Protein AF-0000000077107704 (afdb_homodimer)

Structure (mmCIF, N/CA/C/O backbone):
data_AF-0000000077107704-model_v1
#
loop_
_entity.id
_entity.type
_entity.pdbx_description
1 polymer 'Extradiol ring-cleavage dioxygenase class III protein subunit B'
#
loop_
_atom_site.group_PDB
_atom_site.id
_atom_site.type_symbol
_atom_site.label_atom_id
_atom_site.label_alt_id
_atom_site.label_comp_id
_atom_site.label_asym_id
_atom_site.label_entity_id
_atom_site.label_seq_id
_atom_site.pdbx_PDB_ins_code
_atom_site.Cartn_x
_atom_site.Cartn_y
_atom_site.Cartn_z
_atom_site.occupancy
_atom_site.B_iso_or_equiv
_atom_site.auth_seq_id
_atom_site.auth_comp_id
_atom_site.auth_asym_id
_atom_site.auth_atom_id
_atom_site.pdbx_PDB_model_num
ATOM 1 N N . MET A 1 1 ? 22.328 -3.107 -21.438 1 86.69 1 MET A N 1
ATOM 2 C CA . MET A 1 1 ? 21.062 -3.018 -20.734 1 86.69 1 MET A CA 1
ATOM 3 C C . MET A 1 1 ? 20.578 -4.398 -20.297 1 86.69 1 MET A C 1
ATOM 5 O O . MET A 1 1 ? 20.875 -5.398 -20.953 1 86.69 1 MET A O 1
ATOM 9 N N . ALA A 1 2 ? 19.922 -4.5 -19.188 1 92.44 2 ALA A N 1
ATOM 10 C CA . ALA A 1 2 ? 19.469 -5.793 -18.688 1 92.44 2 ALA A CA 1
ATOM 11 C C . ALA A 1 2 ? 18.516 -6.457 -19.672 1 92.44 2 ALA A C 1
ATOM 13 O O . ALA A 1 2 ? 17.812 -5.773 -20.422 1 92.44 2 ALA A O 1
ATOM 14 N N . GLU A 1 3 ? 18.547 -7.734 -19.781 1 95.19 3 GLU A N 1
ATOM 15 C CA . GLU A 1 3 ? 17.719 -8.492 -20.703 1 95.19 3 GLU A CA 1
ATOM 16 C C . GLU A 1 3 ? 16.844 -9.5 -19.969 1 95.19 3 GLU A C 1
ATOM 18 O O . GLU A 1 3 ? 17.328 -10.258 -19.125 1 95.19 3 GLU A O 1
ATOM 23 N N . ILE A 1 4 ? 15.617 -9.477 -20.266 1 97.75 4 ILE A N 1
ATOM 24 C CA . ILE A 1 4 ? 14.727 -10.508 -19.75 1 97.75 4 ILE A CA 1
ATOM 25 C C . ILE A 1 4 ? 14.828 -11.758 -20.625 1 97.75 4 ILE A C 1
ATOM 27 O O . ILE A 1 4 ? 14.445 -11.742 -21.797 1 97.75 4 ILE A O 1
ATOM 31 N N . VAL A 1 5 ? 15.289 -12.852 -20.031 1 97.44 5 VAL A N 1
ATOM 32 C CA . VAL A 1 5 ? 15.664 -13.984 -20.859 1 97.44 5 VAL A CA 1
ATOM 33 C C . VAL A 1 5 ? 14.742 -15.164 -20.578 1 97.44 5 VAL A C 1
ATOM 35 O O . VAL A 1 5 ? 14.711 -16.141 -21.328 1 97.44 5 VAL A O 1
ATOM 38 N N . PHE A 1 6 ? 13.984 -15.047 -19.469 1 98.31 6 PHE A N 1
ATOM 39 C CA . PHE A 1 6 ? 13.227 -16.203 -19.016 1 98.31 6 PHE A CA 1
ATOM 40 C C . PHE A 1 6 ? 11.992 -15.773 -18.25 1 98.31 6 PHE A C 1
ATOM 42 O O . PHE A 1 6 ? 12.031 -14.789 -17.5 1 98.31 6 PHE A O 1
ATOM 49 N N . GLY A 1 7 ? 10.859 -16.422 -18.453 1 98.5 7 GLY A N 1
ATOM 50 C CA . GLY A 1 7 ? 9.617 -16.266 -17.703 1 98.5 7 GLY A CA 1
ATOM 51 C C . GLY A 1 7 ? 9.008 -17.594 -17.281 1 98.5 7 GLY A C 1
ATOM 52 O O . GLY A 1 7 ? 9.125 -18.594 -18 1 98.5 7 GLY A O 1
ATOM 53 N N . MET A 1 8 ? 8.367 -17.609 -16.172 1 98.69 8 MET A N 1
ATOM 54 C CA . MET A 1 8 ? 7.793 -18.844 -15.664 1 98.69 8 MET A CA 1
ATOM 55 C C . MET A 1 8 ? 6.512 -18.578 -14.875 1 98.69 8 MET A C 1
ATOM 57 O O . MET A 1 8 ? 6.438 -17.609 -14.117 1 98.69 8 MET A O 1
ATOM 61 N N . ALA A 1 9 ? 5.453 -19.312 -15.086 1 98.56 9 ALA A N 1
ATOM 62 C CA . ALA A 1 9 ? 4.234 -19.406 -14.289 1 98.56 9 ALA A CA 1
ATOM 63 C C . ALA A 1 9 ? 4.141 -20.75 -13.586 1 98.56 9 ALA A C 1
ATOM 65 O O . ALA A 1 9 ? 4.004 -21.797 -14.234 1 98.56 9 ALA A O 1
ATOM 66 N N . GLN A 1 10 ? 4.262 -20.734 -12.281 1 98.31 10 GLN A N 1
ATOM 67 C CA . GLN A 1 10 ? 4.445 -21.938 -11.477 1 98.31 10 GLN A CA 1
ATOM 68 C C . GLN A 1 10 ? 3.439 -22 -10.328 1 98.31 10 GLN A C 1
ATOM 70 O O . GLN A 1 10 ? 3.406 -21.094 -9.484 1 98.31 10 GLN A O 1
ATOM 75 N N . PRO A 1 11 ? 2.525 -23.016 -10.305 1 98.25 11 PRO A N 1
ATOM 76 C CA . PRO A 1 11 ? 1.676 -23.156 -9.117 1 98.25 11 PRO A CA 1
ATOM 77 C C . PRO A 1 11 ? 2.477 -23.422 -7.848 1 98.25 11 PRO A C 1
ATOM 79 O O . PRO A 1 11 ? 3.602 -23.922 -7.918 1 98.25 11 PRO A O 1
ATOM 82 N N . HIS A 1 12 ? 1.889 -23.094 -6.672 1 98.06 12 HIS A N 1
ATOM 83 C CA . HIS A 1 12 ? 2.57 -23.297 -5.398 1 98.06 12 HIS A CA 1
ATOM 84 C C . HIS A 1 12 ? 1.653 -23.969 -4.383 1 98.06 12 HIS A C 1
ATOM 86 O O . HIS A 1 12 ? 1.695 -23.656 -3.195 1 98.06 12 HIS A O 1
ATOM 92 N N . SER A 1 13 ? 0.801 -24.859 -4.801 1 95.94 13 SER A N 1
ATOM 93 C CA . SER A 1 13 ? -0.161 -25.547 -3.951 1 95.94 13 SER A CA 1
ATOM 94 C C . SER A 1 13 ? 0.543 -26.438 -2.936 1 95.94 13 SER A C 1
ATOM 96 O O . SER A 1 13 ? 1.542 -27.094 -3.256 1 95.94 13 SER A O 1
ATOM 98 N N . GLY A 1 14 ? -0.02 -26.516 -1.715 1 93.88 14 GLY A N 1
ATOM 99 C CA . GLY A 1 14 ? 0.46 -27.469 -0.738 1 93.88 14 GLY A CA 1
ATOM 100 C C . GLY A 1 14 ? 0.268 -28.906 -1.178 1 93.88 14 GLY A C 1
ATOM 101 O O . GLY A 1 14 ? 1.037 -29.797 -0.788 1 93.88 14 GLY A O 1
ATOM 102 N N . MET A 1 15 ? -0.685 -29.125 -2.047 1 94.88 15 MET A N 1
ATOM 103 C CA . MET A 1 15 ? -0.992 -30.469 -2.555 1 94.88 15 MET A CA 1
ATOM 104 C C . MET A 1 15 ? 0.206 -31.047 -3.291 1 94.88 15 MET A C 1
ATOM 106 O O . MET A 1 15 ? 0.355 -32.281 -3.361 1 94.88 15 MET A O 1
ATOM 110 N N . LEU A 1 16 ? 1.018 -30.203 -3.818 1 96.94 16 LEU A N 1
ATOM 111 C CA . LEU A 1 16 ? 2.17 -30.641 -4.598 1 96.94 16 LEU A CA 1
ATOM 112 C C . LEU A 1 16 ? 3.189 -31.344 -3.707 1 96.94 16 LEU A C 1
ATOM 114 O O . LEU A 1 16 ? 4.078 -32.031 -4.203 1 96.94 16 LEU A O 1
ATOM 118 N N . GLY A 1 17 ? 3.078 -31.141 -2.371 1 94.94 17 GLY A N 1
ATOM 119 C CA . GLY A 1 17 ? 3.984 -31.781 -1.434 1 94.94 17 GLY A CA 1
ATOM 120 C C . GLY A 1 17 ? 3.318 -32.875 -0.601 1 94.94 17 GLY A C 1
ATOM 121 O O . GLY A 1 17 ? 3.977 -33.531 0.194 1 94.94 17 GLY A O 1
ATOM 122 N N . GLN A 1 18 ? 2.105 -33.094 -0.754 1 95.06 18 GLN A N 1
ATOM 123 C CA . GLN A 1 18 ? 1.358 -34.062 0.031 1 95.06 18 GLN A CA 1
ATOM 124 C C . GLN A 1 18 ? 1.345 -35.438 -0.656 1 95.06 18 GLN A C 1
ATOM 126 O O . GLN A 1 18 ? 1.235 -35.5 -1.881 1 95.06 18 GLN A O 1
ATOM 131 N N . PRO A 1 19 ? 1.385 -36.469 0.176 1 95.88 19 PRO A N 1
ATOM 132 C CA . PRO A 1 19 ? 1.117 -37.75 -0.445 1 95.88 19 PRO A CA 1
ATOM 133 C C . PRO A 1 19 ? -0.311 -37.875 -0.974 1 95.88 19 PRO A C 1
ATOM 135 O O . PRO A 1 19 ? -1.235 -37.281 -0.402 1 95.88 19 PRO A O 1
ATOM 138 N N . PRO A 1 20 ? -0.47 -38.625 -2.062 1 95.69 20 PRO A N 1
ATOM 139 C CA . PRO A 1 20 ? -1.796 -38.719 -2.676 1 95.69 20 PRO A CA 1
ATOM 140 C C . PRO A 1 20 ? -2.871 -39.188 -1.686 1 95.69 20 PRO A C 1
ATOM 142 O O . PRO A 1 20 ? -4.031 -38.781 -1.809 1 95.69 20 PRO A O 1
ATOM 145 N N . GLU A 1 21 ? -2.553 -39.969 -0.659 1 95.5 21 GLU A N 1
ATOM 146 C CA . GLU A 1 21 ? -3.486 -40.469 0.345 1 95.5 21 GLU A CA 1
ATOM 147 C C . GLU A 1 21 ? -4.105 -39.312 1.142 1 95.5 21 GLU A C 1
ATOM 149 O O . GLU A 1 21 ? -5.223 -39.438 1.645 1 95.5 21 GLU A O 1
ATOM 154 N N . ASP A 1 22 ? -3.373 -38.219 1.177 1 94.62 22 ASP A N 1
ATOM 155 C CA . ASP A 1 22 ? -3.787 -37.125 2.061 1 94.62 22 ASP A CA 1
ATOM 156 C C . ASP A 1 22 ? -4.531 -36.062 1.284 1 94.62 22 ASP A C 1
ATOM 158 O O . ASP A 1 22 ? -5.023 -35.094 1.873 1 94.62 22 ASP A O 1
ATOM 162 N N . TRP A 1 23 ? -4.664 -36.156 -0.034 1 94.06 23 TRP A N 1
ATOM 163 C CA . TRP A 1 23 ? -5.277 -35.094 -0.841 1 94.06 23 TRP A CA 1
ATOM 164 C C . TRP A 1 23 ? -6.719 -34.844 -0.406 1 94.06 23 TRP A C 1
ATOM 166 O O . TRP A 1 23 ? -7.18 -33.719 -0.386 1 94.06 23 TRP A O 1
ATOM 176 N N . LEU A 1 24 ? -7.398 -35.875 -0.064 1 93.81 24 LEU A N 1
ATOM 177 C CA . LEU A 1 24 ? -8.82 -35.75 0.217 1 93.81 24 LEU A CA 1
ATOM 178 C C . LEU A 1 24 ? -9.055 -35.125 1.59 1 93.81 24 LEU A C 1
ATOM 180 O O . LEU A 1 24 ? -10.148 -34.656 1.885 1 93.81 24 LEU A O 1
ATOM 184 N N . THR A 1 25 ? -8.008 -35.156 2.459 1 91.81 25 THR A N 1
ATOM 185 C CA . THR A 1 25 ? -8.117 -34.469 3.748 1 91.81 25 THR A CA 1
ATOM 186 C C . THR A 1 25 ? -8.305 -32.969 3.557 1 91.81 25 THR A C 1
ATOM 188 O O . THR A 1 25 ? -8.984 -32.312 4.355 1 91.81 25 THR A O 1
ATOM 191 N N . ASN A 1 26 ? -7.801 -32.438 2.477 1 89.38 26 ASN A N 1
ATOM 192 C CA . ASN A 1 26 ? -7.988 -31.031 2.135 1 89.38 26 ASN A CA 1
ATOM 193 C C . ASN A 1 26 ? -9.445 -30.734 1.798 1 89.38 26 ASN A C 1
ATOM 195 O O . ASN A 1 26 ? -9.883 -29.578 1.911 1 89.38 26 ASN A O 1
ATOM 199 N N . GLY A 1 27 ? -10.109 -31.781 1.336 1 90 27 GLY A N 1
ATOM 200 C CA . GLY A 1 27 ? -11.516 -31.625 0.983 1 90 27 GLY A CA 1
ATOM 201 C C . GLY A 1 27 ? -12.383 -31.219 2.158 1 90 27 GLY A C 1
ATOM 202 O O . GLY A 1 27 ? -13.391 -30.531 1.985 1 90 27 GLY A O 1
ATOM 203 N N . GLU A 1 28 ? -11.945 -31.656 3.332 1 88.12 28 GLU A N 1
ATOM 204 C CA . GLU A 1 28 ? -12.688 -31.281 4.527 1 88.12 28 GLU A CA 1
ATOM 205 C C . GLU A 1 28 ? -12.648 -29.766 4.75 1 88.12 28 GLU A C 1
ATOM 207 O O . GLU A 1 28 ? -13.648 -29.156 5.125 1 88.12 28 GLU A O 1
ATOM 212 N N . ARG A 1 29 ? -11.477 -29.234 4.504 1 86.44 29 ARG A N 1
ATOM 213 C CA . ARG A 1 29 ? -11.336 -27.781 4.617 1 86.44 29 ARG A CA 1
ATOM 214 C C . ARG A 1 29 ? -12.227 -27.078 3.605 1 86.44 29 ARG A C 1
ATOM 216 O O . ARG A 1 29 ? -12.828 -26.047 3.914 1 86.44 29 ARG A O 1
ATOM 223 N N . ASP A 1 30 ? -12.359 -27.625 2.434 1 90.12 30 ASP A N 1
ATOM 224 C CA . ASP A 1 30 ? -13.164 -27.016 1.374 1 90.12 30 ASP A CA 1
ATOM 225 C C . ASP A 1 30 ? -14.641 -27.031 1.741 1 90.12 30 ASP A C 1
ATOM 227 O O . ASP A 1 30 ? -15.367 -26.078 1.44 1 90.12 30 ASP A O 1
ATOM 231 N N . ARG A 1 31 ? -15.07 -28.062 2.367 1 90.94 31 ARG A N 1
ATOM 232 C CA . ARG A 1 31 ? -16.469 -28.203 2.756 1 90.94 31 ARG A CA 1
ATOM 233 C C . ARG A 1 31 ? -16.859 -27.125 3.773 1 90.94 31 ARG A C 1
ATOM 235 O O . ARG A 1 31 ? -18.016 -26.688 3.809 1 90.94 31 ARG A O 1
ATOM 242 N N . ASN A 1 32 ? -15.852 -26.688 4.418 1 87.25 32 ASN A N 1
ATOM 243 C CA . ASN A 1 32 ? -16.125 -25.719 5.473 1 87.25 32 ASN A CA 1
ATOM 244 C C . ASN A 1 32 ? -15.727 -24.297 5.047 1 87.25 32 ASN A C 1
ATOM 246 O O . ASN A 1 32 ? -15.82 -23.359 5.84 1 87.25 32 ASN A O 1
ATOM 250 N N . ASN A 1 33 ? -15.242 -24.188 3.871 1 83.25 33 ASN A N 1
ATOM 251 C CA . ASN A 1 33 ? -14.742 -22.906 3.396 1 83.25 33 ASN A CA 1
ATOM 252 C C . ASN A 1 33 ? -15.836 -22.094 2.713 1 83.25 33 ASN A C 1
ATOM 254 O O . ASN A 1 33 ? -15.766 -21.828 1.51 1 83.25 33 ASN A O 1
ATOM 258 N N . LYS A 1 34 ? -16.828 -21.422 3.312 1 76 34 LYS A N 1
ATOM 259 C CA . LYS A 1 34 ? -18.016 -20.766 2.785 1 76 34 LYS A CA 1
ATOM 260 C C . LYS A 1 34 ? -17.641 -19.5 2.02 1 76 34 LYS A C 1
ATOM 262 O O . LYS A 1 34 ? -18.422 -19 1.199 1 76 34 LYS A O 1
ATOM 267 N N . LYS A 1 35 ? -16.5 -19.109 2.035 1 79.5 35 LYS A N 1
ATOM 268 C CA . LYS A 1 35 ? -16.188 -17.797 1.501 1 79.5 35 LYS A CA 1
ATOM 269 C C . LYS A 1 35 ? -15.305 -17.891 0.259 1 79.5 35 LYS A C 1
ATOM 271 O O . LYS A 1 35 ? -15.172 -16.938 -0.499 1 79.5 35 LYS A O 1
ATOM 276 N N . MET A 1 36 ? -14.797 -19.094 -0.054 1 85.62 36 MET A N 1
ATOM 277 C CA . MET A 1 36 ? -13.703 -19.125 -1.024 1 85.62 36 MET A CA 1
ATOM 278 C C . MET A 1 36 ? -14.086 -19.938 -2.254 1 85.62 36 MET A C 1
ATOM 280 O O . MET A 1 36 ? -13.32 -20.016 -3.217 1 85.62 36 MET A O 1
ATOM 284 N N . LEU A 1 37 ? -15.273 -20.516 -2.258 1 94.12 37 LEU A N 1
ATOM 285 C CA . LEU A 1 37 ? -15.648 -21.359 -3.383 1 94.12 37 LEU A CA 1
ATOM 286 C C . LEU A 1 37 ? -16.297 -20.547 -4.496 1 94.12 37 LEU A C 1
ATOM 288 O O . LEU A 1 37 ? -17.516 -20.469 -4.586 1 94.12 37 LEU A O 1
ATOM 292 N N . TRP A 1 38 ? -15.43 -20.016 -5.309 1 94.75 38 TRP A N 1
ATOM 293 C CA . TRP A 1 38 ? -15.859 -19.281 -6.5 1 94.75 38 TRP A CA 1
ATOM 294 C C . TRP A 1 38 ? -15.836 -20.188 -7.723 1 94.75 38 TRP A C 1
ATOM 296 O O . TRP A 1 38 ? -14.875 -20.938 -7.938 1 94.75 38 TRP A O 1
ATOM 306 N N . TYR A 1 39 ? -16.891 -20.203 -8.445 1 95.69 39 TYR A N 1
ATOM 307 C CA . TYR A 1 39 ? -17.031 -20.969 -9.68 1 95.69 39 TYR A CA 1
ATOM 308 C C . TYR A 1 39 ? -17.922 -20.25 -10.68 1 95.69 39 TYR A C 1
ATOM 310 O O . TYR A 1 39 ? -19.062 -19.906 -10.359 1 95.69 39 TYR A O 1
ATOM 318 N N . ARG A 1 40 ? -17.297 -19.938 -11.797 1 94.5 40 ARG A N 1
ATOM 319 C CA . ARG A 1 40 ? -17.984 -19.312 -12.914 1 94.5 40 ARG A CA 1
ATOM 320 C C . ARG A 1 40 ? -18.75 -18.062 -12.461 1 94.5 40 ARG A C 1
ATOM 322 O O . ARG A 1 40 ? -19.953 -17.938 -12.695 1 94.5 40 ARG A O 1
ATOM 329 N N . ASN A 1 41 ? -18.047 -17.203 -11.805 1 94.5 41 ASN A N 1
ATOM 330 C CA . ASN A 1 41 ? -18.359 -15.805 -11.531 1 94.5 41 ASN A CA 1
ATOM 331 C C . ASN A 1 41 ? -19.344 -15.664 -10.375 1 94.5 41 ASN A C 1
ATOM 333 O O . ASN A 1 41 ? -19.984 -14.625 -10.219 1 94.5 41 ASN A O 1
ATOM 337 N N . LYS A 1 42 ? -19.438 -16.734 -9.656 1 94.12 42 LYS A N 1
ATOM 338 C CA . LYS A 1 42 ? -20.297 -16.672 -8.477 1 94.12 42 LYS A CA 1
ATOM 339 C C . LYS A 1 42 ? -19.734 -17.484 -7.328 1 94.12 42 LYS A C 1
ATOM 341 O O . LYS A 1 42 ? -19.047 -18.5 -7.555 1 94.12 42 LYS A O 1
ATOM 346 N N . ARG A 1 43 ? -20.094 -17.094 -6.062 1 94.31 43 ARG A N 1
ATOM 347 C CA . ARG A 1 43 ? -19.688 -17.828 -4.867 1 94.31 43 ARG A CA 1
ATOM 348 C C . ARG A 1 43 ? -20.703 -18.922 -4.535 1 94.31 43 ARG A C 1
ATOM 350 O O . ARG A 1 43 ? -21.906 -18.719 -4.66 1 94.31 43 ARG A O 1
ATOM 357 N N . TRP A 1 44 ? -20.172 -20.062 -4.055 1 94.94 44 TRP A N 1
ATOM 358 C CA . TRP A 1 44 ? -21.016 -21.219 -3.758 1 94.94 44 TRP A CA 1
ATOM 359 C C . TRP A 1 44 ? -20.781 -21.719 -2.338 1 94.94 44 TRP A C 1
ATOM 361 O O . TRP A 1 44 ? -19.656 -21.656 -1.836 1 94.94 44 TRP A O 1
ATOM 371 N N . ASP A 1 45 ? -21.844 -22.141 -1.729 1 93.62 45 ASP A N 1
ATOM 372 C CA . ASP A 1 45 ? -21.641 -23.094 -0.641 1 93.62 45 ASP A CA 1
ATOM 373 C C . ASP A 1 45 ? -21.312 -24.484 -1.18 1 93.62 45 ASP A C 1
ATOM 375 O O . ASP A 1 45 ? -21.703 -24.828 -2.301 1 93.62 45 ASP A O 1
ATOM 379 N N . TYR A 1 46 ? -20.719 -25.234 -0.359 1 95.5 46 TYR A N 1
ATOM 380 C CA . TYR A 1 46 ? -20.203 -26.516 -0.84 1 95.5 46 TYR A CA 1
ATOM 381 C C . TYR A 1 46 ? -21.344 -27.391 -1.34 1 95.5 46 TYR A C 1
ATOM 383 O O . TYR A 1 46 ? -21.266 -27.969 -2.428 1 95.5 46 TYR A O 1
ATOM 391 N N . GLU A 1 47 ? -22.453 -27.531 -0.562 1 95 47 GLU A N 1
ATOM 392 C CA . GLU A 1 47 ? -23.547 -28.438 -0.907 1 95 47 GLU A CA 1
ATOM 393 C C . GLU A 1 47 ? -24.188 -28.031 -2.23 1 95 47 GLU A C 1
ATOM 395 O O . GLU A 1 47 ? -24.484 -28.891 -3.064 1 95 47 GLU A O 1
ATOM 400 N N . ASP A 1 48 ? -24.359 -26.766 -2.398 1 96.38 48 ASP A N 1
ATOM 401 C CA . ASP A 1 48 ? -24.953 -26.266 -3.635 1 96.38 48 ASP A CA 1
ATOM 402 C C . ASP A 1 48 ? -24.016 -26.484 -4.824 1 96.38 48 ASP A C 1
ATOM 404 O O . ASP A 1 48 ? -24.469 -26.812 -5.922 1 96.38 48 ASP A O 1
ATOM 408 N N . LEU A 1 49 ? -22.75 -26.297 -4.609 1 96.94 49 LEU A N 1
ATOM 409 C CA . LEU A 1 49 ? -21.766 -26.531 -5.66 1 96.94 49 LEU A CA 1
ATOM 410 C C . LEU A 1 49 ? -21.734 -28 -6.059 1 96.94 49 LEU A C 1
ATOM 412 O O . LEU A 1 49 ? -21.656 -28.328 -7.246 1 96.94 49 LEU A O 1
ATOM 416 N N . GLU A 1 50 ? -21.719 -28.828 -5.062 1 96.38 50 GLU A N 1
ATOM 417 C CA . GLU A 1 50 ? -21.719 -30.266 -5.32 1 96.38 50 GLU A CA 1
ATOM 418 C C . GLU A 1 50 ? -22.938 -30.688 -6.145 1 96.38 50 GLU A C 1
ATOM 420 O O . GLU A 1 50 ? -22.828 -31.5 -7.059 1 96.38 50 GLU A O 1
ATOM 425 N N . ALA A 1 51 ? -24.078 -30.156 -5.766 1 97.38 51 ALA A N 1
ATOM 426 C CA . ALA A 1 51 ? -25.297 -30.438 -6.52 1 97.38 51 ALA A CA 1
ATOM 427 C C . ALA A 1 51 ? -25.203 -29.922 -7.949 1 97.38 51 ALA A C 1
ATOM 429 O O . ALA A 1 51 ? -25.609 -30.594 -8.898 1 97.38 51 ALA A O 1
ATOM 430 N N . GLU A 1 52 ? -24.703 -28.719 -8.086 1 96.75 52 GLU A N 1
ATOM 431 C CA . GLU A 1 52 ? -24.562 -28.078 -9.391 1 96.75 52 GLU A CA 1
ATOM 432 C C . GLU A 1 52 ? -23.641 -28.875 -10.312 1 96.75 52 GLU A C 1
ATOM 434 O O . GLU A 1 52 ? -23.906 -29.031 -11.5 1 96.75 52 GLU A O 1
ATOM 439 N N . ARG A 1 53 ? -22.562 -29.406 -9.727 1 96.88 53 ARG A N 1
ATOM 440 C CA . ARG A 1 53 ? -21.531 -30.016 -10.555 1 96.88 53 ARG A CA 1
ATOM 441 C C . ARG A 1 53 ? -21.641 -31.531 -10.547 1 96.88 53 ARG A C 1
ATOM 443 O O . ARG A 1 53 ? -20.828 -32.219 -11.164 1 96.88 53 ARG A O 1
ATOM 450 N N . GLY A 1 54 ? -22.641 -32.031 -9.859 1 95.12 54 GLY A N 1
ATOM 451 C CA . GLY A 1 54 ? -22.891 -33.469 -9.734 1 95.12 54 GLY A CA 1
ATOM 452 C C . GLY A 1 54 ? -22.828 -34.188 -11.062 1 95.12 54 GLY A C 1
ATOM 453 O O . GLY A 1 54 ? -22.188 -35.25 -11.156 1 95.12 54 GLY A O 1
ATOM 454 N N . PRO A 1 55 ? -23.453 -33.656 -12.023 1 96.31 55 PRO A N 1
ATOM 455 C CA . PRO A 1 55 ? -23.5 -34.344 -13.32 1 96.31 55 PRO A CA 1
ATOM 456 C C . PRO A 1 55 ? -22.109 -34.531 -13.922 1 96.31 55 PRO A C 1
ATOM 458 O O . PRO A 1 55 ? -21.906 -35.406 -14.766 1 96.31 55 PRO A O 1
ATOM 461 N N . GLU A 1 56 ? -21.109 -33.75 -13.539 1 95.44 56 GLU A N 1
ATOM 462 C CA . GLU A 1 56 ? -19.75 -33.906 -14.039 1 95.44 56 GLU A CA 1
ATOM 463 C C . GLU A 1 56 ? -19.078 -35.156 -13.469 1 95.44 56 GLU A C 1
ATOM 465 O O . GLU A 1 56 ? -18.094 -35.625 -14.008 1 95.44 56 GLU A O 1
ATOM 470 N N . ASN A 1 57 ? -19.594 -35.75 -12.406 1 95.81 57 ASN A N 1
ATOM 471 C CA . ASN A 1 57 ? -19.156 -37 -11.789 1 95.81 57 ASN A CA 1
ATOM 472 C C . ASN A 1 57 ? -17.656 -37.031 -11.562 1 95.81 57 ASN A C 1
ATOM 474 O O . ASN A 1 57 ? -16.922 -37.719 -12.281 1 95.81 57 ASN A O 1
ATOM 478 N N . PHE A 1 58 ? -17.156 -36.469 -10.445 1 96.56 58 PHE A N 1
ATOM 479 C CA . PHE A 1 58 ? -15.734 -36.375 -10.141 1 96.56 58 PHE A CA 1
ATOM 480 C C . PHE A 1 58 ? -15.234 -37.625 -9.414 1 96.56 58 PHE A C 1
ATOM 482 O O . PHE A 1 58 ? -14.031 -37.781 -9.18 1 96.56 58 PHE A O 1
ATOM 489 N N . GLU A 1 59 ? -16.094 -38.562 -9.07 1 95.06 59 GLU A N 1
ATOM 490 C CA . GLU A 1 59 ? -15.758 -39.75 -8.258 1 95.06 59 GLU A CA 1
ATOM 491 C C . GLU A 1 59 ? -14.594 -40.531 -8.852 1 95.06 59 GLU A C 1
ATOM 493 O O . GLU A 1 59 ? -13.68 -40.938 -8.141 1 95.06 59 GLU A O 1
ATOM 498 N N . PRO A 1 60 ? -14.641 -40.75 -10.086 1 96.12 60 PRO A N 1
ATOM 499 C CA . PRO A 1 60 ? -13.539 -41.5 -10.672 1 96.12 60 PRO A CA 1
ATOM 500 C C . PRO A 1 60 ? -12.188 -40.812 -10.523 1 96.12 60 PRO A C 1
ATOM 502 O O . PRO A 1 60 ? -11.148 -41.469 -10.578 1 96.12 60 PRO A O 1
ATOM 505 N N . PHE A 1 61 ? -12.133 -39.531 -10.367 1 95.62 61 PHE A N 1
ATOM 506 C CA . PHE A 1 61 ? -10.898 -38.781 -10.305 1 95.62 61 PHE A CA 1
ATOM 507 C C . PHE A 1 61 ? -10.383 -38.688 -8.867 1 95.62 61 PHE A C 1
ATOM 509 O O . PHE A 1 61 ? -9.273 -38.219 -8.633 1 95.62 61 PHE A O 1
ATOM 516 N N . LEU A 1 62 ? -11.18 -39.25 -7.918 1 96.69 62 LEU A N 1
ATOM 517 C CA . LEU A 1 62 ? -10.844 -39.125 -6.504 1 96.69 62 LEU A CA 1
ATOM 518 C C . LEU A 1 62 ? -10.219 -40.406 -5.973 1 96.69 62 LEU A C 1
ATOM 520 O O . LEU A 1 62 ? -9.797 -40.469 -4.816 1 96.69 62 LEU A O 1
ATOM 524 N N . THR A 1 63 ? -10.109 -41.406 -6.832 1 97.75 63 THR A N 1
ATOM 525 C CA . THR A 1 63 ? -9.516 -42.656 -6.391 1 97.75 63 THR A CA 1
ATOM 526 C C . THR A 1 63 ? -8.031 -42.469 -6.094 1 97.75 63 THR A C 1
ATOM 528 O O . THR A 1 63 ? -7.391 -41.562 -6.621 1 97.75 63 THR A O 1
ATOM 531 N N . LEU A 1 64 ? -7.516 -43.344 -5.215 1 97.5 64 LEU A N 1
ATOM 532 C CA . LEU A 1 64 ? -6.094 -43.281 -4.891 1 97.5 64 LEU A CA 1
ATOM 533 C C . LEU A 1 64 ? -5.242 -43.469 -6.141 1 97.5 64 LEU A C 1
ATOM 535 O O . LEU A 1 64 ? -4.18 -42.875 -6.273 1 97.5 64 LEU A O 1
ATOM 539 N N . GLU A 1 65 ? -5.668 -44.312 -7.039 1 97.94 65 GLU A N 1
ATOM 540 C CA . GLU A 1 65 ? -4.953 -44.562 -8.289 1 97.94 65 GLU A CA 1
ATOM 541 C C . GLU A 1 65 ? -4.84 -43.281 -9.109 1 97.94 65 GLU A C 1
ATOM 543 O O . GLU A 1 65 ? -3.754 -42.906 -9.562 1 97.94 65 GLU A O 1
ATOM 548 N N . GLU A 1 66 ? -5.91 -42.594 -9.289 1 97.44 66 GLU A N 1
ATOM 549 C CA . GLU A 1 66 ? -5.922 -41.344 -10.062 1 97.44 66 GLU A CA 1
ATOM 550 C C . GLU A 1 66 ? -5.098 -40.25 -9.375 1 97.44 66 GLU A C 1
ATOM 552 O O . GLU A 1 66 ? -4.363 -39.531 -10.031 1 97.44 66 GLU A O 1
ATOM 557 N N . ARG A 1 67 ? -5.23 -40.125 -8.062 1 97.75 67 ARG A N 1
ATOM 558 C CA . ARG A 1 67 ? -4.461 -39.125 -7.324 1 97.75 67 ARG A CA 1
ATOM 559 C C . ARG A 1 67 ? -2.965 -39.406 -7.418 1 97.75 67 ARG A C 1
ATOM 561 O O . ARG A 1 67 ? -2.156 -38.5 -7.52 1 97.75 67 ARG A O 1
ATOM 568 N N . THR A 1 68 ? -2.609 -40.688 -7.387 1 98.19 68 THR A N 1
ATOM 569 C CA . THR A 1 68 ? -1.212 -41.062 -7.508 1 98.19 68 THR A CA 1
ATOM 570 C C . THR A 1 68 ? -0.665 -40.719 -8.883 1 98.19 68 THR A C 1
ATOM 572 O O . THR A 1 68 ? 0.448 -40.188 -9 1 98.19 68 THR A O 1
ATOM 575 N N . GLN A 1 69 ? -1.434 -41 -9.891 1 98.25 69 GLN A N 1
ATOM 576 C CA . GLN A 1 69 ? -1.019 -40.656 -11.258 1 98.25 69 GLN A CA 1
ATOM 577 C C . GLN A 1 69 ? -0.863 -39.156 -11.438 1 98.25 69 GLN A C 1
ATOM 579 O O . GLN A 1 69 ? 0.108 -38.688 -12.039 1 98.25 69 GLN A O 1
ATOM 584 N N . ARG A 1 70 ? -1.771 -38.438 -10.977 1 97.94 70 ARG A N 1
ATOM 585 C CA . ARG A 1 70 ? -1.726 -36.969 -11.109 1 97.94 70 ARG A CA 1
ATOM 586 C C . ARG A 1 70 ? -0.58 -36.406 -10.297 1 97.94 70 ARG A C 1
ATOM 588 O O . ARG A 1 70 ? 0.049 -35.406 -10.711 1 97.94 70 ARG A O 1
ATOM 595 N N . GLN A 1 71 ? -0.357 -36.906 -9.109 1 97.94 71 GLN A N 1
ATOM 596 C CA . GLN A 1 71 ? 0.798 -36.469 -8.336 1 97.94 71 GLN A CA 1
ATOM 597 C C . GLN A 1 71 ? 2.096 -36.688 -9.109 1 97.94 71 GLN A C 1
ATOM 599 O O . GLN A 1 71 ? 2.977 -35.812 -9.102 1 97.94 71 GLN A O 1
ATOM 604 N N . ALA A 1 72 ? 2.232 -37.875 -9.719 1 98.5 72 ALA A N 1
ATOM 605 C CA . ALA A 1 72 ? 3.426 -38.156 -10.508 1 98.5 72 ALA A CA 1
ATOM 606 C C . ALA A 1 72 ? 3.604 -37.156 -11.641 1 98.5 72 ALA A C 1
ATOM 608 O O . ALA A 1 72 ? 4.723 -36.719 -11.922 1 98.5 72 ALA A O 1
ATOM 609 N N . ARG A 1 73 ? 2.535 -36.844 -12.312 1 98.69 73 ARG A N 1
ATOM 610 C CA . ARG A 1 73 ? 2.574 -35.844 -13.375 1 98.69 73 ARG A CA 1
ATOM 611 C C . ARG A 1 73 ? 2.992 -34.5 -12.844 1 98.69 73 ARG A C 1
ATOM 613 O O . ARG A 1 73 ? 3.785 -33.781 -13.477 1 98.69 73 ARG A O 1
ATOM 620 N N . ASN A 1 74 ? 2.391 -34.094 -11.695 1 98.62 74 ASN A N 1
ATOM 621 C CA . ASN A 1 74 ? 2.764 -32.844 -11.07 1 98.62 74 ASN A CA 1
ATOM 622 C C . ASN A 1 74 ? 4.254 -32.781 -10.75 1 98.62 74 ASN A C 1
ATOM 624 O O . ASN A 1 74 ? 4.926 -31.797 -11.047 1 98.62 74 ASN A O 1
ATOM 628 N N . HIS A 1 75 ? 4.805 -33.844 -10.172 1 98.44 75 HIS A N 1
ATOM 629 C CA . HIS A 1 75 ? 6.215 -33.906 -9.805 1 98.44 75 HIS A CA 1
ATOM 630 C C . HIS A 1 75 ? 7.109 -33.844 -11.039 1 98.44 75 HIS A C 1
ATOM 632 O O . HIS A 1 75 ? 8.133 -33.156 -11.039 1 98.44 75 HIS A O 1
ATOM 638 N N . ALA A 1 76 ? 6.719 -34.562 -12.062 1 98.75 76 ALA A N 1
ATOM 639 C CA . ALA A 1 76 ? 7.48 -34.562 -13.312 1 98.75 76 ALA A CA 1
ATOM 640 C C . ALA A 1 76 ? 7.504 -33.156 -13.922 1 98.75 76 ALA A C 1
ATOM 642 O O . ALA A 1 76 ? 8.523 -32.719 -14.461 1 98.75 76 ALA A O 1
ATOM 643 N N . ALA A 1 77 ? 6.367 -32.5 -13.867 1 98.81 77 ALA A N 1
ATOM 644 C CA . ALA A 1 77 ? 6.277 -31.141 -14.406 1 98.81 77 ALA A CA 1
ATOM 645 C C . ALA A 1 77 ? 7.18 -30.188 -13.633 1 98.81 77 ALA A C 1
ATOM 647 O O . ALA A 1 77 ? 7.871 -29.359 -14.227 1 98.81 77 ALA A O 1
ATOM 648 N N . ILE A 1 78 ? 7.18 -30.25 -12.297 1 98.75 78 ILE A N 1
ATOM 649 C CA . ILE A 1 78 ? 8.023 -29.406 -11.469 1 98.75 78 ILE A CA 1
ATOM 650 C C . ILE A 1 78 ? 9.492 -29.625 -11.836 1 98.75 78 ILE A C 1
ATOM 652 O O . ILE A 1 78 ? 10.266 -28.656 -11.938 1 98.75 78 ILE A O 1
ATOM 656 N N . GLN A 1 79 ? 9.859 -30.859 -12.039 1 98.75 79 GLN A N 1
ATOM 657 C CA . GLN A 1 79 ? 11.234 -31.172 -12.414 1 98.75 79 GLN A CA 1
ATOM 658 C C . GLN A 1 79 ? 11.602 -30.531 -13.75 1 98.75 79 GLN A C 1
ATOM 660 O O . GLN A 1 79 ? 12.695 -29.984 -13.898 1 98.75 79 GLN A O 1
ATOM 665 N N . LYS A 1 80 ? 10.703 -30.625 -14.68 1 98.75 80 LYS A N 1
ATOM 666 C CA . LYS A 1 80 ? 10.945 -30 -15.984 1 98.75 80 LYS A CA 1
ATOM 667 C C . LYS A 1 80 ? 11.047 -28.484 -15.859 1 98.75 80 LYS A C 1
ATOM 669 O O . LYS A 1 80 ? 11.859 -27.859 -16.547 1 98.75 80 LYS A O 1
ATOM 674 N N . MET A 1 81 ? 10.188 -27.891 -15.062 1 98.75 81 MET A N 1
ATOM 675 C CA . MET A 1 81 ? 10.242 -26.453 -14.812 1 98.75 81 MET A CA 1
ATOM 676 C C . MET A 1 81 ? 11.586 -26.062 -14.203 1 98.75 81 MET A C 1
ATOM 678 O O . MET A 1 81 ? 12.172 -25.047 -14.586 1 98.75 81 MET A O 1
ATOM 682 N N . LYS A 1 82 ? 12.055 -26.828 -13.234 1 98.69 82 LYS A N 1
ATOM 683 C CA . LYS A 1 82 ? 13.352 -26.594 -12.602 1 98.69 82 LYS A CA 1
ATOM 684 C C . LYS A 1 82 ? 14.484 -26.656 -13.633 1 98.69 82 LYS A C 1
ATOM 686 O O . LYS A 1 82 ? 15.367 -25.797 -13.633 1 98.69 82 LYS A O 1
ATOM 691 N N . GLU A 1 83 ? 14.461 -27.625 -14.484 1 98.5 83 GLU A N 1
ATOM 692 C CA . GLU A 1 83 ? 15.469 -27.781 -15.523 1 98.5 83 GLU A CA 1
ATOM 693 C C . GLU A 1 83 ? 15.484 -26.594 -16.469 1 98.5 83 GLU A C 1
ATOM 695 O O . GLU A 1 83 ? 16.547 -26.109 -16.875 1 98.5 83 GLU A O 1
ATOM 700 N N . ALA A 1 84 ? 14.297 -26.156 -16.844 1 98.38 84 ALA A N 1
ATOM 701 C CA . ALA A 1 84 ? 14.188 -24.984 -17.719 1 98.38 84 ALA A CA 1
ATOM 702 C C . ALA A 1 84 ? 14.789 -23.75 -17.062 1 98.38 84 ALA A C 1
ATOM 704 O O . ALA A 1 84 ? 15.5 -22.984 -17.719 1 98.38 84 ALA A O 1
ATOM 705 N N . TYR A 1 85 ? 14.516 -23.516 -15.805 1 98.56 85 TYR A N 1
ATOM 706 C CA . TYR A 1 85 ? 15.078 -22.391 -15.062 1 98.56 85 TYR A CA 1
ATOM 707 C C . TYR A 1 85 ? 16.594 -22.469 -15.023 1 98.56 85 TYR A C 1
ATOM 709 O O . TYR A 1 85 ? 17.281 -21.469 -15.258 1 98.56 85 TYR A O 1
ATOM 717 N N . GLU A 1 86 ? 17.109 -23.609 -14.695 1 98.12 86 GLU A N 1
ATOM 718 C CA . GLU A 1 86 ? 18.547 -23.797 -14.609 1 98.12 86 GLU A CA 1
ATOM 719 C C . GLU A 1 86 ? 19.234 -23.5 -15.938 1 98.12 86 GLU A C 1
ATOM 721 O O . GLU A 1 86 ? 20.297 -22.875 -15.977 1 98.12 86 GLU A O 1
ATOM 726 N N . ALA A 1 87 ? 18.609 -23.938 -16.984 1 97.75 87 ALA A N 1
ATOM 727 C CA . ALA A 1 87 ? 19.172 -23.75 -18.328 1 97.75 87 ALA A CA 1
ATOM 728 C C . ALA A 1 87 ? 19.203 -22.281 -18.703 1 97.75 87 ALA A C 1
ATOM 730 O O . ALA A 1 87 ? 20.047 -21.859 -19.516 1 97.75 87 ALA A O 1
ATOM 731 N N . ALA A 1 88 ? 18.344 -21.469 -18.125 1 97.12 88 ALA A N 1
ATOM 732 C CA . ALA A 1 88 ? 18.234 -20.062 -18.5 1 97.12 88 ALA A CA 1
ATOM 733 C C . ALA A 1 88 ? 19.406 -19.25 -17.953 1 97.12 88 ALA A C 1
ATOM 735 O O . ALA A 1 88 ? 19.688 -18.156 -18.422 1 97.12 88 ALA A O 1
ATOM 736 N N . ASN A 1 89 ? 20.156 -19.734 -16.906 1 97 89 ASN A N 1
ATOM 737 C CA . ASN A 1 89 ? 21.344 -19.094 -16.359 1 97 89 ASN A CA 1
ATOM 738 C C . ASN A 1 89 ? 21.078 -17.656 -15.969 1 97 89 ASN A C 1
ATOM 740 O O . ASN A 1 89 ? 21.75 -16.734 -16.453 1 97 89 ASN A O 1
ATOM 744 N N . VAL A 1 90 ? 20.172 -17.438 -15.086 1 97.31 90 VAL A N 1
ATOM 745 C CA . VAL A 1 90 ? 19.641 -16.141 -14.68 1 97.31 90 VAL A CA 1
ATOM 746 C C . VAL A 1 90 ? 20.578 -15.5 -13.664 1 97.31 90 VAL A C 1
ATOM 748 O O . VAL A 1 90 ? 21.109 -16.172 -12.773 1 97.31 90 VAL A O 1
ATOM 751 N N . ASP A 1 91 ? 20.828 -14.133 -13.766 1 98.44 91 ASP A N 1
ATOM 752 C CA . ASP A 1 91 ? 21.641 -13.367 -12.828 1 98.44 91 ASP A CA 1
ATOM 753 C C . ASP A 1 91 ? 20.781 -12.742 -11.734 1 98.44 91 ASP A C 1
ATOM 755 O O . ASP A 1 91 ? 21.234 -12.555 -10.609 1 98.44 91 ASP A O 1
ATOM 759 N N . VAL A 1 92 ? 19.594 -12.32 -12.102 1 98.75 92 VAL A N 1
ATOM 760 C CA . VAL A 1 92 ? 18.656 -11.625 -11.227 1 98.75 92 VAL A CA 1
ATOM 761 C C . VAL A 1 92 ? 17.234 -12.109 -11.5 1 98.75 92 VAL A C 1
ATOM 763 O O . VAL A 1 92 ? 16.875 -12.367 -12.648 1 98.75 92 VAL A O 1
ATOM 766 N N . ALA A 1 93 ? 16.484 -12.227 -10.516 1 98.88 93 ALA A N 1
ATOM 767 C CA . ALA A 1 93 ? 15.102 -12.656 -10.695 1 98.88 93 ALA A CA 1
ATOM 768 C C . ALA A 1 93 ? 14.133 -11.656 -10.094 1 98.88 93 ALA A C 1
ATOM 770 O O . ALA A 1 93 ? 14.414 -11.062 -9.047 1 98.88 93 ALA A O 1
ATOM 771 N N . ILE A 1 94 ? 13.055 -11.422 -10.75 1 98.88 94 ILE A N 1
ATOM 772 C CA . ILE A 1 94 ? 11.859 -10.812 -10.188 1 98.88 94 ILE A CA 1
ATOM 773 C C . ILE A 1 94 ? 10.812 -11.891 -9.914 1 98.88 94 ILE A C 1
ATOM 775 O O . ILE A 1 94 ? 10.383 -12.594 -10.836 1 98.88 94 ILE A O 1
ATOM 779 N N . ILE A 1 95 ? 10.43 -12.055 -8.711 1 98.94 95 ILE A N 1
ATOM 780 C CA . ILE A 1 95 ? 9.492 -13.109 -8.344 1 98.94 95 ILE A CA 1
ATOM 781 C C . ILE A 1 95 ? 8.188 -12.484 -7.855 1 98.94 95 ILE A C 1
ATOM 783 O O . ILE A 1 95 ? 8.172 -11.758 -6.855 1 98.94 95 ILE A O 1
ATOM 787 N N . LEU A 1 96 ? 7.129 -12.758 -8.594 1 98.88 96 LEU A N 1
ATOM 788 C CA . LEU A 1 96 ? 5.801 -12.266 -8.234 1 98.88 96 LEU A CA 1
ATOM 789 C C . LEU A 1 96 ? 5.008 -13.336 -7.492 1 98.88 96 LEU A C 1
ATOM 791 O O . LEU A 1 96 ? 5.004 -14.5 -7.891 1 98.88 96 LEU A O 1
ATOM 795 N N . GLY A 1 97 ? 4.441 -12.953 -6.414 1 98.38 97 GLY A N 1
ATOM 796 C CA . GLY A 1 97 ? 3.557 -13.797 -5.621 1 98.38 97 GLY A CA 1
ATOM 797 C C . GLY A 1 97 ? 2.479 -13.008 -4.898 1 98.38 97 GLY A C 1
ATOM 798 O O . GLY A 1 97 ? 2.17 -11.875 -5.273 1 98.38 97 GLY A O 1
ATOM 799 N N . LYS A 1 98 ? 1.783 -13.625 -4.047 1 96.44 98 LYS A N 1
ATOM 800 C CA . LYS A 1 98 ? 0.747 -13.008 -3.227 1 96.44 98 LYS A CA 1
ATOM 801 C C . LYS A 1 98 ? 0.915 -13.375 -1.756 1 96.44 98 LYS A C 1
ATOM 803 O O . LYS A 1 98 ? 1.728 -14.234 -1.415 1 96.44 98 LYS A O 1
ATOM 808 N N . ASP A 1 99 ? 0.256 -12.664 -0.913 1 94.5 99 ASP A N 1
ATOM 809 C CA . ASP A 1 99 ? 0.106 -13.047 0.488 1 94.5 99 ASP A CA 1
ATOM 810 C C . ASP A 1 99 ? -1.32 -13.508 0.782 1 94.5 99 ASP A C 1
ATOM 812 O O . ASP A 1 99 ? -2.281 -12.922 0.274 1 94.5 99 ASP A O 1
ATOM 816 N N . GLN A 1 100 ? -1.47 -14.555 1.463 1 91.81 100 GLN A N 1
ATOM 817 C CA . GLN A 1 100 ? -2.773 -15.07 1.864 1 91.81 100 GLN A CA 1
ATOM 818 C C . GLN A 1 100 ? -3.029 -14.828 3.35 1 91.81 100 GLN A C 1
ATOM 820 O O . GLN A 1 100 ? -3.42 -15.742 4.078 1 91.81 100 GLN A O 1
ATOM 825 N N . GLN A 1 101 ? -2.689 -13.648 3.773 1 93.06 101 GLN A N 1
ATOM 826 C CA . GLN A 1 101 ? -2.807 -13.211 5.16 1 93.06 101 GLN A CA 1
ATOM 827 C C . GLN A 1 101 ? -1.863 -13.992 6.066 1 93.06 101 GLN A C 1
ATOM 829 O O . GLN A 1 101 ? -2.215 -14.32 7.203 1 93.06 101 GLN A O 1
ATOM 834 N N . GLU A 1 102 ? -0.766 -14.375 5.484 1 94.69 102 GLU A N 1
ATOM 835 C CA . GLU A 1 102 ? 0.318 -14.969 6.262 1 94.69 102 GLU A CA 1
ATOM 836 C C . GLU A 1 102 ? 1.108 -13.898 7.012 1 94.69 102 GLU A C 1
ATOM 838 O O . GLU A 1 102 ? 1.463 -14.086 8.18 1 94.69 102 GLU A O 1
ATOM 843 N N . ILE A 1 103 ? 1.432 -12.805 6.258 1 94.69 103 ILE A N 1
ATOM 844 C CA . ILE A 1 103 ? 2.262 -11.766 6.855 1 94.69 103 ILE A CA 1
ATOM 845 C C . ILE A 1 103 ? 1.47 -10.469 6.949 1 94.69 103 ILE A C 1
ATOM 847 O O . ILE A 1 103 ? 1.731 -9.633 7.824 1 94.69 103 ILE A O 1
ATOM 851 N N . PHE A 1 104 ? 0.56 -10.203 6.031 1 95.5 104 PHE A N 1
ATOM 852 C CA . PHE A 1 104 ? -0.309 -9.031 6.094 1 95.5 104 PHE A CA 1
ATOM 853 C C . PHE A 1 104 ? -1.596 -9.352 6.844 1 95.5 104 PHE A C 1
ATOM 855 O O . PHE A 1 104 ? -2.602 -9.719 6.234 1 95.5 104 PHE A O 1
ATOM 862 N N . THR A 1 105 ? -1.595 -9.078 8.133 1 92.5 105 THR A N 1
ATOM 863 C CA . THR A 1 105 ? -2.729 -9.484 8.953 1 92.5 105 THR A CA 1
ATOM 864 C C . THR A 1 105 ? -3.559 -8.273 9.367 1 92.5 105 THR A C 1
ATOM 866 O O . THR A 1 105 ? -4.723 -8.414 9.758 1 92.5 105 THR A O 1
ATOM 869 N N . HIS A 1 106 ? -2.912 -7.051 9.258 1 94 106 HIS A N 1
ATOM 870 C CA . HIS A 1 106 ? -3.6 -5.836 9.688 1 94 106 HIS A CA 1
ATOM 871 C C . HIS A 1 106 ? -3.949 -4.949 8.5 1 94 106 HIS A C 1
ATOM 873 O O . HIS A 1 106 ? -4.625 -3.93 8.656 1 94 106 HIS A O 1
ATOM 879 N N . MET A 1 107 ? -3.492 -5.383 7.406 1 97.31 107 MET A N 1
ATOM 880 C CA . MET A 1 107 ? -3.637 -4.574 6.199 1 97.31 107 MET A CA 1
ATOM 881 C C . MET A 1 107 ? -3.566 -5.445 4.953 1 97.31 107 MET A C 1
ATOM 883 O O . MET A 1 107 ? -3.223 -6.625 5.031 1 97.31 107 MET A O 1
ATOM 887 N N . SER A 1 108 ? -3.916 -4.914 3.857 1 97.75 108 SER A N 1
ATOM 888 C CA . SER A 1 108 ? -3.828 -5.574 2.561 1 97.75 108 SER A CA 1
ATOM 889 C C . SER A 1 108 ? -3.389 -4.602 1.472 1 97.75 108 SER A C 1
ATOM 891 O O . SER A 1 108 ? -4.223 -3.967 0.826 1 97.75 108 SER A O 1
ATOM 893 N N . PRO A 1 109 ? -2.119 -4.523 1.213 1 98.5 109 PRO A N 1
ATOM 894 C CA . PRO A 1 109 ? -1.669 -3.707 0.083 1 98.5 109 PRO A CA 1
ATOM 895 C C . PRO A 1 109 ? -2.055 -4.305 -1.268 1 98.5 109 PRO A C 1
ATOM 897 O O . PRO A 1 109 ? -2.027 -5.527 -1.438 1 98.5 109 PRO A O 1
ATOM 900 N N . SER A 1 110 ? -2.422 -3.414 -2.213 1 98.69 110 SER A N 1
ATOM 901 C CA . SER A 1 110 ? -2.648 -3.893 -3.572 1 98.69 110 SER A CA 1
ATOM 902 C C . SER A 1 110 ? -1.372 -4.473 -4.176 1 98.69 110 SER A C 1
ATOM 904 O O . SER A 1 110 ? -1.396 -5.543 -4.785 1 98.69 110 SER A O 1
ATOM 906 N N . ILE A 1 111 ? -0.273 -3.723 -4.043 1 98.88 111 ILE A N 1
ATOM 907 C CA . ILE A 1 111 ? 1.032 -4.105 -4.566 1 98.88 111 ILE A CA 1
ATOM 908 C C . ILE A 1 111 ? 2.119 -3.76 -3.549 1 98.88 111 ILE A C 1
ATOM 910 O O . ILE A 1 111 ? 2.203 -2.621 -3.086 1 98.88 111 ILE A O 1
ATOM 914 N N . ALA A 1 112 ? 2.926 -4.668 -3.178 1 98.88 112 ALA A N 1
ATOM 915 C CA . ALA A 1 112 ? 4.07 -4.465 -2.293 1 98.88 112 ALA A CA 1
ATOM 916 C C . ALA A 1 112 ? 5.352 -5.008 -2.92 1 98.88 112 ALA A C 1
ATOM 918 O O . ALA A 1 112 ? 5.336 -6.055 -3.57 1 98.88 112 ALA A O 1
ATOM 919 N N . ILE A 1 113 ? 6.414 -4.301 -2.785 1 98.94 113 ILE A N 1
ATOM 920 C CA . ILE A 1 113 ? 7.723 -4.719 -3.266 1 98.94 113 ILE A CA 1
ATOM 921 C C . ILE A 1 113 ? 8.695 -4.812 -2.094 1 98.94 113 ILE A C 1
ATOM 923 O O . ILE A 1 113 ? 8.812 -3.879 -1.299 1 98.94 113 ILE A O 1
ATOM 927 N N . TYR A 1 114 ? 9.312 -5.953 -1.948 1 98.81 114 TYR A N 1
ATOM 928 C CA . TYR A 1 114 ? 10.281 -6.141 -0.875 1 98.81 114 TYR A CA 1
ATOM 929 C C . TYR A 1 114 ? 11.625 -5.516 -1.233 1 98.81 114 TYR A C 1
ATOM 931 O O . TYR A 1 114 ? 12.219 -5.855 -2.258 1 98.81 114 TYR A O 1
ATOM 939 N N . SER A 1 115 ? 12.102 -4.598 -0.373 1 98.81 115 SER A N 1
ATOM 940 C CA . SER A 1 115 ? 13.344 -3.883 -0.659 1 98.81 115 SER A CA 1
ATOM 941 C C . SER A 1 115 ? 14.422 -4.219 0.362 1 98.81 115 SER A C 1
ATOM 943 O O . SER A 1 115 ? 15.469 -3.562 0.41 1 98.81 115 SER A O 1
ATOM 945 N N . GLY A 1 116 ? 14.148 -5.211 1.241 1 98.19 116 GLY A N 1
ATOM 946 C CA . GLY A 1 116 ? 15.141 -5.625 2.215 1 98.19 116 GLY A CA 1
ATOM 947 C C . GLY A 1 116 ? 16.312 -6.355 1.593 1 98.19 116 GLY A C 1
ATOM 948 O O . GLY A 1 116 ? 16.281 -6.711 0.413 1 98.19 116 GLY A O 1
ATOM 949 N N . GLU A 1 117 ? 17.297 -6.676 2.406 1 98 117 GLU A N 1
ATOM 950 C CA . GLU A 1 117 ? 18.562 -7.234 1.929 1 98 117 GLU A CA 1
ATOM 951 C C . GLU A 1 117 ? 18.484 -8.75 1.82 1 98 117 GLU A C 1
ATOM 953 O O . GLU A 1 117 ? 19.109 -9.352 0.938 1 98 117 GLU A O 1
ATOM 958 N N . GLU A 1 118 ? 17.75 -9.352 2.777 1 97.38 118 GLU A N 1
ATOM 959 C CA . GLU A 1 118 ? 17.734 -10.805 2.859 1 97.38 118 GLU A CA 1
ATOM 960 C C . GLU A 1 118 ? 16.328 -11.336 3.145 1 97.38 118 GLU A C 1
ATOM 962 O O . GLU A 1 118 ? 15.5 -10.625 3.723 1 97.38 118 GLU A O 1
ATOM 967 N N . VAL A 1 119 ? 16.094 -12.539 2.721 1 96.81 119 VAL A N 1
ATOM 968 C CA . VAL A 1 119 ? 14.891 -13.266 3.113 1 96.81 119 VAL A CA 1
ATOM 969 C C . VAL A 1 119 ? 15.281 -14.57 3.812 1 96.81 119 VAL A C 1
ATOM 971 O O . VAL A 1 119 ? 16.375 -15.102 3.576 1 96.81 119 VAL A O 1
ATOM 974 N N . HIS A 1 120 ? 14.383 -15.031 4.641 1 95.88 120 HIS A N 1
ATOM 975 C CA . HIS A 1 120 ? 14.602 -16.266 5.391 1 95.88 120 HIS A CA 1
ATOM 976 C C . HIS A 1 120 ? 13.539 -17.297 5.062 1 95.88 120 HIS A C 1
ATOM 978 O O . HIS A 1 120 ? 12.383 -16.953 4.812 1 95.88 120 HIS A O 1
ATOM 984 N N . ASN A 1 121 ? 13.953 -18.531 5.016 1 95.94 121 ASN A N 1
ATOM 985 C CA . ASN A 1 121 ? 13.086 -19.688 4.848 1 95.94 121 ASN A CA 1
ATOM 986 C C . ASN A 1 121 ? 13.555 -20.875 5.684 1 95.94 121 ASN A C 1
ATOM 988 O O . ASN A 1 121 ? 14.688 -20.875 6.172 1 95.94 121 ASN A O 1
ATOM 992 N N . GLY A 1 122 ? 12.641 -21.797 5.992 1 94.88 122 GLY A N 1
ATOM 993 C CA . GLY A 1 122 ? 12.961 -22.969 6.809 1 94.88 122 GLY A CA 1
ATOM 994 C C . GLY A 1 122 ? 11.805 -23.422 7.672 1 94.88 122 GLY A C 1
ATOM 995 O O . GLY A 1 122 ? 10.672 -22.984 7.488 1 94.88 122 GLY A O 1
ATOM 996 N N . PRO A 1 123 ? 12.172 -24.297 8.648 1 93 123 PRO A N 1
ATOM 997 C CA . PRO A 1 123 ? 11.141 -24.719 9.602 1 93 123 PRO A CA 1
ATOM 998 C C . PRO A 1 123 ? 10.539 -23.547 10.367 1 93 123 PRO A C 1
ATOM 1000 O O . PRO A 1 123 ? 11.227 -22.547 10.625 1 93 123 PRO A O 1
ATOM 1003 N N . PRO A 1 124 ? 9.344 -23.734 10.594 1 93.75 124 PRO A N 1
ATOM 1004 C CA . PRO A 1 124 ? 8.477 -24.906 10.586 1 93.75 124 PRO A CA 1
ATOM 1005 C C . PRO A 1 124 ? 7.633 -25.016 9.32 1 93.75 124 PRO A C 1
ATOM 1007 O O . PRO A 1 124 ? 6.602 -25.703 9.32 1 93.75 124 PRO A O 1
ATOM 1010 N N . GLN A 1 125 ? 7.969 -24.281 8.297 1 93.19 125 GLN A N 1
ATOM 1011 C CA . GLN A 1 125 ? 7.23 -24.438 7.043 1 93.19 125 GLN A CA 1
ATOM 1012 C C . GLN A 1 125 ? 7.184 -25.891 6.602 1 93.19 125 GLN A C 1
ATOM 1014 O O . GLN A 1 125 ? 8.078 -26.672 6.926 1 93.19 125 GLN A O 1
ATOM 1019 N N . ARG A 1 126 ? 6.188 -26.234 5.844 1 93.62 126 ARG A N 1
ATOM 1020 C CA . ARG A 1 126 ? 6.047 -27.578 5.316 1 93.62 126 ARG A CA 1
ATOM 1021 C C . ARG A 1 126 ? 7.195 -27.922 4.375 1 93.62 126 ARG A C 1
ATOM 1023 O O . ARG A 1 126 ? 7.754 -27.047 3.719 1 93.62 126 ARG A O 1
ATOM 1030 N N . PRO A 1 127 ? 7.438 -29.219 4.238 1 95 127 PRO A N 1
ATOM 1031 C CA . PRO A 1 127 ? 8.57 -29.656 3.418 1 95 127 PRO A CA 1
ATOM 1032 C C . PRO A 1 127 ? 8.438 -29.234 1.955 1 95 127 PRO A C 1
ATOM 1034 O O . PRO A 1 127 ? 9.445 -29.078 1.26 1 95 127 PRO A O 1
ATOM 1037 N N . VAL A 1 128 ? 7.273 -29.031 1.473 1 96.31 128 VAL A N 1
ATOM 1038 C CA . VAL A 1 128 ? 7.066 -28.625 0.084 1 96.31 128 VAL A CA 1
ATOM 1039 C C . VAL A 1 128 ? 7.531 -27.188 -0.114 1 96.31 128 VAL A C 1
ATOM 1041 O O . VAL A 1 128 ? 7.906 -26.797 -1.222 1 96.31 128 VAL A O 1
ATOM 1044 N N . PHE A 1 129 ? 7.629 -26.391 0.972 1 96.69 129 PHE A N 1
ATOM 1045 C CA . PHE A 1 129 ? 7.906 -24.969 0.89 1 96.69 129 PHE A CA 1
ATOM 1046 C C . PHE A 1 129 ? 9.328 -24.656 1.352 1 96.69 129 PHE A C 1
ATOM 1048 O O . PHE A 1 129 ? 9.875 -23.609 1.033 1 96.69 129 PHE A O 1
ATOM 1055 N N . ALA A 1 130 ? 9.922 -25.578 2.135 1 95.56 130 ALA A N 1
ATOM 1056 C CA . ALA A 1 130 ? 11.203 -25.188 2.74 1 95.56 130 ALA A CA 1
ATOM 1057 C C . ALA A 1 130 ? 12.047 -26.422 3.053 1 95.56 130 ALA A C 1
ATOM 1059 O O . ALA A 1 130 ? 11.508 -27.516 3.291 1 95.56 130 ALA A O 1
ATOM 1060 N N . PRO A 1 131 ? 13.406 -26.234 3.09 1 95.56 131 PRO A N 1
ATOM 1061 C CA . PRO A 1 131 ? 14.281 -27.312 3.564 1 95.56 131 PRO A CA 1
ATOM 1062 C C . PRO A 1 131 ? 14.148 -27.562 5.066 1 95.56 131 PRO A C 1
ATOM 1064 O O . PRO A 1 131 ? 13.43 -26.828 5.758 1 95.56 131 PRO A O 1
ATOM 1067 N N . ASP A 1 132 ? 14.836 -28.578 5.562 1 95 132 ASP A N 1
ATOM 1068 C CA . ASP A 1 132 ? 14.719 -29 6.957 1 95 132 ASP A CA 1
ATOM 1069 C C . ASP A 1 132 ? 15.594 -28.141 7.867 1 95 132 ASP A C 1
ATOM 1071 O O . ASP A 1 132 ? 15.656 -28.375 9.078 1 95 132 ASP A O 1
ATOM 1075 N N . LYS A 1 133 ? 16.281 -27.172 7.371 1 94.88 133 LYS A N 1
ATOM 1076 C CA . LYS A 1 133 ? 17.094 -26.219 8.133 1 94.88 133 LYS A CA 1
ATOM 1077 C C . LYS A 1 133 ? 16.828 -24.781 7.688 1 94.88 133 LYS A C 1
ATOM 1079 O O . LYS A 1 133 ? 16.438 -24.547 6.543 1 94.88 133 LYS A O 1
ATOM 1084 N N . PRO A 1 134 ? 17.125 -23.844 8.609 1 95.19 134 PRO A N 1
ATOM 1085 C CA . PRO A 1 134 ? 16.969 -22.438 8.188 1 95.19 134 PRO A CA 1
ATOM 1086 C C . PRO A 1 134 ? 17.938 -22.047 7.074 1 95.19 134 PRO A C 1
ATOM 1088 O O . PRO A 1 134 ? 19.094 -22.484 7.074 1 95.19 134 PRO A O 1
ATOM 1091 N N . VAL A 1 135 ? 17.453 -21.312 6.16 1 96.31 135 VAL A N 1
ATOM 1092 C CA . VAL A 1 135 ? 18.312 -20.797 5.094 1 96.31 135 VAL A CA 1
ATOM 1093 C C . VAL A 1 135 ? 18.031 -19.297 4.906 1 96.31 135 VAL A C 1
ATOM 1095 O O . VAL A 1 135 ? 16.938 -18.828 5.199 1 96.31 135 VAL A O 1
ATOM 1098 N N . THR A 1 136 ? 19.047 -18.562 4.484 1 96.81 136 THR A N 1
ATOM 1099 C CA . THR A 1 136 ? 18.984 -17.141 4.184 1 96.81 136 THR A CA 1
ATOM 1100 C C . THR A 1 136 ? 19.406 -16.875 2.742 1 96.81 136 THR A C 1
ATOM 1102 O O . THR A 1 136 ? 20.375 -17.453 2.254 1 96.81 136 THR A O 1
ATOM 1105 N N . HIS A 1 137 ? 18.625 -16.094 2.016 1 97.19 137 HIS A N 1
ATOM 1106 C CA . HIS A 1 137 ? 18.922 -15.742 0.632 1 97.19 137 HIS A CA 1
ATOM 1107 C C . HIS A 1 137 ? 19.078 -14.234 0.469 1 97.19 137 HIS A C 1
ATOM 1109 O O . HIS A 1 137 ? 18.344 -13.461 1.099 1 97.19 137 HIS A O 1
ATOM 1115 N N . ASN A 1 138 ? 19.984 -13.812 -0.408 1 97.94 138 ASN A N 1
ATOM 1116 C CA . ASN A 1 138 ? 20.188 -12.391 -0.693 1 97.94 138 ASN A CA 1
ATOM 1117 C C . ASN A 1 138 ? 19.125 -11.867 -1.657 1 97.94 138 ASN A C 1
ATOM 1119 O O . ASN A 1 138 ? 18.781 -12.523 -2.639 1 97.94 138 ASN A O 1
ATOM 1123 N N . CYS A 1 139 ? 18.656 -10.75 -1.328 1 98.56 139 CYS A N 1
ATOM 1124 C CA . CYS A 1 139 ? 17.781 -10.023 -2.25 1 98.56 139 CYS A CA 1
ATOM 1125 C C . CYS A 1 139 ? 18.562 -8.922 -2.971 1 98.56 139 CYS A C 1
ATOM 1127 O O . CYS A 1 139 ? 19.797 -8.953 -3.021 1 98.56 139 CYS A O 1
ATOM 1129 N N . HIS A 1 140 ? 17.859 -8.055 -3.699 1 98.62 140 HIS A N 1
ATOM 1130 C CA . HIS A 1 140 ? 18.469 -6.996 -4.488 1 98.62 140 HIS A CA 1
ATOM 1131 C C . HIS A 1 140 ? 17.875 -5.637 -4.141 1 98.62 140 HIS A C 1
ATOM 1133 O O . HIS A 1 140 ? 17.141 -5.055 -4.938 1 98.62 140 HIS A O 1
ATOM 1139 N N . PRO A 1 141 ? 18.25 -5.039 -2.98 1 98.44 141 PRO A N 1
ATOM 1140 C CA . PRO A 1 141 ? 17.641 -3.795 -2.512 1 98.44 141 PRO A CA 1
ATOM 1141 C C . PRO A 1 141 ? 17.797 -2.648 -3.51 1 98.44 141 PRO A C 1
ATOM 1143 O O . PRO A 1 141 ? 16.875 -1.835 -3.672 1 98.44 141 PRO A O 1
ATOM 1146 N N . GLU A 1 142 ? 18.922 -2.555 -4.18 1 98.25 142 GLU A N 1
ATOM 1147 C CA . GLU A 1 142 ? 19.141 -1.475 -5.137 1 98.25 142 GLU A CA 1
ATOM 1148 C C . GLU A 1 142 ? 18.172 -1.557 -6.305 1 98.25 142 GLU A C 1
ATOM 1150 O O . GLU A 1 142 ? 17.594 -0.546 -6.711 1 98.25 142 GLU A O 1
ATOM 1155 N N . LEU A 1 143 ? 18 -2.734 -6.832 1 98.62 143 LEU A N 1
ATOM 1156 C CA . LEU A 1 143 ? 17.047 -2.92 -7.926 1 98.62 143 LEU A CA 1
ATOM 1157 C C . LEU A 1 143 ? 15.625 -2.67 -7.453 1 98.62 143 LEU A C 1
ATOM 1159 O O . LEU A 1 143 ? 14.82 -2.07 -8.172 1 98.62 143 LEU A O 1
ATOM 1163 N N . ALA A 1 144 ? 15.289 -3.176 -6.246 1 98.81 144 ALA A N 1
ATOM 1164 C CA . ALA A 1 144 ? 13.953 -2.959 -5.695 1 98.81 144 ALA A CA 1
ATOM 1165 C C . ALA A 1 144 ? 13.633 -1.469 -5.609 1 98.81 144 ALA A C 1
ATOM 1167 O O . ALA A 1 144 ? 12.57 -1.029 -6.062 1 98.81 144 ALA A O 1
ATOM 1168 N N . ASN A 1 145 ? 14.562 -0.689 -5.066 1 98.56 145 ASN A N 1
ATOM 1169 C CA . ASN A 1 145 ? 14.359 0.75 -4.938 1 98.56 145 ASN A CA 1
ATOM 1170 C C . ASN A 1 145 ? 14.25 1.423 -6.305 1 98.56 145 ASN A C 1
ATOM 1172 O O . ASN A 1 145 ? 13.414 2.312 -6.496 1 98.56 145 ASN A O 1
ATOM 1176 N N . TYR A 1 146 ? 15.109 0.998 -7.195 1 98.44 146 TYR A N 1
ATOM 1177 C CA . TYR A 1 146 ? 15.055 1.496 -8.562 1 98.44 146 TYR A CA 1
ATOM 1178 C C . TYR A 1 146 ? 13.688 1.238 -9.188 1 98.44 146 TYR A C 1
ATOM 1180 O O . TYR A 1 146 ? 13.086 2.141 -9.781 1 98.44 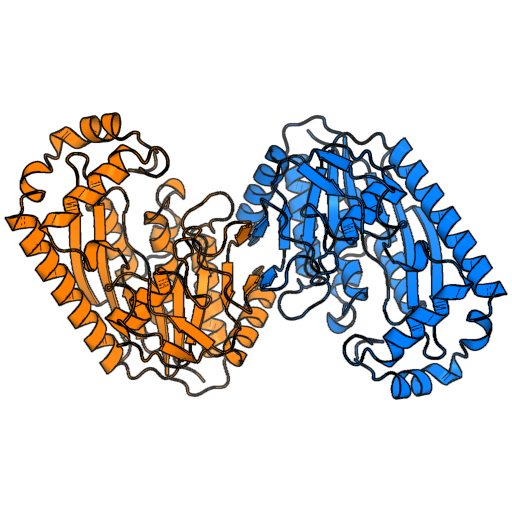146 TYR A O 1
ATOM 1188 N N . LEU A 1 147 ? 13.148 0.018 -9.039 1 98.81 147 LEU A N 1
ATOM 1189 C CA . LEU A 1 147 ? 11.852 -0.35 -9.609 1 98.81 147 LEU A CA 1
ATOM 1190 C C . LEU A 1 147 ? 10.734 0.451 -8.961 1 98.81 147 LEU A C 1
ATOM 1192 O O . LEU A 1 147 ? 9.836 0.941 -9.648 1 98.81 147 LEU A O 1
ATOM 1196 N N . ILE A 1 148 ? 10.734 0.583 -7.625 1 98.81 148 ILE A N 1
ATOM 1197 C CA . ILE A 1 148 ? 9.695 1.315 -6.91 1 98.81 148 ILE A CA 1
ATOM 1198 C C . ILE A 1 148 ? 9.617 2.748 -7.438 1 98.81 148 ILE A C 1
ATOM 1200 O O . ILE A 1 148 ? 8.531 3.248 -7.734 1 98.81 148 ILE A O 1
ATOM 1204 N N . LYS A 1 149 ? 10.75 3.373 -7.602 1 98 149 LYS A N 1
ATOM 1205 C CA . LYS A 1 149 ? 10.789 4.746 -8.094 1 98 149 LYS A CA 1
ATOM 1206 C C . LYS A 1 149 ? 10.188 4.844 -9.492 1 98 149 LYS A C 1
ATOM 1208 O O . LYS A 1 149 ? 9.453 5.781 -9.797 1 98 149 LYS A O 1
ATOM 1213 N N . ASN A 1 150 ? 10.539 3.908 -10.328 1 98.31 150 ASN A N 1
ATOM 1214 C CA . ASN A 1 150 ? 10 3.9 -11.68 1 98.31 150 ASN A CA 1
ATOM 1215 C C . ASN A 1 150 ? 8.492 3.672 -11.68 1 98.31 150 ASN A C 1
ATOM 1217 O O . ASN A 1 150 ? 7.758 4.305 -12.445 1 98.31 150 ASN A O 1
ATOM 1221 N N . PHE A 1 151 ? 8.047 2.711 -10.859 1 98.69 151 PHE A N 1
ATOM 1222 C CA . PHE A 1 151 ? 6.613 2.451 -10.766 1 98.69 151 PHE A CA 1
ATOM 1223 C C . PHE A 1 151 ? 5.867 3.693 -10.297 1 98.69 151 PHE A C 1
ATOM 1225 O O . PHE A 1 151 ? 4.809 4.027 -10.828 1 98.69 151 PHE A O 1
ATOM 1232 N N . GLU A 1 152 ? 6.395 4.379 -9.312 1 97.81 152 GLU A N 1
ATOM 1233 C CA . GLU A 1 152 ? 5.77 5.602 -8.812 1 97.81 152 GLU A CA 1
ATOM 1234 C C . GLU A 1 152 ? 5.668 6.656 -9.914 1 97.81 152 GLU A C 1
ATOM 1236 O O . GLU A 1 152 ? 4.645 7.324 -10.047 1 97.81 152 GLU A O 1
ATOM 1241 N N . LYS A 1 153 ? 6.707 6.793 -10.656 1 97 153 LYS A N 1
ATOM 1242 C CA . LYS A 1 153 ? 6.73 7.734 -11.773 1 97 153 LYS A CA 1
ATOM 1243 C C . LYS A 1 153 ? 5.656 7.398 -12.797 1 97 153 LYS A C 1
ATOM 1245 O O . LYS A 1 153 ? 5.098 8.289 -13.438 1 97 153 LYS A O 1
ATOM 1250 N N . ASP A 1 154 ? 5.363 6.133 -12.914 1 98 154 ASP A N 1
ATOM 1251 C CA . ASP A 1 154 ? 4.406 5.66 -13.914 1 98 154 ASP A CA 1
ATOM 1252 C C . ASP A 1 154 ? 2.988 5.648 -13.352 1 98 154 ASP A C 1
ATOM 1254 O O . ASP A 1 154 ? 2.062 5.16 -14 1 98 154 ASP A O 1
ATOM 1258 N N . GLY A 1 155 ? 2.785 6.141 -12.148 1 98 155 GLY A N 1
ATOM 1259 C CA . GLY A 1 155 ? 1.44 6.309 -11.617 1 98 155 GLY A CA 1
ATOM 1260 C C . GLY A 1 155 ? 0.98 5.133 -10.773 1 98 155 GLY A C 1
ATOM 1261 O O . GLY A 1 155 ? -0.222 4.91 -10.617 1 98 155 GLY A O 1
ATOM 1262 N N . PHE A 1 156 ? 1.902 4.297 -10.289 1 98.75 156 PHE A N 1
ATOM 1263 C CA . PHE A 1 156 ? 1.557 3.254 -9.328 1 98.75 156 PHE A CA 1
ATOM 1264 C C . PHE A 1 156 ? 1.768 3.742 -7.898 1 98.75 156 PHE A C 1
ATOM 1266 O O . PHE A 1 156 ? 2.557 4.66 -7.66 1 98.75 156 PHE A O 1
ATOM 1273 N N . ASP A 1 157 ? 1.097 3.199 -6.945 1 98.88 157 ASP A N 1
ATOM 1274 C CA . ASP A 1 157 ? 1.177 3.494 -5.52 1 98.88 157 ASP A CA 1
ATOM 1275 C C . ASP A 1 157 ? 1.646 2.271 -4.734 1 98.88 157 ASP A C 1
ATOM 1277 O O . ASP A 1 157 ? 0.828 1.493 -4.238 1 98.88 157 ASP A O 1
ATOM 1281 N N . ILE A 1 158 ? 2.982 2.164 -4.57 1 98.88 158 ILE A N 1
ATOM 1282 C CA . ILE A 1 158 ? 3.621 0.937 -4.109 1 98.88 158 ILE A CA 1
ATOM 1283 C C . ILE A 1 158 ? 3.729 0.954 -2.584 1 98.88 158 ILE A C 1
ATOM 1285 O O . ILE A 1 158 ? 3.863 2.018 -1.978 1 98.88 158 ILE A O 1
ATOM 1289 N N . THR A 1 159 ? 3.539 -0.135 -1.968 1 98.81 159 THR A N 1
ATOM 1290 C CA . THR A 1 159 ? 4.008 -0.35 -0.604 1 98.81 159 THR A CA 1
ATOM 1291 C C . THR A 1 159 ? 5.438 -0.886 -0.602 1 98.81 159 THR A C 1
ATOM 1293 O O . THR A 1 159 ? 5.699 -1.977 -1.115 1 98.81 159 THR A O 1
ATOM 1296 N N . ASP A 1 160 ? 6.375 -0.127 -0.109 1 98.75 160 ASP A N 1
ATOM 1297 C CA . ASP A 1 160 ? 7.734 -0.62 0.099 1 98.75 160 ASP A CA 1
ATOM 1298 C C . ASP A 1 160 ? 7.824 -1.467 1.367 1 98.75 160 ASP A C 1
ATOM 1300 O O . ASP A 1 160 ? 7.68 -0.95 2.477 1 98.75 160 ASP A O 1
ATOM 1304 N N . LEU A 1 161 ? 7.98 -2.719 1.229 1 98.38 161 LEU A N 1
ATOM 1305 C CA . LEU A 1 161 ? 8.188 -3.646 2.338 1 98.38 161 LEU A CA 1
ATOM 1306 C C . LEU A 1 161 ? 9.672 -3.852 2.609 1 98.38 161 LEU A C 1
ATOM 1308 O O . LEU A 1 161 ? 10.367 -4.496 1.823 1 98.38 161 LEU A O 1
ATOM 1312 N N . PHE A 1 162 ? 10.195 -3.322 3.678 1 96.5 162 PHE A N 1
ATOM 1313 C CA . PHE A 1 162 ? 11.641 -3.363 3.854 1 96.5 162 PHE A CA 1
ATOM 1314 C C . PHE A 1 162 ? 12.039 -4.512 4.773 1 96.5 162 PHE A C 1
ATOM 1316 O O . PHE A 1 162 ? 13.195 -4.945 4.766 1 96.5 162 PHE A O 1
ATOM 1323 N N . SER A 1 163 ? 11.055 -5.023 5.57 1 95 163 SER A N 1
ATOM 1324 C CA . SER A 1 163 ? 11.258 -6.234 6.359 1 95 163 SER A CA 1
ATOM 1325 C C . SER A 1 163 ? 9.984 -7.066 6.434 1 95 163 SER A C 1
ATOM 1327 O O . SER A 1 163 ? 8.891 -6.516 6.562 1 95 163 SER A O 1
ATOM 1329 N N . TRP A 1 164 ? 10.156 -8.375 6.344 1 93.25 164 TRP A N 1
ATOM 1330 C CA . TRP A 1 164 ? 8.992 -9.242 6.504 1 93.25 164 TRP A CA 1
ATOM 1331 C C . TRP A 1 164 ? 8.477 -9.211 7.938 1 93.25 164 TRP A C 1
ATOM 1333 O O . TRP A 1 164 ? 9.242 -9.398 8.883 1 93.25 164 TRP A O 1
ATOM 1343 N N . PRO A 1 165 ? 7.223 -8.984 8.062 1 91.75 165 PRO A N 1
ATOM 1344 C CA . PRO A 1 165 ? 6.656 -9.242 9.391 1 91.75 165 PRO A CA 1
ATOM 1345 C C . PRO A 1 165 ? 6.598 -10.727 9.727 1 91.75 165 PRO A C 1
ATOM 1347 O O . PRO A 1 165 ? 6.93 -11.57 8.883 1 91.75 165 PRO A O 1
ATOM 1350 N N . ASP A 1 166 ? 6.191 -11.023 10.93 1 90 166 ASP A N 1
ATOM 1351 C CA . ASP A 1 166 ? 6.07 -12.422 11.352 1 90 166 ASP A CA 1
ATOM 1352 C C . ASP A 1 166 ? 5.023 -13.148 10.508 1 90 166 ASP A C 1
ATOM 1354 O O . ASP A 1 166 ? 3.936 -12.625 10.266 1 90 166 ASP A O 1
ATOM 1358 N N . ASN A 1 167 ? 5.395 -14.32 10.07 1 93.12 167 ASN A N 1
ATOM 1359 C CA . ASN A 1 167 ? 4.445 -15.219 9.422 1 93.12 167 ASN A CA 1
ATOM 1360 C C . ASN A 1 167 ? 3.533 -15.898 10.438 1 93.12 167 ASN A C 1
ATOM 1362 O O . ASN A 1 167 ? 3.982 -16.75 11.203 1 93.12 167 ASN A O 1
ATOM 1366 N N . VAL A 1 168 ? 2.244 -15.641 10.445 1 92.12 168 VAL A N 1
ATOM 1367 C CA . VAL A 1 168 ? 1.356 -16.047 11.523 1 92.12 168 VAL A CA 1
ATOM 1368 C C . VAL A 1 168 ? 0.862 -17.469 11.273 1 92.12 168 VAL A C 1
ATOM 1370 O O . VAL A 1 168 ? 0.263 -18.094 12.156 1 92.12 168 VAL A O 1
ATOM 1373 N N . TRP A 1 169 ? 1.04 -17.891 10.008 1 90.75 169 TRP A N 1
ATOM 1374 C CA . TRP A 1 169 ? 0.694 -19.281 9.75 1 90.75 169 TRP A CA 1
ATOM 1375 C C . TRP A 1 169 ? 1.707 -20.219 10.398 1 90.75 169 TRP A C 1
ATOM 1377 O O . TRP A 1 169 ? 1.418 -21.406 10.609 1 90.75 169 TRP A O 1
ATOM 1387 N N . MET A 1 170 ? 2.766 -19.359 10.531 1 82.5 170 MET A N 1
ATOM 1388 C CA . MET A 1 170 ? 3.906 -20.062 11.117 1 82.5 170 MET A CA 1
ATOM 1389 C C . MET A 1 170 ? 4.363 -19.375 12.398 1 82.5 170 MET A C 1
ATOM 1391 O O . MET A 1 170 ? 3.965 -18.25 12.68 1 82.5 170 MET A O 1
ATOM 1395 N N . LYS A 1 171 ? 4.957 -20.125 13.438 1 77.62 171 LYS A N 1
ATOM 1396 C CA . LYS A 1 171 ? 5.621 -19.547 14.609 1 77.62 171 LYS A CA 1
ATOM 1397 C C . LYS A 1 171 ? 7.125 -19.812 14.562 1 77.62 171 LYS A C 1
ATOM 1399 O O . LYS A 1 171 ? 7.66 -20.516 15.414 1 77.62 171 LYS A O 1
ATOM 1404 N N . PRO A 1 172 ? 7.668 -19.031 13.469 1 76.75 172 PRO A N 1
ATOM 1405 C CA . PRO A 1 172 ? 9.094 -19.328 13.289 1 76.75 172 PRO A CA 1
ATOM 1406 C C . PRO A 1 172 ? 9.984 -18.516 14.219 1 76.75 172 PRO A C 1
ATOM 1408 O O . PRO A 1 172 ? 9.516 -17.562 14.859 1 76.75 172 PRO A O 1
ATOM 1411 N N . ALA A 1 173 ? 11.258 -18.938 14.312 1 78.25 173 ALA A N 1
ATOM 1412 C CA . ALA A 1 173 ? 12.242 -18.219 15.117 1 78.25 173 ALA A CA 1
ATOM 1413 C C . ALA A 1 173 ? 12.562 -16.859 14.516 1 78.25 173 ALA A C 1
ATOM 1415 O O . ALA A 1 173 ? 12.992 -15.938 15.227 1 78.25 173 ALA A O 1
ATOM 1416 N N . ALA A 1 174 ? 12.391 -16.766 13.141 1 83.19 174 ALA A N 1
ATOM 1417 C CA . ALA A 1 174 ? 12.562 -15.523 12.414 1 83.19 174 ALA A CA 1
ATOM 1418 C C . ALA A 1 174 ? 11.461 -15.336 11.367 1 83.19 174 ALA A C 1
ATOM 1420 O O . ALA A 1 174 ? 10.828 -16.312 10.945 1 83.19 174 ALA A O 1
ATOM 1421 N N . PRO A 1 175 ? 11.32 -14.039 10.93 1 91.56 175 PRO A N 1
ATOM 1422 C CA . PRO A 1 175 ? 10.273 -13.812 9.93 1 91.56 175 PRO A CA 1
ATOM 1423 C C . PRO A 1 175 ? 10.562 -14.516 8.609 1 91.56 175 PRO A C 1
ATOM 1425 O O . PRO A 1 175 ? 11.562 -14.211 7.949 1 91.56 175 PRO A O 1
ATOM 1428 N N . ILE A 1 176 ? 9.719 -15.477 8.266 1 94.19 176 ILE A N 1
ATOM 1429 C CA . ILE A 1 176 ? 9.938 -16.266 7.059 1 94.19 176 ILE A CA 1
ATOM 1430 C C . ILE A 1 176 ? 9.023 -15.773 5.941 1 94.19 176 ILE A C 1
ATOM 1432 O O . ILE A 1 176 ? 7.93 -15.273 6.203 1 94.19 176 ILE A O 1
ATOM 1436 N N . VAL A 1 177 ? 9.43 -15.969 4.73 1 95.69 177 VAL A N 1
ATOM 1437 C CA . VAL A 1 177 ? 8.695 -15.531 3.547 1 95.69 177 VAL A CA 1
ATOM 1438 C C . VAL A 1 177 ? 7.398 -16.328 3.418 1 95.69 177 VAL A C 1
ATOM 1440 O O . VAL A 1 177 ? 7.312 -17.469 3.887 1 95.69 177 VAL A O 1
ATOM 1443 N N . PRO A 1 178 ? 6.406 -15.742 2.826 1 96.06 178 PRO A N 1
ATOM 1444 C CA . PRO A 1 178 ? 5.184 -16.484 2.531 1 96.06 178 PRO A CA 1
ATOM 1445 C C . PRO A 1 178 ? 5.426 -17.672 1.604 1 96.06 178 PRO A C 1
ATOM 1447 O O . PRO A 1 178 ? 6.414 -17.703 0.87 1 96.06 178 PRO A O 1
ATOM 1450 N N . HIS A 1 179 ? 4.508 -18.547 1.574 1 96.75 179 HIS A N 1
ATOM 1451 C CA . HIS A 1 179 ? 4.68 -19.812 0.863 1 96.75 179 HIS A CA 1
ATOM 1452 C C . HIS A 1 179 ? 4.762 -19.594 -0.643 1 96.75 179 HIS A C 1
ATOM 1454 O O . HIS A 1 179 ? 5.371 -20.391 -1.36 1 96.75 179 HIS A O 1
ATOM 1460 N N . ALA A 1 180 ? 4.145 -18.531 -1.139 1 97.81 180 ALA A N 1
ATOM 1461 C CA . ALA A 1 180 ? 4.215 -18.234 -2.564 1 97.81 180 ALA A CA 1
ATOM 1462 C C . ALA A 1 180 ? 5.664 -18.062 -3.018 1 97.81 180 ALA A C 1
ATOM 1464 O O . ALA A 1 180 ? 5.996 -18.344 -4.172 1 97.81 180 ALA A O 1
ATOM 1465 N N . PHE A 1 181 ? 6.527 -17.609 -2.16 1 98.31 181 PHE A N 1
ATOM 1466 C CA . PHE A 1 181 ? 7.934 -17.391 -2.488 1 98.31 181 PHE A CA 1
ATOM 1467 C C . PHE A 1 181 ? 8.773 -18.594 -2.092 1 98.31 181 PHE A C 1
ATOM 1469 O O . PHE A 1 181 ? 9.664 -19.016 -2.844 1 98.31 181 PHE A O 1
ATOM 1476 N N . SER A 1 182 ? 8.469 -19.125 -0.878 1 97.44 182 SER A N 1
ATOM 1477 C CA . SER A 1 182 ? 9.234 -20.281 -0.391 1 97.44 182 SER A CA 1
ATOM 1478 C C . SER A 1 182 ? 9.172 -21.438 -1.374 1 97.44 182 SER A C 1
ATOM 1480 O O . SER A 1 182 ? 10.156 -22.172 -1.545 1 97.44 182 SER A O 1
ATOM 1482 N N . PHE A 1 183 ? 8.023 -21.609 -2.006 1 98.44 183 PHE A N 1
ATOM 1483 C CA . PHE A 1 183 ? 7.891 -22.672 -2.982 1 98.44 183 PHE A CA 1
ATOM 1484 C C . PHE A 1 183 ? 8.898 -22.516 -4.113 1 98.44 183 PHE A C 1
ATOM 1486 O O . PHE A 1 183 ? 9.562 -23.469 -4.504 1 98.44 183 PHE A O 1
ATOM 1493 N N . ILE A 1 184 ? 8.961 -21.328 -4.719 1 98.81 184 ILE A N 1
ATOM 1494 C CA . ILE A 1 184 ? 9.867 -21.047 -5.828 1 98.81 184 ILE A CA 1
ATOM 1495 C C . ILE A 1 184 ? 11.312 -21.297 -5.387 1 98.81 184 ILE A C 1
ATOM 1497 O O . ILE A 1 184 ? 12.078 -21.938 -6.098 1 98.81 184 ILE A O 1
ATOM 1501 N N . TYR A 1 185 ? 11.688 -20.781 -4.199 1 98.62 185 TYR A N 1
ATOM 1502 C CA . TYR A 1 185 ? 13.039 -20.969 -3.688 1 98.62 185 TYR A CA 1
ATOM 1503 C C . TYR A 1 185 ? 13.391 -22.438 -3.59 1 98.62 185 TYR A C 1
ATOM 1505 O O . TYR A 1 185 ? 14.469 -22.859 -4.016 1 98.62 185 TYR A O 1
ATOM 1513 N N . HIS A 1 186 ? 12.477 -23.188 -3.088 1 98.25 186 HIS A N 1
ATOM 1514 C CA . HIS A 1 186 ? 12.773 -24.562 -2.699 1 98.25 186 HIS A CA 1
ATOM 1515 C C . HIS A 1 186 ? 12.609 -25.516 -3.877 1 98.25 186 HIS A C 1
ATOM 1517 O O . HIS A 1 186 ? 13.492 -26.344 -4.141 1 98.25 186 HIS A O 1
ATOM 1523 N N . GLN A 1 187 ? 11.516 -25.422 -4.613 1 98.5 187 GLN A N 1
ATOM 1524 C CA . GLN A 1 187 ? 11.172 -26.422 -5.621 1 98.5 187 GLN A CA 1
ATOM 1525 C C . GLN A 1 187 ? 11.82 -26.078 -6.965 1 98.5 187 GLN A C 1
ATOM 1527 O O . GLN A 1 187 ? 12.109 -26.984 -7.754 1 98.5 187 GLN A O 1
ATOM 1532 N N . ILE A 1 188 ? 12.023 -24.797 -7.23 1 98.75 188 ILE A N 1
ATOM 1533 C CA . ILE A 1 188 ? 12.492 -24.406 -8.555 1 98.75 188 ILE A CA 1
ATOM 1534 C C . ILE A 1 188 ? 13.969 -24.016 -8.492 1 98.75 188 ILE A C 1
ATOM 1536 O O . ILE A 1 188 ? 14.758 -24.422 -9.344 1 98.75 188 ILE A O 1
ATOM 1540 N N . MET A 1 189 ? 14.352 -23.281 -7.387 1 98.69 189 MET A N 1
ATOM 1541 C CA . MET A 1 189 ? 15.68 -22.656 -7.387 1 98.69 189 MET A CA 1
ATOM 1542 C C . MET A 1 189 ? 16.641 -23.422 -6.484 1 98.69 189 MET A C 1
ATOM 1544 O O . MET A 1 189 ? 17.75 -22.969 -6.227 1 98.69 189 MET A O 1
ATOM 1548 N N . SER A 1 190 ? 16.219 -24.609 -5.883 1 97.5 190 SER A N 1
ATOM 1549 C CA . SER A 1 190 ? 17.047 -25.531 -5.094 1 97.5 190 SER A CA 1
ATOM 1550 C C . SER A 1 190 ? 17.641 -24.828 -3.881 1 97.5 190 SER A C 1
ATOM 1552 O O . SER A 1 190 ? 18.812 -25.016 -3.562 1 97.5 190 SER A O 1
ATOM 1554 N N . ASP A 1 191 ? 16.875 -23.875 -3.318 1 97.69 191 ASP A N 1
ATOM 1555 C CA . ASP A 1 191 ? 17.25 -23.125 -2.121 1 97.69 191 ASP A CA 1
ATOM 1556 C C . ASP A 1 191 ? 18.5 -22.266 -2.371 1 97.69 191 ASP A C 1
ATOM 1558 O O . ASP A 1 191 ? 19.312 -22.078 -1.471 1 97.69 191 ASP A O 1
ATOM 1562 N N . ASN A 1 192 ? 18.672 -21.906 -3.576 1 97.38 192 ASN A N 1
ATOM 1563 C CA . ASN A 1 192 ? 19.781 -21.047 -3.969 1 97.38 192 ASN A CA 1
ATOM 1564 C C . ASN A 1 192 ? 19.344 -20.031 -5.023 1 97.38 192 ASN A C 1
ATOM 1566 O O . ASN A 1 192 ? 19.922 -19.984 -6.113 1 97.38 192 ASN A O 1
ATOM 1570 N N . PRO A 1 193 ? 18.375 -19.219 -4.684 1 98.5 193 PRO A N 1
ATOM 1571 C CA . PRO A 1 193 ? 17.969 -18.203 -5.656 1 98.5 193 PRO A CA 1
ATOM 1572 C C . PRO A 1 193 ? 19.078 -17.172 -5.914 1 98.5 193 PRO A C 1
ATOM 1574 O O . PRO A 1 193 ? 19.875 -16.875 -5.023 1 98.5 193 PRO A O 1
ATOM 1577 N N . PRO A 1 194 ? 19.172 -16.625 -7.152 1 98.56 194 PRO A N 1
ATOM 1578 C CA . PRO A 1 194 ? 20.016 -15.43 -7.367 1 98.56 194 PRO A CA 1
ATOM 1579 C C . PRO A 1 194 ? 19.484 -14.203 -6.637 1 98.56 194 PRO A C 1
ATOM 1581 O O . PRO A 1 194 ? 18.391 -14.234 -6.074 1 98.56 194 PRO A O 1
ATOM 1584 N N . PRO A 1 195 ? 20.312 -13.109 -6.586 1 98.62 195 PRO A N 1
ATOM 1585 C CA . PRO A 1 195 ? 19.688 -11.867 -6.113 1 98.62 195 PRO A CA 1
ATOM 1586 C C . PRO A 1 195 ? 18.344 -11.586 -6.785 1 98.62 195 PRO A C 1
ATOM 1588 O O . PRO A 1 195 ? 18.203 -11.82 -7.984 1 98.62 195 PRO A O 1
ATOM 1591 N N . HIS A 1 196 ? 17.406 -11.25 -6.004 1 98.88 196 HIS A N 1
ATOM 1592 C CA . HIS A 1 196 ? 16.047 -11.148 -6.559 1 98.88 196 HIS A CA 1
ATOM 1593 C C . HIS A 1 196 ? 15.234 -10.094 -5.82 1 98.88 196 HIS A C 1
ATOM 1595 O O . HIS A 1 196 ? 15.648 -9.602 -4.77 1 98.88 196 HIS A O 1
ATOM 1601 N N . VAL A 1 197 ? 14.156 -9.711 -6.406 1 98.94 197 VAL A N 1
ATOM 1602 C CA . VAL A 1 197 ? 13.188 -8.773 -5.855 1 98.94 197 VAL A CA 1
ATOM 1603 C C . VAL A 1 197 ? 11.82 -9.445 -5.738 1 98.94 197 VAL A C 1
ATOM 1605 O O . VAL A 1 197 ? 11.156 -9.703 -6.75 1 98.94 197 VAL A O 1
ATOM 1608 N N . PRO A 1 198 ? 11.352 -9.734 -4.547 1 98.81 198 PRO A N 1
ATOM 1609 C CA . PRO A 1 198 ? 9.977 -10.219 -4.379 1 98.81 198 PRO A CA 1
ATOM 1610 C C . PRO A 1 198 ? 8.938 -9.117 -4.551 1 98.81 198 PRO A C 1
ATOM 1612 O O . PRO A 1 198 ? 9.094 -8.023 -4.008 1 98.81 198 PRO A O 1
ATOM 1615 N N . ILE A 1 199 ? 7.941 -9.414 -5.293 1 98.88 199 ILE A N 1
ATOM 1616 C CA . ILE A 1 199 ? 6.805 -8.516 -5.484 1 98.88 199 ILE A CA 1
ATOM 1617 C C . ILE A 1 199 ? 5.512 -9.234 -5.102 1 98.88 199 ILE A C 1
ATOM 1619 O O . ILE A 1 199 ? 5.242 -10.344 -5.578 1 98.88 199 ILE A O 1
ATOM 1623 N N . LEU A 1 200 ? 4.75 -8.641 -4.23 1 98.62 200 LEU A N 1
ATOM 1624 C CA . LEU A 1 200 ? 3.473 -9.188 -3.791 1 98.62 200 LEU A CA 1
ATOM 1625 C C . LEU A 1 200 ? 2.309 -8.398 -4.375 1 98.62 200 LEU A C 1
ATOM 1627 O O . LEU A 1 200 ? 2.314 -7.168 -4.348 1 98.62 200 LEU A O 1
ATOM 1631 N N . MET A 1 201 ? 1.373 -9.047 -4.914 1 98.31 201 MET A N 1
ATOM 1632 C CA . MET A 1 201 ? 0.094 -8.461 -5.305 1 98.31 201 MET A CA 1
ATOM 1633 C C . MET A 1 201 ? -1.061 -9.125 -4.566 1 98.31 201 MET A C 1
ATOM 1635 O O . MET A 1 201 ? -1.043 -10.336 -4.348 1 98.31 201 MET A O 1
ATOM 1639 N N . ASN A 1 202 ? -2.02 -8.328 -4.145 1 97.94 202 ASN A N 1
ATOM 1640 C CA . ASN A 1 202 ? -3.203 -8.922 -3.529 1 97.94 202 ASN A CA 1
ATOM 1641 C C . ASN A 1 202 ? -4.043 -9.68 -4.551 1 97.94 202 ASN A C 1
ATOM 1643 O O . ASN A 1 202 ? -4.805 -9.07 -5.305 1 97.94 202 ASN A O 1
ATOM 1647 N N . CYS A 1 203 ? -3.951 -10.945 -4.504 1 96.12 203 CYS A N 1
ATOM 1648 C CA . CYS A 1 203 ? -4.711 -11.789 -5.418 1 96.12 203 CYS A CA 1
ATOM 1649 C C . CYS A 1 203 ? -5.684 -12.68 -4.66 1 96.12 203 CYS A C 1
ATOM 1651 O O . CYS A 1 203 ? -5.879 -13.844 -5.023 1 96.12 203 CYS A O 1
ATOM 1653 N N . PHE A 1 204 ? -6.289 -12.133 -3.586 1 93 204 PHE A N 1
ATOM 1654 C CA . PHE A 1 204 ? -7.156 -13.008 -2.811 1 93 204 PHE A CA 1
ATOM 1655 C C . PHE A 1 204 ? -8.344 -12.234 -2.242 1 93 204 PHE A C 1
ATOM 1657 O O . PHE A 1 204 ? -9.484 -12.672 -2.359 1 93 204 PHE A O 1
ATOM 1664 N N . TYR A 1 205 ? -8.062 -11.07 -1.607 1 92.38 205 TYR A N 1
ATOM 1665 C CA . TYR A 1 205 ? -9.078 -10.492 -0.726 1 92.38 205 TYR A CA 1
ATOM 1666 C C . TYR A 1 205 ? -9.516 -9.125 -1.22 1 92.38 205 TYR A C 1
ATOM 1668 O O . TYR A 1 205 ? -8.68 -8.281 -1.552 1 92.38 205 TYR A O 1
ATOM 1676 N N . GLU A 1 206 ? -10.812 -8.969 -1.327 1 92.25 206 GLU A N 1
ATOM 1677 C CA . GLU A 1 206 ? -11.344 -7.625 -1.53 1 92.25 206 GLU A CA 1
ATOM 1678 C C . GLU A 1 206 ? -10.953 -6.695 -0.382 1 92.25 206 GLU A C 1
ATOM 1680 O O . GLU A 1 206 ? -10.766 -7.145 0.75 1 92.25 206 GLU A O 1
ATOM 1685 N N . PRO A 1 207 ? -10.812 -5.445 -0.605 1 95.81 207 PRO A N 1
ATOM 1686 C CA . PRO A 1 207 ? -11.18 -4.742 -1.836 1 95.81 207 PRO A CA 1
ATOM 1687 C C . PRO A 1 207 ? -9.969 -4.273 -2.637 1 95.81 207 PRO A C 1
ATOM 1689 O O . PRO A 1 207 ? -10.109 -3.5 -3.586 1 95.81 207 PRO A O 1
ATOM 1692 N N . THR A 1 208 ? -8.75 -4.691 -2.303 1 97.88 208 THR A N 1
ATOM 1693 C CA . THR A 1 208 ? -7.586 -4.039 -2.887 1 97.88 208 THR A CA 1
ATOM 1694 C C . THR A 1 208 ? -6.953 -4.918 -3.961 1 97.88 208 THR A C 1
ATOM 1696 O O . THR A 1 208 ? -5.777 -4.758 -4.289 1 97.88 208 THR A O 1
ATOM 1699 N N . GLN A 1 209 ? -7.699 -5.91 -4.484 1 97.19 209 GLN A N 1
ATOM 1700 C CA . GLN A 1 209 ? -7.199 -6.676 -5.625 1 97.19 209 GLN A CA 1
ATOM 1701 C C . GLN A 1 209 ? -7.062 -5.793 -6.859 1 97.19 209 GLN A C 1
ATOM 1703 O O . GLN A 1 209 ? -8.039 -5.215 -7.328 1 97.19 209 GLN A O 1
ATOM 1708 N N . PRO A 1 210 ? -5.895 -5.723 -7.414 1 97.88 210 PRO A N 1
ATOM 1709 C CA . PRO A 1 210 ? -5.816 -4.969 -8.664 1 97.88 210 PRO A CA 1
ATOM 1710 C C . PRO A 1 210 ? -6.613 -5.617 -9.797 1 97.88 210 PRO A C 1
ATOM 1712 O O . PRO A 1 210 ? -6.594 -6.844 -9.945 1 97.88 210 PRO A O 1
ATOM 1715 N N . PRO A 1 211 ? -7.34 -4.863 -10.547 1 97.81 211 PRO A N 1
ATOM 1716 C CA . PRO A 1 211 ? -8 -5.441 -11.719 1 97.81 211 PRO A CA 1
ATOM 1717 C C . PRO A 1 211 ? -7.012 -5.906 -12.781 1 97.81 211 PRO A C 1
ATOM 1719 O O . PRO A 1 211 ? -5.844 -5.504 -12.766 1 97.81 211 PRO A O 1
ATOM 1722 N N . MET A 1 212 ? -7.465 -6.727 -13.727 1 98.25 212 MET A N 1
ATOM 1723 C CA . MET A 1 212 ? -6.598 -7.352 -14.719 1 98.25 212 MET A CA 1
ATOM 1724 C C . MET A 1 212 ? -5.883 -6.293 -15.555 1 98.25 212 MET A C 1
ATOM 1726 O O . MET A 1 212 ? -4.684 -6.402 -15.812 1 98.25 212 MET A O 1
ATOM 1730 N N . TRP A 1 213 ? -6.59 -5.27 -15.969 1 98.19 213 TRP A N 1
ATOM 1731 C CA . TRP A 1 213 ? -5.965 -4.25 -16.812 1 98.19 213 TRP A CA 1
ATOM 1732 C C . TRP A 1 213 ? -4.82 -3.562 -16.062 1 98.19 213 TRP A C 1
ATOM 1734 O O . TRP A 1 213 ? -3.814 -3.191 -16.672 1 98.19 213 TRP A O 1
ATOM 1744 N N . ARG A 1 214 ? -4.988 -3.277 -14.742 1 98.56 214 ARG A N 1
ATOM 1745 C CA . ARG A 1 214 ? -3.951 -2.658 -13.922 1 98.56 214 ARG A CA 1
ATOM 1746 C C . ARG A 1 214 ? -2.723 -3.555 -13.828 1 98.56 214 ARG A C 1
ATOM 1748 O O . ARG A 1 214 ? -1.59 -3.068 -13.852 1 98.56 214 ARG A O 1
ATOM 1755 N N . CYS A 1 215 ? -2.912 -4.902 -13.727 1 98.56 215 CYS A N 1
ATOM 1756 C CA . CYS A 1 215 ? -1.813 -5.859 -13.703 1 98.56 215 CYS A CA 1
ATOM 1757 C C . CYS A 1 215 ? -1.064 -5.871 -15.031 1 98.56 215 CYS A C 1
ATOM 1759 O O . CYS A 1 215 ? 0.162 -5.992 -15.055 1 98.56 215 CYS A O 1
ATOM 1761 N N . ILE A 1 216 ? -1.803 -5.797 -16.109 1 98.44 216 ILE A N 1
ATOM 1762 C CA . ILE A 1 216 ? -1.188 -5.715 -17.422 1 98.44 216 ILE A CA 1
ATOM 1763 C C . ILE A 1 216 ? -0.332 -4.453 -17.516 1 98.44 216 ILE A C 1
ATOM 1765 O O . ILE A 1 216 ? 0.814 -4.508 -17.969 1 98.44 216 ILE A O 1
ATOM 1769 N N . ASP A 1 217 ? -0.859 -3.307 -17.062 1 98.38 217 ASP A N 1
ATOM 1770 C CA . ASP A 1 217 ? -0.106 -2.057 -17.047 1 98.38 217 ASP A CA 1
ATOM 1771 C C . ASP A 1 217 ? 1.147 -2.184 -16.188 1 98.38 217 ASP A C 1
ATOM 1773 O O . ASP A 1 217 ? 2.189 -1.607 -16.5 1 98.38 217 ASP A O 1
ATOM 1777 N N . PHE A 1 218 ? 1.012 -2.857 -15.094 1 98.69 218 PHE A N 1
ATOM 1778 C CA . PHE A 1 218 ? 2.156 -3.107 -14.234 1 98.69 218 PHE A CA 1
ATOM 1779 C C . PHE A 1 218 ? 3.264 -3.828 -14.992 1 98.69 218 PHE A C 1
ATOM 1781 O O . PHE A 1 218 ? 4.434 -3.457 -14.891 1 98.69 218 PHE A O 1
ATOM 1788 N N . GLY A 1 219 ? 2.883 -4.887 -15.703 1 98.44 219 GLY A N 1
ATOM 1789 C CA . GLY A 1 219 ? 3.848 -5.605 -16.516 1 98.44 219 GLY A CA 1
ATOM 1790 C C . GLY A 1 219 ? 4.555 -4.715 -17.531 1 98.44 219 GLY A C 1
ATOM 1791 O O . GLY A 1 219 ? 5.77 -4.828 -17.719 1 98.44 219 GLY A O 1
ATOM 1792 N N . LYS A 1 220 ? 3.791 -3.834 -18.188 1 98.12 220 LYS A N 1
ATOM 1793 C CA . LYS A 1 220 ? 4.379 -2.904 -19.141 1 98.12 220 LYS A CA 1
ATOM 1794 C C . LYS A 1 220 ? 5.434 -2.021 -18.484 1 98.12 220 LYS A C 1
ATOM 1796 O O . LYS A 1 220 ? 6.527 -1.843 -19.031 1 98.12 220 LYS A O 1
ATOM 1801 N N . SER A 1 221 ? 5.062 -1.48 -17.328 1 98.5 221 SER A N 1
ATOM 1802 C CA . SER A 1 221 ? 5.977 -0.617 -16.594 1 98.5 221 SER A CA 1
ATOM 1803 C C . SER A 1 221 ? 7.215 -1.381 -16.141 1 98.5 221 SER A C 1
ATOM 1805 O O . SER A 1 221 ? 8.328 -0.856 -16.188 1 98.5 221 SER A O 1
ATOM 1807 N N . LEU A 1 222 ? 7.035 -2.607 -15.664 1 98.56 222 LEU A N 1
ATOM 1808 C CA . LEU A 1 222 ? 8.133 -3.453 -15.211 1 98.56 222 LEU A CA 1
ATOM 1809 C C . LEU A 1 222 ? 9.133 -3.697 -16.328 1 98.56 222 LEU A C 1
ATOM 1811 O O . LEU A 1 222 ? 10.336 -3.539 -16.141 1 98.56 222 LEU A O 1
ATOM 1815 N N . VAL A 1 223 ? 8.641 -4.086 -17.484 1 97.69 223 VAL A N 1
ATOM 1816 C CA . VAL A 1 223 ? 9.484 -4.395 -18.641 1 97.69 223 VAL A CA 1
ATOM 1817 C C . VAL A 1 223 ? 10.281 -3.152 -19.047 1 97.69 223 VAL A C 1
ATOM 1819 O O . VAL A 1 223 ? 11.492 -3.23 -19.266 1 97.69 223 VAL A O 1
ATOM 1822 N N . LYS A 1 224 ? 9.57 -2.031 -19.156 1 97.5 224 LYS A N 1
ATOM 1823 C CA . LYS A 1 224 ? 10.234 -0.78 -19.5 1 97.5 224 LYS A CA 1
ATOM 1824 C C . LYS A 1 224 ? 11.359 -0.465 -18.516 1 97.5 224 LYS A C 1
ATOM 1826 O O . LYS A 1 224 ? 12.461 -0.09 -18.922 1 97.5 224 LYS A O 1
ATOM 1831 N N . ALA A 1 225 ? 11.086 -0.578 -17.203 1 98.19 225 ALA A N 1
ATOM 1832 C CA . ALA A 1 225 ? 12.078 -0.277 -16.172 1 98.19 225 ALA A CA 1
ATOM 1833 C C . ALA A 1 225 ? 13.297 -1.187 -16.297 1 98.19 225 ALA A C 1
ATOM 1835 O O . ALA A 1 225 ? 14.438 -0.733 -16.156 1 98.19 225 ALA A O 1
ATOM 1836 N N . ILE A 1 226 ? 13.039 -2.479 -16.516 1 97.81 226 ILE A N 1
ATOM 1837 C CA . ILE A 1 226 ? 14.141 -3.428 -16.609 1 97.81 226 ILE A CA 1
ATOM 1838 C C . ILE A 1 226 ? 14.977 -3.129 -17.859 1 97.81 226 ILE A C 1
ATOM 1840 O O . ILE A 1 226 ? 16.203 -3.152 -17.797 1 97.81 226 ILE A O 1
ATOM 1844 N N . LYS A 1 227 ? 14.367 -2.863 -18.953 1 95.44 227 LYS A N 1
ATOM 1845 C CA . LYS A 1 227 ? 15.078 -2.562 -20.188 1 95.44 227 LYS A CA 1
ATOM 1846 C C . LYS A 1 227 ? 15.922 -1.297 -20.047 1 95.44 227 LYS A C 1
ATOM 1848 O O . LYS A 1 227 ? 16.984 -1.182 -20.656 1 95.44 227 LYS A O 1
ATOM 1853 N N . ASP A 1 228 ? 15.453 -0.393 -19.234 1 97.12 228 ASP A N 1
ATOM 1854 C CA . ASP A 1 228 ? 16.156 0.871 -19.031 1 97.12 228 ASP A CA 1
ATOM 1855 C C . ASP A 1 228 ? 17.188 0.752 -17.906 1 97.12 228 ASP A C 1
ATOM 1857 O O . ASP A 1 228 ? 17.953 1.688 -17.656 1 97.12 228 ASP A O 1
ATOM 1861 N N . TRP A 1 229 ? 17.188 -0.373 -17.203 1 97.5 229 TRP A N 1
ATOM 1862 C CA . TRP A 1 229 ? 18.109 -0.582 -16.094 1 97.5 229 TRP A CA 1
ATOM 1863 C C . TRP A 1 229 ? 19.547 -0.716 -16.578 1 97.5 229 TRP A C 1
ATOM 1865 O O . TRP A 1 229 ? 19.844 -1.55 -17.438 1 97.5 229 TRP A O 1
ATOM 1875 N N . ASP A 1 230 ? 20.516 0.172 -16.125 1 96.62 230 ASP A N 1
ATOM 1876 C CA . ASP A 1 230 ? 21.906 0.162 -16.547 1 96.62 230 ASP A CA 1
ATOM 1877 C C . ASP A 1 230 ? 22.641 -1.05 -15.969 1 96.62 230 ASP A C 1
ATOM 1879 O O . ASP A 1 230 ? 23.375 -0.932 -14.984 1 96.62 230 ASP A O 1
ATOM 1883 N N . SER A 1 231 ? 22.375 -2.207 -16.609 1 97 231 SER A N 1
ATOM 1884 C CA . SER A 1 231 ? 22.938 -3.49 -16.219 1 97 231 SER A CA 1
ATOM 1885 C C . SER A 1 231 ? 23.016 -4.445 -17.406 1 97 231 SER A C 1
ATOM 1887 O O . SER A 1 231 ? 22.297 -4.289 -18.391 1 97 231 SER A O 1
ATOM 1889 N N . ASP A 1 232 ? 23.953 -5.418 -17.328 1 96.62 232 ASP A N 1
ATOM 1890 C CA . ASP A 1 232 ? 24.031 -6.477 -18.328 1 96.62 232 ASP A CA 1
ATOM 1891 C C . ASP A 1 232 ? 23.422 -7.777 -17.812 1 96.62 232 ASP A C 1
ATOM 1893 O O . ASP A 1 232 ? 23.672 -8.852 -18.359 1 96.62 232 ASP A O 1
ATOM 1897 N N . ALA A 1 233 ? 22.656 -7.652 -16.75 1 97.69 233 ALA A N 1
ATOM 1898 C CA . ALA A 1 233 ? 22.141 -8.828 -16.047 1 97.69 233 ALA A CA 1
ATOM 1899 C C . ALA A 1 233 ? 21.141 -9.586 -16.922 1 97.69 233 ALA A C 1
ATOM 1901 O O . ALA A 1 233 ? 20.344 -8.977 -17.641 1 97.69 233 ALA A O 1
ATOM 1902 N N . ARG A 1 234 ? 21.188 -10.922 -16.875 1 97.81 234 ARG A N 1
ATOM 1903 C CA . ARG A 1 234 ? 20.125 -11.797 -17.359 1 97.81 234 ARG A CA 1
ATOM 1904 C C . ARG A 1 234 ? 19 -11.93 -16.344 1 97.81 234 ARG A C 1
ATOM 1906 O O . ARG A 1 234 ? 19.188 -12.531 -15.281 1 97.81 234 ARG A O 1
ATOM 1913 N N . VAL A 1 235 ? 17.844 -11.398 -16.703 1 98.44 235 VAL A N 1
ATOM 1914 C CA . VAL A 1 235 ? 16.766 -11.258 -15.742 1 98.44 235 VAL A CA 1
ATOM 1915 C C . VAL A 1 235 ? 15.68 -12.297 -16.016 1 98.44 235 VAL A C 1
ATOM 1917 O O . VAL A 1 235 ? 15.32 -12.523 -17.172 1 98.44 235 VAL A O 1
ATOM 1920 N N . ALA A 1 236 ? 15.203 -12.945 -15.023 1 98.62 236 ALA A N 1
ATOM 1921 C CA . ALA A 1 236 ? 14.016 -13.789 -15.102 1 98.62 236 ALA A CA 1
ATOM 1922 C C . ALA A 1 236 ? 12.836 -13.148 -14.383 1 98.62 236 ALA A C 1
ATOM 1924 O O . ALA A 1 236 ? 13.008 -12.5 -13.344 1 98.62 236 ALA A O 1
ATOM 1925 N N . ILE A 1 237 ? 11.641 -13.305 -14.891 1 98.75 237 ILE A N 1
ATOM 1926 C CA . ILE A 1 237 ? 10.391 -12.961 -14.219 1 98.75 237 ILE A CA 1
ATOM 1927 C C . ILE A 1 237 ? 9.594 -14.227 -13.922 1 98.75 237 ILE A C 1
ATOM 1929 O O . ILE A 1 237 ? 9.203 -14.953 -14.844 1 98.75 237 ILE A O 1
ATOM 1933 N N . ILE A 1 238 ? 9.359 -14.5 -12.68 1 98.81 238 ILE A N 1
ATOM 1934 C CA . ILE A 1 238 ? 8.68 -15.719 -12.25 1 98.81 238 ILE A CA 1
ATOM 1935 C C . ILE A 1 238 ? 7.402 -15.359 -11.492 1 98.81 238 ILE A C 1
ATOM 1937 O O . ILE A 1 238 ? 7.43 -14.562 -10.555 1 98.81 238 ILE A O 1
ATOM 1941 N N . ALA A 1 239 ? 6.281 -15.867 -11.922 1 98.81 239 ALA A N 1
ATOM 1942 C CA . ALA A 1 239 ? 5.004 -15.719 -11.234 1 98.81 239 ALA A CA 1
ATOM 1943 C C . ALA A 1 239 ? 4.613 -17 -10.508 1 98.81 239 ALA A C 1
ATOM 1945 O O . ALA A 1 239 ? 4.477 -18.062 -11.133 1 98.81 239 ALA A O 1
ATOM 1946 N N . SER A 1 240 ? 4.488 -16.859 -9.211 1 98.5 240 SER A N 1
ATOM 1947 C CA . SER A 1 240 ? 4.102 -17.969 -8.344 1 98.5 240 SER A CA 1
ATOM 1948 C C . SER A 1 240 ? 2.605 -17.938 -8.055 1 98.5 240 SER A C 1
ATOM 1950 O O . SER A 1 240 ? 2.137 -17.141 -7.238 1 98.5 240 SER A O 1
ATOM 1952 N N . GLY A 1 241 ? 1.838 -18.781 -8.672 1 96 241 GLY A N 1
ATOM 1953 C CA . GLY A 1 241 ? 0.394 -18.812 -8.508 1 96 241 GLY A CA 1
ATOM 1954 C C . GLY A 1 241 ? -0.271 -19.875 -9.375 1 96 241 GLY A C 1
ATOM 1955 O O . GLY A 1 241 ? 0.324 -20.359 -10.336 1 96 241 GLY A O 1
ATOM 1956 N N . GLY A 1 242 ? -1.455 -20.219 -9.07 1 94.31 242 GLY A N 1
ATOM 1957 C CA . GLY A 1 242 ? -2.17 -21.266 -9.789 1 94.31 242 GLY A CA 1
ATOM 1958 C C . GLY A 1 242 ? -3.238 -20.734 -10.719 1 94.31 242 GLY A C 1
ATOM 1959 O O . GLY A 1 242 ? -3.494 -19.516 -10.75 1 94.31 242 GLY A O 1
ATOM 1960 N N . LEU A 1 243 ? -3.713 -21.672 -11.578 1 98.19 243 LEU A N 1
ATOM 1961 C CA . LEU A 1 243 ? -4.902 -21.406 -12.383 1 98.19 243 LEU A CA 1
ATOM 1962 C C . LEU A 1 243 ? -6.164 -21.5 -11.531 1 98.19 243 LEU A C 1
ATOM 1964 O O . LEU A 1 243 ? -6.227 -20.922 -10.445 1 98.19 243 LEU A O 1
ATOM 1968 N N . SER A 1 244 ? -7.203 -22.125 -11.953 1 97.88 244 SER A N 1
ATOM 1969 C CA . SER A 1 244 ? -8.445 -22.125 -11.18 1 97.88 244 SER A CA 1
ATOM 1970 C C . SER A 1 244 ? -8.273 -22.844 -9.852 1 97.88 244 SER A C 1
ATOM 1972 O O . SER A 1 244 ? -7.676 -23.922 -9.797 1 97.88 244 SER A O 1
ATOM 1974 N N . HIS A 1 245 ? -8.57 -22.359 -8.797 1 94.94 245 HIS A N 1
ATOM 1975 C CA . HIS A 1 245 ? -8.688 -22.891 -7.449 1 94.94 245 HIS A CA 1
ATOM 1976 C C . HIS A 1 245 ? -9.383 -21.891 -6.523 1 94.94 245 HIS A C 1
ATOM 1978 O O . HIS A 1 245 ? -9.344 -20.688 -6.766 1 94.94 245 HIS A O 1
ATOM 1984 N N . PHE A 1 246 ? -10.281 -22.375 -5.551 1 94.25 246 PHE A N 1
ATOM 1985 C CA . PHE A 1 246 ? -10.312 -23.688 -4.906 1 94.25 246 PHE A CA 1
ATOM 1986 C C . PHE A 1 246 ? -11.273 -24.609 -5.629 1 94.25 246 PHE A C 1
ATOM 1988 O O . PHE A 1 246 ? -11.445 -25.766 -5.234 1 94.25 246 PHE A O 1
ATOM 1995 N N . VAL A 1 247 ? -11.945 -24.125 -6.605 1 96.38 247 VAL A N 1
ATOM 1996 C CA . VAL A 1 247 ? -12.742 -24.969 -7.496 1 96.38 247 VAL A CA 1
ATOM 1997 C C . VAL A 1 247 ? -12.047 -25.109 -8.844 1 96.38 247 VAL A C 1
ATOM 1999 O O . VAL A 1 247 ? -11.812 -24.109 -9.531 1 96.38 247 VAL A O 1
ATOM 2002 N N . CYS A 1 248 ? -11.766 -26.312 -9.195 1 96.62 248 CYS A N 1
ATOM 2003 C CA . CYS A 1 248 ? -11.094 -26.562 -10.469 1 96.62 248 CYS A CA 1
ATOM 2004 C C . CYS A 1 248 ? -12.055 -26.375 -11.633 1 96.62 248 CYS A C 1
ATOM 2006 O O . CYS A 1 248 ? -13.156 -26.922 -11.633 1 96.62 248 CYS A O 1
ATOM 2008 N N . ASP A 1 249 ? -11.695 -25.578 -12.602 1 97.5 249 ASP A N 1
ATOM 2009 C CA . ASP A 1 249 ? -12.469 -25.344 -13.82 1 97.5 249 ASP A CA 1
ATOM 2010 C C . ASP A 1 249 ? -11.609 -25.547 -15.062 1 97.5 249 ASP A C 1
ATOM 2012 O O . ASP A 1 249 ? -11.039 -24.594 -15.602 1 97.5 249 ASP A O 1
ATOM 2016 N N . GLU A 1 250 ? -11.617 -26.766 -15.594 1 97.81 250 GLU A N 1
ATOM 2017 C CA . GLU A 1 250 ? -10.711 -27.156 -16.672 1 97.81 250 GLU A CA 1
ATOM 2018 C C . GLU A 1 250 ? -10.969 -26.328 -17.922 1 97.81 250 GLU A C 1
ATOM 2020 O O . GLU A 1 250 ? -10.023 -25.938 -18.625 1 97.81 250 GLU A O 1
ATOM 2025 N N . GLU A 1 251 ? -12.211 -26.156 -18.203 1 97.88 251 GLU A N 1
ATOM 2026 C CA . GLU A 1 251 ? -12.547 -25.359 -19.391 1 97.88 251 GLU A CA 1
ATOM 2027 C C . GLU A 1 251 ? -11.969 -23.953 -19.281 1 97.88 251 GLU A C 1
ATOM 2029 O O . GLU A 1 251 ? -11.367 -23.453 -20.234 1 97.88 251 GLU A O 1
ATOM 2034 N N . PHE A 1 252 ? -12.18 -23.359 -18.141 1 98.38 252 PHE A N 1
ATOM 2035 C CA . PHE A 1 252 ? -11.648 -22.016 -17.891 1 98.38 252 PHE A CA 1
ATOM 2036 C C . PHE A 1 252 ? -10.125 -22.031 -17.969 1 98.38 252 PHE A C 1
ATOM 2038 O O . PHE A 1 252 ? -9.523 -21.156 -18.594 1 98.38 252 PHE A O 1
ATOM 2045 N N . ASP A 1 253 ? -9.523 -23.016 -17.359 1 98.69 253 ASP A N 1
ATOM 2046 C CA . ASP A 1 253 ? -8.07 -23.109 -17.328 1 98.69 253 ASP A CA 1
ATOM 2047 C C . ASP A 1 253 ? -7.492 -23.219 -18.734 1 98.69 253 ASP A C 1
ATOM 2049 O O . ASP A 1 253 ? -6.508 -22.547 -19.062 1 98.69 253 ASP A O 1
ATOM 2053 N N . ARG A 1 254 ? -8.07 -24.062 -19.531 1 98.56 254 ARG A N 1
ATOM 2054 C CA . ARG A 1 254 ? -7.578 -24.25 -20.891 1 98.56 254 ARG A CA 1
ATOM 2055 C C . ARG A 1 254 ? -7.711 -22.969 -21.719 1 98.56 254 ARG A C 1
ATOM 2057 O O . ARG A 1 254 ? -6.836 -22.656 -22.531 1 98.56 254 ARG A O 1
ATOM 2064 N N . LYS A 1 255 ? -8.805 -22.281 -21.484 1 98.44 255 LYS A N 1
ATOM 2065 C CA . LYS A 1 255 ? -8.977 -20.984 -22.141 1 98.44 255 LYS A CA 1
ATOM 2066 C C . LYS A 1 255 ? -7.887 -20.016 -21.703 1 98.44 255 LYS A C 1
ATOM 2068 O O . LYS A 1 255 ? -7.32 -19.297 -22.547 1 98.44 255 LYS A O 1
ATOM 2073 N N . ILE A 1 256 ? -7.609 -19.922 -20.422 1 98.62 256 ILE A N 1
ATOM 2074 C CA . ILE A 1 256 ? -6.57 -19.047 -19.891 1 98.62 256 ILE A CA 1
ATOM 2075 C C . ILE A 1 256 ? -5.215 -19.438 -20.469 1 98.62 256 ILE A C 1
ATOM 2077 O O . ILE A 1 256 ? -4.465 -18.562 -20.938 1 98.62 256 ILE A O 1
ATOM 2081 N N . ILE A 1 257 ? -4.887 -20.734 -20.484 1 98.62 257 ILE A N 1
ATOM 2082 C CA . ILE A 1 257 ? -3.617 -21.219 -21.016 1 98.62 257 ILE A CA 1
ATOM 2083 C C . ILE A 1 257 ? -3.455 -20.781 -22.469 1 98.62 257 ILE A C 1
ATOM 2085 O O . ILE A 1 257 ? -2.381 -20.328 -22.859 1 98.62 257 ILE A O 1
ATOM 2089 N N . GLU A 1 258 ? -4.516 -20.938 -23.203 1 98.38 258 GLU A N 1
ATOM 2090 C CA . GLU A 1 258 ? -4.477 -20.516 -24.594 1 98.38 258 GLU A CA 1
ATOM 2091 C C . GLU A 1 258 ? -4.211 -19.016 -24.719 1 98.38 258 GLU A C 1
ATOM 2093 O O . GLU A 1 258 ? -3.4 -18.594 -25.547 1 98.38 258 GLU A O 1
ATOM 2098 N N . MET A 1 259 ? -4.902 -18.25 -23.922 1 98.38 259 MET A N 1
ATOM 2099 C CA . MET A 1 259 ? -4.715 -16.812 -23.953 1 98.38 259 MET A CA 1
ATOM 2100 C C . MET A 1 259 ? -3.293 -16.438 -23.562 1 98.38 259 MET A C 1
ATOM 2102 O O . MET A 1 259 ? -2.697 -15.523 -24.141 1 98.38 259 MET A O 1
ATOM 2106 N N . LEU A 1 260 ? -2.709 -17.109 -22.531 1 97.75 260 LEU A N 1
ATOM 2107 C CA . LEU A 1 260 ? -1.333 -16.859 -22.109 1 97.75 260 LEU A CA 1
ATOM 2108 C C . LEU A 1 260 ? -0.36 -17.172 -23.25 1 97.75 260 LEU A C 1
ATOM 2110 O O . LEU A 1 260 ? 0.518 -16.359 -23.547 1 97.75 260 LEU A O 1
ATOM 2114 N N . GLY A 1 261 ? -0.52 -18.266 -23.922 1 97.19 261 GLY A N 1
ATOM 2115 C CA . GLY A 1 261 ? 0.356 -18.672 -25.016 1 97.19 261 GLY A CA 1
ATOM 2116 C C . GLY A 1 261 ? 0.289 -17.734 -26.203 1 97.19 261 GLY A C 1
ATOM 2117 O O . GLY A 1 261 ? 1.282 -17.531 -26.906 1 97.19 261 GLY A O 1
ATOM 2118 N N . ASN A 1 262 ? -0.862 -17.141 -26.391 1 97.19 262 ASN A N 1
ATOM 2119 C CA . ASN A 1 262 ? -1.084 -16.266 -27.547 1 97.19 262 ASN A CA 1
ATOM 2120 C C . ASN A 1 262 ? -0.865 -14.805 -27.203 1 97.19 262 ASN A C 1
ATOM 2122 O O . ASN A 1 262 ? -1.127 -13.922 -28.016 1 97.19 262 ASN A O 1
ATOM 2126 N N . TYR A 1 263 ? -0.422 -14.516 -26.047 1 97.81 263 TYR A N 1
ATOM 2127 C CA . TYR A 1 263 ? -0.238 -13.141 -25.578 1 97.81 263 TYR A CA 1
ATOM 2128 C C . TYR A 1 263 ? -1.516 -12.328 -25.766 1 97.81 263 TYR A C 1
ATOM 2130 O O . TYR A 1 263 ? -1.476 -11.203 -26.25 1 97.81 263 TYR A O 1
ATOM 2138 N N . ASP A 1 264 ? -2.627 -12.914 -25.438 1 98 264 ASP A N 1
ATOM 2139 C CA . ASP A 1 264 ? -3.934 -12.297 -25.641 1 98 264 ASP A CA 1
ATOM 2140 C C . ASP A 1 264 ? -4.328 -11.445 -24.438 1 98 264 ASP A C 1
ATOM 2142 O O . ASP A 1 264 ? -5.289 -11.766 -23.734 1 98 264 ASP A O 1
ATOM 2146 N N . PHE A 1 265 ? -3.721 -10.312 -24.266 1 98.12 265 PHE A N 1
ATOM 2147 C CA . PHE A 1 265 ? -3.969 -9.391 -23.172 1 98.12 265 PHE A CA 1
ATOM 2148 C C . PHE A 1 265 ? -5.398 -8.867 -23.203 1 98.12 265 PHE A C 1
ATOM 2150 O O . PHE A 1 265 ? -6.039 -8.719 -22.156 1 98.12 265 PHE A O 1
ATOM 2157 N N . GLU A 1 266 ? -5.902 -8.562 -24.312 1 98.19 266 GLU A N 1
ATOM 2158 C CA . GLU A 1 266 ? -7.27 -8.07 -24.453 1 98.19 266 GLU A CA 1
ATOM 2159 C C . GLU A 1 266 ? -8.281 -9.102 -23.969 1 98.19 266 GLU A C 1
ATOM 2161 O O . GLU A 1 266 ? -9.25 -8.758 -23.281 1 98.19 266 GLU A O 1
ATOM 2166 N N . GLY A 1 267 ? -8.055 -10.359 -24.422 1 98.5 267 GLY A N 1
ATOM 2167 C CA . GLY A 1 267 ? -8.93 -11.43 -23.953 1 98.5 267 GLY A CA 1
ATOM 2168 C C . GLY A 1 267 ? -8.945 -11.57 -22.438 1 98.5 267 GLY A C 1
ATOM 2169 O O . GLY A 1 267 ? -10.008 -11.711 -21.844 1 98.5 267 GLY A O 1
ATOM 2170 N N . LEU A 1 268 ? -7.73 -11.57 -21.812 1 98.44 268 LEU A N 1
ATOM 2171 C CA . LEU A 1 268 ? -7.625 -11.656 -20.359 1 98.44 268 LEU A CA 1
ATOM 2172 C C . LEU A 1 268 ? -8.352 -10.492 -19.703 1 98.44 268 LEU A C 1
ATOM 2174 O O . LEU A 1 268 ? -9.07 -10.688 -18.719 1 98.44 268 LEU A O 1
ATOM 2178 N N . SER A 1 269 ? -8.227 -9.281 -20.234 1 97.81 269 SER A N 1
ATOM 2179 C CA . SER A 1 269 ? -8.805 -8.07 -19.656 1 97.81 269 SER A CA 1
ATOM 2180 C C . SER A 1 269 ? -10.32 -8.031 -19.844 1 97.81 269 SER A C 1
ATOM 2182 O O . SER A 1 269 ? -11.031 -7.355 -19.109 1 97.81 269 SER A O 1
ATOM 2184 N N . ALA A 1 270 ? -10.812 -8.711 -20.812 1 97.94 270 ALA A N 1
ATOM 2185 C CA . ALA A 1 270 ? -12.242 -8.695 -21.141 1 97.94 270 ALA A CA 1
ATOM 2186 C C . ALA A 1 270 ? -13.031 -9.586 -20.188 1 97.94 270 ALA A C 1
ATOM 2188 O O . ALA A 1 270 ? -14.25 -9.438 -20.062 1 97.94 270 ALA A O 1
ATOM 2189 N N . LEU A 1 271 ? -12.359 -10.594 -19.562 1 98 271 LEU A N 1
ATOM 2190 C CA . LEU A 1 271 ? -13.055 -11.422 -18.578 1 98 271 LEU A CA 1
ATOM 2191 C C . LEU A 1 271 ? -13.477 -10.594 -17.375 1 98 271 LEU A C 1
ATOM 2193 O O . LEU A 1 271 ? -12.734 -9.711 -16.922 1 98 271 LEU A O 1
ATOM 2197 N N . PRO A 1 272 ? -14.711 -10.836 -16.875 1 97.19 272 PRO A N 1
ATOM 2198 C CA . PRO A 1 272 ? -15.109 -10.102 -15.672 1 97.19 272 PRO A CA 1
ATOM 2199 C C . PRO A 1 272 ? -14.203 -10.398 -14.469 1 97.19 272 PRO A C 1
ATOM 2201 O O . PRO A 1 272 ? -13.734 -11.523 -14.312 1 97.19 272 PRO A O 1
ATOM 2204 N N . GLU A 1 273 ? -14.016 -9.438 -13.602 1 96.12 273 GLU A N 1
ATOM 2205 C CA . GLU A 1 273 ? -13.148 -9.594 -12.438 1 96.12 273 GLU A CA 1
ATOM 2206 C C . GLU A 1 273 ? -13.633 -10.727 -11.539 1 96.12 273 GLU A C 1
ATOM 2208 O O . GLU A 1 273 ? -12.844 -11.32 -10.805 1 96.12 273 GLU A O 1
ATOM 2213 N N . THR A 1 274 ? -14.906 -11.047 -11.562 1 96.12 274 THR A N 1
ATOM 2214 C CA . THR A 1 274 ? -15.461 -12.141 -10.773 1 96.12 274 THR A CA 1
ATOM 2215 C C . THR A 1 274 ? -14.906 -13.484 -11.234 1 96.12 274 THR A C 1
ATOM 2217 O O . THR A 1 274 ? -15.031 -14.492 -10.539 1 96.12 274 THR A O 1
ATOM 2220 N N . SER A 1 275 ? -14.273 -13.531 -12.445 1 96.62 275 SER A N 1
ATOM 2221 C CA . SER A 1 275 ? -13.594 -14.734 -12.906 1 96.62 275 SER A CA 1
ATOM 2222 C C . SER A 1 275 ? -12.305 -14.969 -12.133 1 96.62 275 SER A C 1
ATOM 2224 O O . SER A 1 275 ? -11.773 -16.078 -12.117 1 96.62 275 SER A O 1
ATOM 2226 N N . TYR A 1 276 ? -11.805 -13.852 -11.594 1 96.81 276 TYR A N 1
ATOM 2227 C CA . TYR A 1 276 ? -10.531 -13.875 -10.891 1 96.81 276 TYR A CA 1
ATOM 2228 C C . TYR A 1 276 ? -10.734 -13.672 -9.391 1 96.81 276 TYR A C 1
ATOM 2230 O O . TYR A 1 276 ? -10.414 -12.609 -8.852 1 96.81 276 TYR A O 1
ATOM 2238 N N . GLN A 1 277 ? -11.211 -14.656 -8.773 1 94.5 277 GLN A N 1
ATOM 2239 C CA . GLN A 1 277 ? -11.469 -14.547 -7.336 1 94.5 277 GLN A CA 1
ATOM 2240 C C . GLN A 1 277 ? -10.766 -15.664 -6.566 1 94.5 277 GLN A C 1
ATOM 2242 O O . GLN A 1 277 ? -10.469 -16.719 -7.129 1 94.5 277 GLN A O 1
ATOM 2247 N N . SER A 1 278 ? -10.594 -15.414 -5.289 1 92.06 278 SER A N 1
ATOM 2248 C CA . SER A 1 278 ? -9.891 -16.359 -4.434 1 92.06 278 SER A CA 1
ATOM 2249 C C . SER A 1 278 ? -8.57 -16.797 -5.059 1 92.06 278 SER A C 1
ATOM 2251 O O . SER A 1 278 ? -7.824 -15.961 -5.578 1 92.06 278 SER A O 1
ATOM 2253 N N . GLY A 1 279 ? -8.18 -17.906 -5.035 1 93.19 279 GLY A N 1
ATOM 2254 C CA . GLY A 1 279 ? -6.887 -18.344 -5.543 1 93.19 279 GLY A CA 1
ATOM 2255 C C . GLY A 1 279 ? -6.758 -18.188 -7.047 1 93.19 279 GLY A C 1
ATOM 2256 O O . GLY A 1 279 ? -5.656 -17.984 -7.562 1 93.19 279 GLY A O 1
ATOM 2257 N N . THR A 1 280 ? -7.898 -18.188 -7.766 1 96.81 280 THR A N 1
ATOM 2258 C CA . THR A 1 280 ? -7.891 -18.062 -9.219 1 96.81 280 THR A CA 1
ATOM 2259 C C . THR A 1 280 ? -7.328 -16.719 -9.648 1 96.81 280 THR A C 1
ATOM 2261 O O . THR A 1 280 ? -6.773 -16.594 -10.742 1 96.81 280 THR A O 1
ATOM 2264 N N . SER A 1 281 ? -7.367 -15.75 -8.789 1 96.62 281 SER A N 1
ATOM 2265 C CA . SER A 1 281 ? -6.891 -14.398 -9.07 1 96.62 281 SER A CA 1
ATOM 2266 C C . SER A 1 281 ? -5.383 -14.383 -9.297 1 96.62 281 SER A C 1
ATOM 2268 O O . SER A 1 281 ? -4.844 -13.414 -9.836 1 96.62 281 SER A O 1
ATOM 2270 N N . GLU A 1 282 ? -4.695 -15.453 -8.93 1 98.06 282 GLU A N 1
ATOM 2271 C CA . GLU A 1 282 ? -3.248 -15.539 -9.102 1 98.06 282 GLU A CA 1
ATOM 2272 C C . GLU A 1 282 ? -2.867 -15.539 -10.578 1 98.06 282 GLU A C 1
ATOM 2274 O O . GLU A 1 282 ? -1.714 -15.281 -10.93 1 98.06 282 GLU A O 1
ATOM 2279 N N . ILE A 1 283 ? -3.842 -15.789 -11.453 1 98.44 283 ILE A N 1
ATOM 2280 C CA . ILE A 1 283 ? -3.631 -15.711 -12.898 1 98.44 283 ILE A CA 1
ATOM 2281 C C . ILE A 1 283 ? -3.146 -14.312 -13.273 1 98.44 283 ILE A C 1
ATOM 2283 O O . ILE A 1 283 ? -2.365 -14.156 -14.219 1 98.44 283 ILE A O 1
ATOM 2287 N N . LYS A 1 284 ? -3.531 -13.352 -12.523 1 98.56 284 LYS A N 1
ATOM 2288 C CA . LYS A 1 284 ? -3.166 -11.961 -12.805 1 98.56 284 LYS A CA 1
ATOM 2289 C C . LYS A 1 284 ? -1.654 -11.773 -12.742 1 98.56 284 LYS A C 1
ATOM 2291 O O . LYS A 1 284 ? -1.104 -10.922 -13.453 1 98.56 284 LYS A O 1
ATOM 2296 N N . LEU A 1 285 ? -0.96 -12.531 -11.977 1 98.56 285 LEU A N 1
ATOM 2297 C CA . LEU A 1 285 ? 0.491 -12.438 -11.852 1 98.56 285 LEU A CA 1
ATOM 2298 C C . LEU A 1 285 ? 1.174 -12.859 -13.148 1 98.56 285 LEU A C 1
ATOM 2300 O O . LEU A 1 285 ? 2.273 -12.398 -13.453 1 98.56 285 LEU A O 1
ATOM 2304 N N . TYR A 1 286 ? 0.533 -13.719 -13.914 1 98.44 286 TYR A N 1
ATOM 2305 C CA . TYR A 1 286 ? 1.126 -14.289 -15.117 1 98.44 286 TYR A CA 1
ATOM 2306 C C . TYR A 1 286 ? 1.268 -13.234 -16.203 1 98.44 286 TYR A C 1
ATOM 2308 O O . TYR A 1 286 ? 2.076 -13.383 -17.125 1 98.44 286 TYR A O 1
ATOM 2316 N N . THR A 1 287 ? 0.517 -12.164 -16.109 1 97.38 287 THR A N 1
ATOM 2317 C CA . THR A 1 287 ? 0.526 -11.148 -17.156 1 97.38 287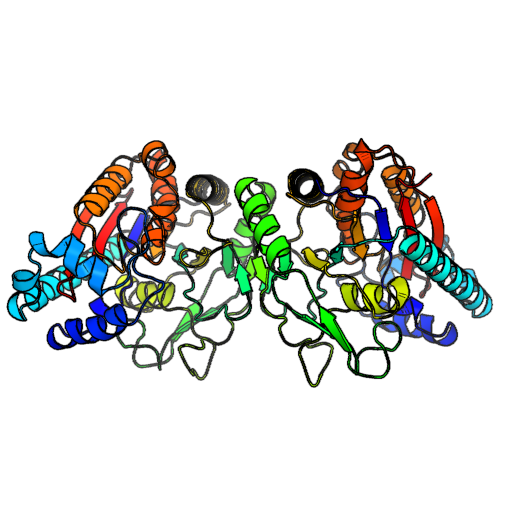 THR A CA 1
ATOM 2318 C C . THR A 1 287 ? 1.881 -10.445 -17.219 1 97.38 287 THR A C 1
ATOM 2320 O O . THR A 1 287 ? 2.336 -10.062 -18.297 1 97.38 287 THR A O 1
ATOM 2323 N N . SER A 1 288 ? 2.512 -10.258 -16.062 1 96.88 288 SER A N 1
ATOM 2324 C CA . SER A 1 288 ? 3.838 -9.656 -16.062 1 96.88 288 SER A CA 1
ATOM 2325 C C . SER A 1 288 ? 4.852 -10.539 -16.781 1 96.88 288 SER A C 1
ATOM 2327 O O . SER A 1 288 ? 5.75 -10.039 -17.469 1 96.88 288 SER A O 1
ATOM 2329 N N . VAL A 1 289 ? 4.699 -11.859 -16.609 1 96.44 289 VAL A N 1
ATOM 2330 C CA . VAL A 1 289 ? 5.566 -12.812 -17.297 1 96.44 289 VAL A CA 1
ATOM 2331 C C . VAL A 1 289 ? 5.359 -12.703 -18.812 1 96.44 289 VAL A C 1
ATOM 2333 O O . VAL A 1 289 ? 6.32 -12.555 -19.562 1 96.44 289 VAL A O 1
ATOM 2336 N N . MET A 1 290 ? 4.113 -12.727 -19.172 1 95.38 290 MET A N 1
ATOM 2337 C CA . MET A 1 290 ? 3.742 -12.602 -20.578 1 95.38 290 MET A CA 1
ATOM 2338 C C . MET A 1 290 ? 4.309 -11.312 -21.172 1 95.38 290 MET A C 1
ATOM 2340 O O . MET A 1 290 ? 4.941 -11.344 -22.219 1 95.38 290 MET A O 1
ATOM 2344 N N . MET A 1 291 ? 4.055 -10.203 -20.469 1 94.69 291 MET A N 1
ATOM 2345 C CA . MET A 1 291 ? 4.461 -8.891 -20.969 1 94.69 291 MET A CA 1
ATOM 2346 C C . MET A 1 291 ? 5.969 -8.828 -21.172 1 94.69 291 MET A C 1
ATOM 2348 O O . MET A 1 291 ? 6.438 -8.242 -22.156 1 94.69 291 MET A O 1
ATOM 2352 N N . ALA A 1 292 ? 6.672 -9.445 -20.312 1 93.5 292 ALA A N 1
ATOM 2353 C CA . ALA A 1 292 ? 8.133 -9.383 -20.312 1 93.5 292 ALA A CA 1
ATOM 2354 C C . ALA A 1 292 ? 8.719 -10.133 -21.5 1 93.5 292 ALA A C 1
ATOM 2356 O O . ALA A 1 292 ? 9.82 -9.812 -21.953 1 93.5 292 ALA A O 1
ATOM 2357 N N . LEU A 1 293 ? 7.996 -11.086 -22.031 1 93.88 293 LEU A N 1
ATOM 2358 C CA . LEU A 1 293 ? 8.602 -11.961 -23.031 1 93.88 293 LEU A CA 1
ATOM 2359 C C . LEU A 1 293 ? 7.934 -11.781 -24.391 1 93.88 293 LEU A C 1
ATOM 2361 O O . LEU A 1 293 ? 8.383 -12.352 -25.391 1 93.88 293 LEU A O 1
ATOM 2365 N N . LYS A 1 294 ? 6.957 -10.953 -24.375 1 92.88 294 LYS A N 1
ATOM 2366 C CA . LYS A 1 294 ? 6.168 -10.742 -25.578 1 92.88 294 LYS A CA 1
ATOM 2367 C C . LYS A 1 294 ? 7.02 -10.156 -26.703 1 92.88 294 LYS A C 1
ATOM 2369 O O . LYS A 1 294 ? 7.008 -10.664 -27.828 1 92.88 294 LYS A O 1
ATOM 2374 N N . ASP A 1 295 ? 7.742 -9.125 -26.422 1 89.94 295 ASP A N 1
ATOM 2375 C CA . ASP A 1 295 ? 8.477 -8.391 -27.438 1 89.94 295 ASP A CA 1
ATOM 2376 C C . ASP A 1 295 ? 9.57 -9.258 -28.062 1 89.94 295 ASP A C 1
ATOM 2378 O O . ASP A 1 295 ? 9.93 -9.07 -29.219 1 89.94 295 ASP A O 1
ATOM 2382 N N . ALA A 1 296 ? 10.109 -10.164 -27.219 1 89.81 296 ALA A N 1
ATOM 2383 C CA . ALA A 1 296 ? 11.141 -11.07 -27.734 1 89.81 296 ALA A CA 1
ATOM 2384 C C . ALA A 1 296 ? 10.539 -12.164 -28.594 1 89.81 296 ALA A C 1
ATOM 2386 O O . ALA A 1 296 ? 11.266 -12.938 -29.219 1 89.81 296 ALA A O 1
ATOM 2387 N N . GLY A 1 297 ? 9.219 -12.289 -28.594 1 89.81 297 GLY A N 1
ATOM 2388 C CA . GLY A 1 297 ? 8.547 -13.32 -29.359 1 89.81 297 GLY A CA 1
ATOM 2389 C C . GLY A 1 297 ? 8.727 -14.711 -28.797 1 89.81 297 GLY A C 1
ATOM 2390 O O . GLY A 1 297 ? 8.695 -15.703 -29.516 1 89.81 297 GLY A O 1
ATOM 2391 N N . ALA A 1 298 ? 9.055 -14.781 -27.516 1 94.62 298 ALA A N 1
ATOM 2392 C CA . ALA A 1 298 ? 9.242 -16.094 -26.906 1 94.62 298 ALA A CA 1
ATOM 2393 C C . ALA A 1 298 ? 7.953 -16.906 -26.938 1 94.62 298 ALA A C 1
ATOM 2395 O O . ALA A 1 298 ? 6.867 -16.375 -26.719 1 94.62 298 ALA A O 1
ATOM 2396 N N . LYS A 1 299 ? 8.07 -18.172 -27.25 1 95.5 299 LYS A N 1
ATOM 2397 C CA . LYS A 1 299 ? 6.922 -19.078 -27.25 1 95.5 299 LYS A CA 1
ATOM 2398 C C . LYS A 1 299 ? 6.754 -19.75 -25.906 1 95.5 299 LYS A C 1
ATOM 2400 O O . LYS A 1 299 ? 7.742 -20.156 -25.281 1 95.5 299 LYS A O 1
ATOM 2405 N N . MET A 1 300 ? 5.539 -19.844 -25.5 1 97.56 300 MET A N 1
ATOM 2406 C CA . MET A 1 300 ? 5.25 -20.547 -24.25 1 97.56 300 MET A CA 1
ATOM 2407 C C . MET A 1 300 ? 5.488 -22.047 -24.406 1 97.56 300 MET A C 1
ATOM 2409 O O . MET A 1 300 ? 5.105 -22.641 -25.406 1 97.56 300 MET A O 1
ATOM 2413 N N . THR A 1 301 ? 6.164 -22.641 -23.531 1 98.25 301 THR A N 1
ATOM 2414 C CA . THR A 1 301 ? 6.184 -24.094 -23.359 1 98.25 301 THR A CA 1
ATOM 2415 C C . THR A 1 301 ? 5.215 -24.516 -22.25 1 98.25 301 THR A C 1
ATOM 2417 O O . THR A 1 301 ? 5.398 -24.156 -21.094 1 98.25 301 THR A O 1
ATOM 2420 N N . LEU A 1 302 ? 4.145 -25.109 -22.641 1 98.69 302 LEU A N 1
ATOM 2421 C CA . LEU A 1 302 ? 3.275 -25.75 -21.656 1 98.69 302 LEU A CA 1
ATOM 2422 C C . LEU A 1 302 ? 3.82 -27.125 -21.266 1 98.69 302 LEU A C 1
ATOM 2424 O O . LEU A 1 302 ? 3.709 -28.094 -22.016 1 98.69 302 LEU A O 1
ATOM 2428 N N . VAL A 1 303 ? 4.438 -27.203 -20.141 1 98.81 303 VAL A N 1
ATOM 2429 C CA . VAL A 1 303 ? 5.031 -28.453 -19.688 1 98.81 303 VAL A CA 1
ATOM 2430 C C . VAL A 1 303 ? 3.928 -29.469 -19.406 1 98.81 303 VAL A C 1
ATOM 2432 O O . VAL A 1 303 ? 4.016 -30.625 -19.828 1 98.81 303 VAL A O 1
ATOM 2435 N N . ASP A 1 304 ? 2.939 -29.016 -18.594 1 98.75 304 ASP A N 1
ATOM 2436 C CA . ASP A 1 304 ? 1.78 -29.875 -18.328 1 98.75 304 ASP A CA 1
ATOM 2437 C C . ASP A 1 304 ? 0.648 -29.062 -17.703 1 98.75 304 ASP A C 1
ATOM 2439 O O . ASP A 1 304 ? 0.865 -27.953 -17.219 1 98.75 304 ASP A O 1
ATOM 2443 N N . TYR A 1 305 ? -0.562 -29.5 -17.828 1 98.81 305 TYR A N 1
ATOM 2444 C CA . TYR A 1 305 ? -1.749 -29.078 -17.109 1 98.81 305 TYR A CA 1
ATOM 2445 C C . TYR A 1 305 ? -2.418 -30.25 -16.406 1 98.81 305 TYR A C 1
ATOM 2447 O O . TYR A 1 305 ? -2.863 -31.188 -17.078 1 98.81 305 TYR A O 1
ATOM 2455 N N . VAL A 1 306 ? -2.41 -30.25 -15.086 1 98.56 306 VAL A N 1
ATOM 2456 C CA . VAL A 1 306 ? -2.879 -31.391 -14.305 1 98.56 306 VAL A CA 1
ATOM 2457 C C . VAL A 1 306 ? -3.998 -30.938 -13.367 1 98.56 306 VAL A C 1
ATOM 2459 O O . VAL A 1 306 ? -3.74 -30.562 -12.219 1 98.56 306 VAL A O 1
ATOM 2462 N N . PRO A 1 307 ? -5.285 -31.016 -13.781 1 98 307 PRO A N 1
ATOM 2463 C CA . PRO A 1 307 ? -6.359 -30.766 -12.828 1 98 307 PRO A CA 1
ATOM 2464 C C . PRO A 1 307 ? -6.34 -31.734 -11.641 1 98 307 PRO A C 1
ATOM 2466 O O . PRO A 1 307 ? -6.41 -32.938 -11.828 1 98 307 PRO A O 1
ATOM 2469 N N . SER A 1 308 ? -6.164 -31.266 -10.445 1 97.19 308 SER A N 1
ATOM 2470 C CA . SER A 1 308 ? -6.027 -32.062 -9.234 1 97.19 308 SER A CA 1
ATOM 2471 C C . SER A 1 308 ? -7.219 -31.859 -8.297 1 97.19 308 SER A C 1
ATOM 2473 O O . SER A 1 308 ? -7.324 -30.828 -7.625 1 97.19 308 SER A O 1
ATOM 2475 N N . TYR A 1 309 ? -8.102 -32.875 -8.195 1 96.62 309 TYR A N 1
ATOM 2476 C CA . TYR A 1 309 ? -9.383 -32.781 -7.496 1 96.62 309 TYR A CA 1
ATOM 2477 C C . TYR A 1 309 ? -9.266 -33.312 -6.078 1 96.62 309 TYR A C 1
ATOM 2479 O O . TYR A 1 309 ? -8.398 -34.156 -5.801 1 96.62 309 TYR A O 1
ATOM 2487 N N . ARG A 1 310 ? -10.211 -32.812 -5.191 1 94.69 310 ARG A N 1
ATOM 2488 C CA . ARG A 1 310 ? -10.109 -33.344 -3.836 1 94.69 310 ARG A CA 1
ATOM 2489 C C . ARG A 1 310 ? -11.492 -33.531 -3.213 1 94.69 310 ARG A C 1
ATOM 2491 O O . ARG A 1 310 ? -11.617 -33.969 -2.072 1 94.69 310 ARG A O 1
ATOM 2498 N N . THR A 1 311 ? -12.648 -33.188 -3.953 1 95.94 311 THR A N 1
ATOM 2499 C CA . THR A 1 311 ? -14 -33.469 -3.484 1 95.94 311 THR A CA 1
ATOM 2500 C C . THR A 1 311 ? -14.93 -33.781 -4.656 1 95.94 311 THR A C 1
ATOM 2502 O O . THR A 1 311 ? -14.602 -33.5 -5.809 1 95.94 311 THR A O 1
ATOM 2505 N N . PRO A 1 312 ? -16.109 -34.312 -4.387 1 96.06 312 PRO A N 1
ATOM 2506 C CA . PRO A 1 312 ? -17.094 -34.562 -5.441 1 96.06 312 PRO A CA 1
ATOM 2507 C C . PRO A 1 312 ? -17.688 -33.281 -6.027 1 96.06 312 PRO A C 1
ATOM 2509 O O . PRO A 1 312 ? -18.391 -33.344 -7.043 1 96.06 312 PRO A O 1
ATOM 2512 N N . ALA A 1 313 ? -17.406 -32.156 -5.438 1 96.12 313 ALA A N 1
ATOM 2513 C CA . ALA A 1 313 ? -17.891 -30.875 -5.98 1 96.12 313 ALA A CA 1
ATOM 2514 C C . ALA A 1 313 ? -16.891 -30.297 -6.973 1 96.12 313 ALA A C 1
ATOM 2516 O O . ALA A 1 313 ? -17.125 -29.234 -7.543 1 96.12 313 ALA A O 1
ATOM 2517 N N . GLY A 1 314 ? -15.766 -31.016 -7.164 1 96.56 314 GLY A N 1
ATOM 2518 C CA . GLY A 1 314 ? -14.758 -30.562 -8.102 1 96.56 314 GLY A CA 1
ATOM 2519 C C . GLY A 1 314 ? -13.82 -29.516 -7.5 1 96.56 314 GLY A C 1
ATOM 2520 O O . GLY A 1 314 ? -13.211 -28.734 -8.227 1 96.56 314 GLY A O 1
ATOM 2521 N N . THR A 1 315 ? -13.773 -29.469 -6.125 1 96.62 315 THR A N 1
ATOM 2522 C CA . THR A 1 315 ? -12.781 -28.594 -5.523 1 96.62 315 THR A CA 1
ATOM 2523 C C . THR A 1 315 ? -11.367 -29.141 -5.754 1 96.62 315 THR A C 1
ATOM 2525 O O . THR A 1 315 ? -11.195 -30.328 -6.051 1 96.62 315 THR A O 1
ATOM 2528 N N . GLY A 1 316 ? -10.383 -28.359 -5.695 1 95.75 316 GLY A N 1
ATOM 2529 C CA . GLY A 1 316 ? -8.992 -28.641 -5.996 1 95.75 316 GLY A CA 1
ATOM 2530 C C . GLY A 1 316 ? -8.281 -27.5 -6.684 1 95.75 316 GLY A C 1
ATOM 2531 O O . GLY A 1 316 ? -8.531 -26.328 -6.367 1 95.75 316 GLY A O 1
ATOM 2532 N N . GLU A 1 317 ? -7.336 -27.844 -7.48 1 96.25 317 GLU A N 1
ATOM 2533 C CA . GLU A 1 317 ? -6.543 -26.812 -8.133 1 96.25 317 GLU A CA 1
ATOM 2534 C C . GLU A 1 317 ? -6.129 -27.234 -9.539 1 96.25 317 GLU A C 1
ATOM 2536 O O . GLU A 1 317 ? -5.719 -28.375 -9.758 1 96.25 317 GLU A O 1
ATOM 2541 N N . GLY A 1 318 ? -6.418 -26.328 -10.539 1 97.56 318 GLY A N 1
ATOM 2542 C CA . GLY A 1 318 ? -5.82 -26.516 -11.852 1 97.56 318 GLY A CA 1
ATOM 2543 C C . GLY A 1 318 ? -4.332 -26.219 -11.883 1 97.56 318 GLY A C 1
ATOM 2544 O O . GLY A 1 318 ? -3.93 -25.047 -11.914 1 97.56 318 GLY A O 1
ATOM 2545 N N . MET A 1 319 ? -3.498 -27.297 -11.938 1 98.25 319 MET A N 1
ATOM 2546 C CA . MET A 1 319 ? -2.049 -27.141 -11.898 1 98.25 319 MET A CA 1
ATOM 2547 C C . MET A 1 319 ? -1.488 -26.922 -13.305 1 98.25 319 MET A C 1
ATOM 2549 O O . MET A 1 319 ? -1.362 -27.875 -14.078 1 98.25 319 MET A O 1
ATOM 2553 N N . GLY A 1 320 ? -1.207 -25.672 -13.648 1 98.69 320 GLY A N 1
ATOM 2554 C CA . GLY A 1 320 ? -0.57 -25.359 -14.922 1 98.69 320 GLY A CA 1
ATOM 2555 C C . GLY A 1 320 ? 0.9 -25.016 -14.781 1 98.69 320 GLY A C 1
ATOM 2556 O O . GLY A 1 320 ? 1.276 -24.219 -13.906 1 98.69 320 GLY A O 1
ATOM 2557 N N . PHE A 1 321 ? 1.771 -25.656 -15.57 1 98.81 321 PHE A N 1
ATOM 2558 C CA . PHE A 1 321 ? 3.215 -25.438 -15.57 1 98.81 321 PHE A CA 1
ATOM 2559 C C . PHE A 1 321 ? 3.684 -24.906 -16.922 1 98.81 321 PHE A C 1
ATOM 2561 O O . PHE A 1 321 ? 3.68 -25.625 -17.922 1 98.81 321 PHE A O 1
ATOM 2568 N N . MET A 1 322 ? 4.078 -23.641 -16.938 1 98.69 322 MET A N 1
ATOM 2569 C CA . MET A 1 322 ? 4.43 -23 -18.188 1 98.69 322 MET A CA 1
ATOM 2570 C C . MET A 1 322 ? 5.688 -22.156 -18.047 1 98.69 322 MET A C 1
ATOM 2572 O O . MET A 1 322 ? 5.918 -21.562 -16.984 1 98.69 322 MET A O 1
ATOM 2576 N N . TYR A 1 323 ? 6.465 -22.062 -19.078 1 98.44 323 TYR A N 1
ATOM 2577 C CA . TYR A 1 323 ? 7.582 -21.125 -19.094 1 98.44 323 TYR A CA 1
ATOM 2578 C C . TYR A 1 323 ? 7.816 -20.578 -20.5 1 98.44 323 TYR A C 1
ATOM 2580 O O . TYR A 1 323 ? 7.266 -21.094 -21.469 1 98.44 323 TYR A O 1
ATOM 2588 N N . TRP A 1 324 ? 8.477 -19.469 -20.594 1 97.81 324 TRP A N 1
ATOM 2589 C CA . TRP A 1 324 ? 8.945 -18.781 -21.797 1 97.81 324 TRP A CA 1
ATOM 2590 C C . TRP A 1 324 ? 10.453 -18.578 -21.75 1 97.81 324 TRP A C 1
ATOM 2592 O O . TRP A 1 324 ? 11.016 -18.234 -20.719 1 97.81 324 TRP A O 1
ATOM 2602 N N . SER A 1 325 ? 11.133 -18.875 -22.766 1 95.88 325 SER A N 1
ATOM 2603 C CA . SER A 1 325 ? 12.57 -18.672 -22.859 1 95.88 325 SER A CA 1
ATOM 2604 C C . SER A 1 325 ? 12.945 -18.016 -24.203 1 95.88 325 SER A C 1
ATOM 2606 O O . SER A 1 325 ? 12.352 -18.328 -25.234 1 95.88 325 SER A O 1
ATOM 2608 N N . THR A 1 326 ? 13.852 -17.078 -24.078 1 92.69 326 THR A N 1
ATOM 2609 C CA . THR A 1 326 ? 14.328 -16.469 -25.312 1 92.69 326 THR A CA 1
ATOM 2610 C C . THR A 1 326 ? 15.477 -17.281 -25.906 1 92.69 326 THR A C 1
ATOM 2612 O O . THR A 1 326 ? 15.891 -17.031 -27.047 1 92.69 326 THR A O 1
ATOM 2615 N N . ASP A 1 327 ? 16 -18.062 -25.031 1 82.56 327 ASP A N 1
ATOM 2616 C CA . ASP A 1 327 ? 17.109 -18.891 -25.531 1 82.56 327 ASP A CA 1
ATOM 2617 C C . ASP A 1 327 ? 16.594 -20.031 -26.406 1 82.56 327 ASP A C 1
ATOM 2619 O O . ASP A 1 327 ? 15.555 -20.625 -26.109 1 82.56 327 ASP A O 1
ATOM 2623 N N . LYS A 1 328 ? 17 -19.984 -27.781 1 62.88 328 LYS A N 1
ATOM 2624 C CA . LYS A 1 328 ? 16.625 -20.938 -28.812 1 62.88 328 LYS A CA 1
ATOM 2625 C C . LYS A 1 328 ? 17.312 -22.281 -28.609 1 62.88 328 LYS A C 1
ATOM 2627 O O . LYS A 1 328 ? 18.453 -22.328 -28.172 1 62.88 328 LYS A O 1
ATOM 2632 N N . MET B 1 1 ? -27.297 13.297 -2.855 1 86.81 1 MET B N 1
ATOM 2633 C CA . MET B 1 1 ? -25.891 12.945 -2.961 1 86.81 1 MET B CA 1
ATOM 2634 C C . MET B 1 1 ? -25.062 13.672 -1.9 1 86.81 1 MET B C 1
ATOM 2636 O O . MET B 1 1 ? -25.422 14.773 -1.484 1 86.81 1 MET B O 1
ATOM 2640 N N . ALA B 1 2 ? -24.031 13.062 -1.4 1 92.44 2 ALA B N 1
ATOM 2641 C CA . ALA B 1 2 ? -23.219 13.672 -0.35 1 92.44 2 ALA B CA 1
ATOM 2642 C C . ALA B 1 2 ? -22.609 14.984 -0.825 1 92.44 2 ALA B C 1
ATOM 2644 O O . ALA B 1 2 ? -22.359 15.164 -2.02 1 92.44 2 ALA B O 1
ATOM 2645 N N . GLU B 1 3 ? -22.469 15.922 0.036 1 95.25 3 GLU B N 1
ATOM 2646 C CA . GLU B 1 3 ? -21.938 17.234 -0.29 1 95.25 3 GLU B CA 1
ATOM 2647 C C . GLU B 1 3 ? -20.703 17.547 0.543 1 95.25 3 GLU B C 1
ATOM 2649 O O . GLU B 1 3 ? -20.703 17.406 1.767 1 95.25 3 GLU B O 1
ATOM 2654 N N . ILE B 1 4 ? -19.688 17.938 -0.102 1 97.75 4 ILE B N 1
ATOM 2655 C CA . ILE B 1 4 ? -18.516 18.422 0.604 1 97.75 4 ILE B CA 1
ATOM 2656 C C . ILE B 1 4 ? -18.719 19.875 1.006 1 97.75 4 ILE B C 1
ATOM 2658 O O . ILE B 1 4 ? -18.797 20.766 0.146 1 97.75 4 ILE B O 1
ATOM 2662 N N . VAL B 1 5 ? -18.75 20.141 2.291 1 97.5 5 VAL B N 1
ATOM 2663 C CA . VAL B 1 5 ? -19.219 21.453 2.734 1 97.5 5 VAL B CA 1
ATOM 2664 C C . VAL B 1 5 ? -18.078 22.219 3.404 1 97.5 5 VAL B C 1
ATOM 2666 O O . VAL B 1 5 ? -18.172 23.422 3.633 1 97.5 5 VAL B O 1
ATOM 2669 N N . PHE B 1 6 ? -17 21.469 3.717 1 98.31 6 PHE B N 1
ATOM 2670 C CA . PHE B 1 6 ? -15.945 22.062 4.535 1 98.31 6 PHE B CA 1
ATOM 2671 C C . PHE B 1 6 ? -14.594 21.422 4.234 1 98.31 6 PHE B C 1
ATOM 2673 O O . PHE B 1 6 ? -14.516 20.219 4.008 1 98.31 6 PHE B O 1
ATOM 2680 N N . GLY B 1 7 ? -13.539 22.203 4.156 1 98.5 7 GLY B N 1
ATOM 2681 C CA . GLY B 1 7 ? -12.148 21.781 4.039 1 98.5 7 GLY B CA 1
ATOM 2682 C C . GLY B 1 7 ? -11.227 22.484 5.004 1 98.5 7 GLY B C 1
ATOM 2683 O O . GLY B 1 7 ? -11.43 23.656 5.316 1 98.5 7 GLY B O 1
ATOM 2684 N N . MET B 1 8 ? -10.219 21.812 5.453 1 98.69 8 MET B N 1
ATOM 2685 C CA . MET B 1 8 ? -9.305 22.406 6.43 1 98.69 8 MET B CA 1
ATOM 2686 C C . MET B 1 8 ? -7.887 21.875 6.242 1 98.69 8 MET B C 1
ATOM 2688 O O . MET B 1 8 ? -7.695 20.688 5.992 1 98.69 8 MET B O 1
ATOM 2692 N N . ALA B 1 9 ? -6.879 22.703 6.25 1 98.62 9 ALA B N 1
ATOM 2693 C CA . ALA B 1 9 ? -5.453 22.391 6.355 1 98.62 9 ALA B CA 1
ATOM 2694 C C . ALA B 1 9 ? -4.895 22.828 7.703 1 98.62 9 ALA B C 1
ATOM 2696 O O . ALA B 1 9 ? -4.844 24.031 8 1 98.62 9 ALA B O 1
ATOM 2697 N N . GLN B 1 10 ? -4.527 21.891 8.516 1 98.38 10 GLN B N 1
ATOM 2698 C CA . GLN B 1 10 ? -4.207 22.125 9.922 1 98.38 10 GLN B CA 1
ATOM 2699 C C . GLN B 1 10 ? -2.855 21.516 10.281 1 98.38 10 GLN B C 1
ATOM 2701 O O . GLN B 1 10 ? -2.656 20.297 10.141 1 98.38 10 GLN B O 1
ATOM 2706 N N . PRO B 1 11 ? -1.851 22.328 10.688 1 98.25 11 PRO B N 1
ATOM 2707 C CA . PRO B 1 11 ? -0.612 21.734 11.195 1 98.25 11 PRO B CA 1
ATOM 2708 C C . PRO B 1 11 ? -0.833 20.891 12.445 1 98.25 11 PRO B C 1
ATOM 2710 O O . PRO B 1 11 ? -1.812 21.094 13.172 1 98.25 11 PRO B O 1
ATOM 2713 N N . HIS B 1 12 ? 0.093 19.922 12.703 1 98.06 12 HIS B N 1
ATOM 2714 C CA . HIS B 1 12 ? -0.031 19.047 13.867 1 98.06 12 HIS B CA 1
ATOM 2715 C C . HIS B 1 12 ? 1.291 18.953 14.625 1 98.06 12 HIS B C 1
ATOM 2717 O O . HIS B 1 12 ? 1.639 17.875 15.133 1 98.06 12 HIS B O 1
ATOM 2723 N N . SER B 1 13 ? 2.062 19.984 14.688 1 95.88 13 SER B N 1
ATOM 2724 C CA . SER B 1 13 ? 3.367 20.016 15.336 1 95.88 13 SER B CA 1
ATOM 2725 C C . SER B 1 13 ? 3.24 19.797 16.844 1 95.88 13 SER B C 1
ATOM 2727 O O . SER B 1 13 ? 2.311 20.312 17.469 1 95.88 13 SER B O 1
ATOM 2729 N N . GLY B 1 14 ? 4.219 19.078 17.422 1 93.81 14 GLY B N 1
ATOM 2730 C CA . GLY B 1 14 ? 4.297 18.969 18.859 1 93.81 14 GLY B CA 1
ATOM 2731 C C . GLY B 1 14 ? 4.539 20.297 19.547 1 93.81 14 GLY B C 1
ATOM 2732 O O . GLY B 1 14 ? 4.121 20.5 20.688 1 93.81 14 GLY B O 1
ATOM 2733 N N . MET B 1 15 ? 5.117 21.219 18.828 1 94.81 15 MET B N 1
ATOM 2734 C CA . MET B 1 15 ? 5.426 22.547 19.359 1 94.81 15 MET B CA 1
ATOM 2735 C C . MET B 1 15 ? 4.148 23.281 19.766 1 94.81 15 MET B C 1
ATOM 2737 O O . MET B 1 15 ? 4.18 24.141 20.641 1 94.81 15 MET B O 1
ATOM 2741 N N . LEU B 1 16 ? 3.082 22.922 19.141 1 96.81 16 LEU B N 1
ATOM 2742 C CA . LEU B 1 16 ? 1.809 23.578 19.406 1 96.81 16 LEU B CA 1
ATOM 2743 C C . LEU B 1 16 ? 1.318 23.266 20.812 1 96.81 16 LEU B C 1
ATOM 2745 O O . LEU B 1 16 ? 0.435 23.953 21.344 1 96.81 16 LEU B O 1
ATOM 2749 N N . GLY B 1 17 ? 1.88 22.203 21.438 1 94.81 17 GLY B N 1
ATOM 2750 C CA . GLY B 1 17 ? 1.5 21.828 22.781 1 94.81 17 GLY B CA 1
ATOM 2751 C C . GLY B 1 17 ? 2.594 22.078 23.797 1 94.81 17 GLY B C 1
ATOM 2752 O O . GLY B 1 17 ? 2.395 21.875 25 1 94.81 17 GLY B O 1
ATOM 2753 N N . GLN B 1 18 ? 3.682 22.547 23.422 1 95 18 GLN B N 1
ATOM 2754 C CA . GLN B 1 18 ? 4.812 22.781 24.312 1 95 18 GLN B CA 1
ATOM 2755 C C . GLN B 1 18 ? 4.793 24.203 24.859 1 95 18 GLN B C 1
ATOM 2757 O O . GLN B 1 18 ? 4.457 25.156 24.141 1 95 18 GLN B O 1
ATOM 2762 N N . PRO B 1 19 ? 5.219 24.328 26.109 1 95.81 19 PRO B N 1
ATOM 2763 C CA . PRO B 1 19 ? 5.449 25.703 26.547 1 95.81 19 PRO B CA 1
ATOM 2764 C C . PRO B 1 19 ? 6.582 26.391 25.781 1 95.81 19 PRO B C 1
ATOM 2766 O O . PRO B 1 19 ? 7.539 25.734 25.375 1 95.81 19 PRO B O 1
ATOM 2769 N N . PRO B 1 20 ? 6.461 27.703 25.609 1 95.56 20 PRO B N 1
ATOM 2770 C CA . PRO B 1 20 ? 7.465 28.422 24.812 1 95.56 20 PRO B CA 1
ATOM 2771 C C . PRO B 1 20 ? 8.891 28.188 25.328 1 95.56 20 PRO B C 1
ATOM 2773 O O . PRO B 1 20 ? 9.836 28.188 24.547 1 95.56 20 PRO B O 1
ATOM 2776 N N . GLU B 1 21 ? 9.109 27.953 26.641 1 95.31 21 GLU B N 1
ATOM 2777 C CA . GLU B 1 21 ? 10.414 27.734 27.25 1 95.31 21 GLU B CA 1
ATOM 2778 C C . GLU B 1 21 ? 11.086 26.484 26.688 1 95.31 21 GLU B C 1
ATOM 2780 O O . GLU B 1 21 ? 12.312 26.391 26.656 1 95.31 21 GLU B O 1
ATOM 2785 N N . ASP B 1 22 ? 10.25 25.578 26.203 1 94.44 22 ASP B N 1
ATOM 2786 C CA . ASP B 1 22 ? 10.773 24.281 25.812 1 94.44 22 ASP B CA 1
ATOM 2787 C C . ASP B 1 22 ? 10.984 24.203 24.297 1 94.44 22 ASP B C 1
ATOM 2789 O O . ASP B 1 22 ? 11.5 23.203 23.781 1 94.44 22 ASP B O 1
ATOM 2793 N N . TRP B 1 23 ? 10.641 25.219 23.516 1 93.69 23 TRP B N 1
ATOM 2794 C CA . TRP B 1 23 ? 10.742 25.172 22.062 1 93.69 23 TRP B CA 1
ATOM 2795 C C . TRP B 1 23 ? 12.18 24.922 21.625 1 93.69 23 TRP B C 1
ATOM 2797 O O . TRP B 1 23 ? 12.43 24.203 20.656 1 93.69 23 TRP B O 1
ATOM 2807 N N . LEU B 1 24 ? 13.094 25.5 22.312 1 93.44 24 LEU B N 1
ATOM 2808 C CA . LEU B 1 24 ? 14.484 25.453 21.859 1 93.44 24 LEU B CA 1
ATOM 2809 C C . LEU B 1 24 ? 15.086 24.078 22.172 1 93.44 24 LEU B C 1
ATOM 2811 O O . LEU B 1 24 ? 16.125 23.719 21.609 1 93.44 24 LEU B O 1
ATOM 2815 N N . THR B 1 25 ? 14.453 23.312 23.094 1 91.56 25 THR B N 1
ATOM 2816 C CA . THR B 1 25 ? 14.914 21.953 23.359 1 91.56 25 THR B CA 1
ATOM 2817 C C . THR B 1 25 ? 14.789 21.094 22.109 1 91.56 25 THR B C 1
ATOM 2819 O O . THR B 1 25 ? 15.602 20.188 21.875 1 91.56 25 THR B O 1
ATOM 2822 N N . ASN B 1 26 ? 13.836 21.391 21.266 1 89.44 26 ASN B N 1
ATOM 2823 C CA . ASN B 1 26 ? 13.664 20.688 19.984 1 89.44 26 ASN B CA 1
ATOM 2824 C C . ASN B 1 26 ? 14.82 20.969 19.031 1 89.44 26 ASN B C 1
ATOM 2826 O O . ASN B 1 26 ? 15.086 20.172 18.125 1 89.44 26 ASN B O 1
ATOM 2830 N N . GLY B 1 27 ? 15.414 22.141 19.25 1 89.69 27 GLY B N 1
ATOM 2831 C CA . GLY B 1 27 ? 16.547 22.516 18.422 1 89.69 27 GLY B CA 1
ATOM 2832 C C . GLY B 1 27 ? 17.719 21.562 18.531 1 89.69 27 GLY B C 1
ATOM 2833 O O . GLY B 1 27 ? 18.469 21.375 17.578 1 89.69 27 GLY B O 1
ATOM 2834 N N . GLU B 1 28 ? 17.828 20.953 19.719 1 87.75 28 GLU B N 1
ATOM 2835 C CA . GLU B 1 28 ? 18.891 19.984 19.891 1 87.75 28 GLU B CA 1
ATOM 2836 C C . GLU B 1 28 ? 18.703 18.766 18.984 1 87.75 28 GLU B C 1
ATOM 2838 O O . GLU B 1 28 ? 19.672 18.25 18.422 1 87.75 28 GLU B O 1
ATOM 2843 N N . ARG B 1 29 ? 17.469 18.375 18.875 1 86.06 29 ARG B N 1
ATOM 2844 C CA . ARG B 1 29 ? 17.156 17.266 17.969 1 86.06 29 ARG B CA 1
ATOM 2845 C C . ARG B 1 29 ? 17.484 17.641 16.531 1 86.06 29 ARG B C 1
ATOM 2847 O O . ARG B 1 29 ? 17.984 16.812 15.766 1 86.06 29 ARG B O 1
ATOM 2854 N N . ASP B 1 30 ? 17.234 18.859 16.156 1 90.06 30 ASP B N 1
ATOM 2855 C CA . ASP B 1 30 ? 17.484 19.328 14.789 1 90.06 30 ASP B CA 1
ATOM 2856 C C . ASP B 1 30 ? 18.984 19.312 14.469 1 90.06 30 ASP B C 1
ATOM 2858 O O . ASP B 1 30 ? 19.375 18.984 13.352 1 90.06 30 ASP B O 1
ATOM 2862 N N . ARG B 1 31 ? 19.781 19.656 15.422 1 90.69 31 ARG B N 1
ATOM 2863 C CA . ARG B 1 31 ? 21.219 19.703 15.242 1 90.69 31 ARG B CA 1
ATOM 2864 C C . ARG B 1 31 ? 21.781 18.328 14.945 1 90.69 31 ARG B C 1
ATOM 2866 O O . ARG B 1 31 ? 22.781 18.188 14.234 1 90.69 31 ARG B O 1
ATOM 2873 N N . ASN B 1 32 ? 21.031 17.391 15.398 1 87.12 32 ASN B N 1
ATOM 2874 C CA . ASN B 1 32 ? 21.516 16.031 15.242 1 87.12 32 ASN B CA 1
ATOM 2875 C C . ASN B 1 32 ? 20.766 15.281 14.133 1 87.12 32 ASN B C 1
ATOM 2877 O O . ASN B 1 32 ? 21.016 14.102 13.898 1 87.12 32 ASN B O 1
ATOM 2881 N N . ASN B 1 33 ? 19.875 15.945 13.523 1 83.25 33 ASN B N 1
ATOM 2882 C CA . ASN B 1 33 ? 19.031 15.305 12.523 1 83.25 33 ASN B CA 1
ATOM 2883 C C . ASN B 1 33 ? 19.625 15.438 11.125 1 83.25 33 ASN B C 1
ATOM 2885 O O . ASN B 1 33 ? 19.062 16.125 10.266 1 83.25 33 ASN B O 1
ATOM 2889 N N . LYS B 1 34 ? 20.625 14.742 10.641 1 75.94 34 LYS B N 1
ATOM 2890 C CA . LYS B 1 34 ? 21.375 14.875 9.406 1 75.94 34 LYS B CA 1
ATOM 2891 C C . LYS B 1 34 ? 20.531 14.484 8.195 1 75.94 34 LYS B C 1
ATOM 2893 O O . LYS B 1 34 ? 20.812 14.898 7.07 1 75.94 34 LYS B O 1
ATOM 2898 N N . LYS B 1 35 ? 19.438 13.992 8.383 1 78.81 35 LYS B N 1
ATOM 2899 C CA . LYS B 1 35 ? 18.719 13.406 7.254 1 78.81 35 LYS B CA 1
ATOM 2900 C C . LYS B 1 35 ? 17.469 14.219 6.914 1 78.81 35 LYS B C 1
ATOM 2902 O O . LYS B 1 35 ? 16.906 14.078 5.828 1 78.81 35 LYS B O 1
ATOM 2907 N N . MET B 1 36 ? 17.109 15.164 7.77 1 85.25 36 MET B N 1
ATOM 2908 C CA . MET B 1 36 ? 15.766 15.695 7.609 1 85.25 36 MET B CA 1
ATOM 2909 C C . MET B 1 36 ? 15.805 17.188 7.297 1 85.25 36 MET B C 1
ATOM 2911 O O . MET B 1 36 ? 14.766 17.797 7.031 1 85.25 36 MET B O 1
ATOM 2915 N N . LEU B 1 37 ? 17 17.766 7.254 1 94.06 37 LEU B N 1
ATOM 2916 C CA . LEU B 1 37 ? 17.078 19.219 7.035 1 94.06 37 LEU B CA 1
ATOM 2917 C C . LEU B 1 37 ? 17.125 19.531 5.547 1 94.06 37 LEU B C 1
ATOM 2919 O O . LEU B 1 37 ? 18.203 19.734 4.988 1 94.06 37 LEU B O 1
ATOM 2923 N N . TRP B 1 38 ? 15.953 19.625 4.996 1 94.69 38 TRP B N 1
ATOM 2924 C CA . TRP B 1 38 ? 15.797 20.031 3.607 1 94.69 38 TRP B CA 1
ATOM 2925 C C . TRP B 1 38 ? 15.469 21.516 3.516 1 94.69 38 TRP B C 1
ATOM 2927 O O . TRP B 1 38 ? 14.633 22.031 4.266 1 94.69 38 TRP B O 1
ATOM 2937 N N . TYR B 1 39 ? 16.172 22.203 2.707 1 95.56 39 TYR B N 1
ATOM 2938 C CA . TYR B 1 39 ? 15.977 23.625 2.455 1 95.56 39 TYR B CA 1
ATOM 2939 C C . TYR B 1 39 ? 16.312 23.984 1.009 1 95.56 39 TYR B C 1
ATOM 2941 O O . TYR B 1 39 ? 17.422 23.703 0.537 1 95.56 39 TYR B O 1
ATOM 2949 N N . ARG B 1 40 ? 15.266 24.469 0.34 1 94.38 40 ARG B N 1
ATOM 2950 C CA . ARG B 1 40 ? 15.375 24.938 -1.038 1 94.38 40 ARG B CA 1
ATOM 2951 C C . ARG B 1 40 ? 16.031 23.875 -1.926 1 94.38 40 ARG B C 1
ATOM 2953 O O . ARG B 1 40 ? 17.031 24.156 -2.596 1 94.38 40 ARG B O 1
ATOM 2960 N N . ASN B 1 41 ? 15.492 22.703 -1.871 1 94.31 41 ASN B N 1
ATOM 2961 C CA . ASN B 1 41 ? 15.664 21.594 -2.809 1 94.31 41 ASN B CA 1
ATOM 2962 C C . ASN B 1 41 ? 16.969 20.844 -2.566 1 94.31 41 ASN B C 1
ATOM 2964 O O . ASN B 1 41 ? 17.438 20.125 -3.443 1 94.31 41 ASN B O 1
ATOM 2968 N N . LYS B 1 42 ? 17.5 21.109 -1.405 1 94 42 LYS B N 1
ATOM 2969 C CA . LYS B 1 42 ? 18.719 20.375 -1.063 1 94 42 LYS B CA 1
ATOM 2970 C C . LYS B 1 42 ? 18.75 20.031 0.422 1 94 42 LYS B C 1
ATOM 2972 O O . LYS B 1 42 ? 18.203 20.75 1.249 1 94 42 LYS B O 1
ATOM 2977 N N . ARG B 1 43 ? 19.469 18.906 0.761 1 94.25 43 ARG B N 1
ATOM 2978 C CA . ARG B 1 43 ? 19.672 18.484 2.148 1 94.25 43 ARG B CA 1
ATOM 2979 C C . ARG B 1 43 ? 20.891 19.172 2.754 1 94.25 43 ARG B C 1
ATOM 2981 O O . ARG B 1 43 ? 21.922 19.328 2.086 1 94.25 43 ARG B O 1
ATOM 2988 N N . TRP B 1 44 ? 20.766 19.531 4.055 1 94.94 44 TRP B N 1
ATOM 2989 C CA . TRP B 1 44 ? 21.844 20.25 4.738 1 94.94 44 TRP B CA 1
ATOM 2990 C C . TRP B 1 44 ? 22.219 19.547 6.039 1 94.94 44 TRP B C 1
ATOM 2992 O O . TRP B 1 44 ? 21.375 18.984 6.719 1 94.94 44 TRP B O 1
ATOM 3002 N N . ASP B 1 45 ? 23.484 19.594 6.312 1 93.69 45 ASP B N 1
ATOM 3003 C CA . ASP B 1 45 ? 23.844 19.438 7.719 1 93.69 45 ASP B CA 1
ATOM 3004 C C . ASP B 1 45 ? 23.594 20.734 8.492 1 93.69 45 ASP B C 1
ATOM 3006 O O . ASP B 1 45 ? 23.578 21.812 7.918 1 93.69 45 ASP B O 1
ATOM 3010 N N . TYR B 1 46 ? 23.453 20.562 9.734 1 95.5 46 TYR B N 1
ATOM 3011 C CA . TYR B 1 46 ? 23.031 21.703 10.539 1 95.5 46 TYR B CA 1
ATOM 3012 C C . TYR B 1 46 ? 24.031 22.844 10.445 1 95.5 46 TYR B C 1
ATOM 3014 O O . TYR B 1 46 ? 23.641 24 10.227 1 95.5 46 TYR B O 1
ATOM 3022 N N . GLU B 1 47 ? 25.328 22.562 10.617 1 95 47 GLU B N 1
ATOM 3023 C CA . GLU B 1 47 ? 26.359 23.609 10.641 1 95 47 GLU B CA 1
ATOM 3024 C C . GLU B 1 47 ? 26.406 24.375 9.328 1 95 47 GLU B C 1
ATOM 3026 O O . GLU B 1 47 ? 26.5 25.609 9.32 1 95 47 GLU B O 1
ATOM 3031 N N . ASP B 1 48 ? 26.281 23.641 8.258 1 96.38 48 ASP B N 1
ATOM 3032 C CA . ASP B 1 48 ? 26.297 24.266 6.938 1 96.38 48 ASP B CA 1
ATOM 3033 C C . ASP B 1 48 ? 25.047 25.125 6.723 1 96.38 48 ASP B C 1
ATOM 3035 O O . ASP B 1 48 ? 25.109 26.188 6.117 1 96.38 48 ASP B O 1
ATOM 3039 N N . LEU B 1 49 ? 23.922 24.625 7.184 1 96.88 49 LEU B N 1
ATOM 3040 C CA . LEU B 1 49 ? 22.672 25.375 7.074 1 96.88 49 LEU B CA 1
ATOM 3041 C C . LEU B 1 49 ? 22.734 26.656 7.883 1 96.88 49 LEU B C 1
ATOM 3043 O O . LEU B 1 49 ? 22.281 27.719 7.418 1 96.88 49 LEU B O 1
ATOM 3047 N N . GLU B 1 50 ? 23.234 26.531 9.07 1 96.31 50 GLU B N 1
ATOM 3048 C CA . GLU B 1 50 ? 23.375 27.703 9.93 1 96.31 50 GLU B CA 1
ATOM 3049 C C . GLU B 1 50 ? 24.25 28.766 9.281 1 96.31 50 GLU B C 1
ATOM 3051 O O . GLU B 1 50 ? 23.953 29.953 9.352 1 96.31 50 GLU B O 1
ATOM 3056 N N . ALA B 1 51 ? 25.359 28.328 8.719 1 97.31 51 ALA B N 1
ATOM 3057 C CA . ALA B 1 51 ? 26.234 29.25 8.023 1 97.31 51 ALA B CA 1
ATOM 3058 C C . ALA B 1 51 ? 25.547 29.875 6.824 1 97.31 51 ALA B C 1
ATOM 3060 O O . ALA B 1 51 ? 25.672 31.078 6.582 1 97.31 51 ALA B O 1
ATOM 3061 N N . GLU B 1 52 ? 24.828 29.078 6.078 1 96.69 52 GLU B N 1
ATOM 3062 C CA . GLU B 1 52 ? 24.141 29.531 4.883 1 96.69 52 GLU B CA 1
ATOM 3063 C C . GLU B 1 52 ? 23.078 30.578 5.23 1 96.69 52 GLU B C 1
ATOM 3065 O O . GLU B 1 52 ? 22.922 31.578 4.516 1 96.69 52 GLU B O 1
ATOM 3070 N N . ARG B 1 53 ? 22.391 30.359 6.355 1 96.81 53 ARG B N 1
ATOM 3071 C CA . ARG B 1 53 ? 21.234 31.203 6.66 1 96.81 53 ARG B CA 1
ATOM 3072 C C . ARG B 1 53 ? 21.594 32.25 7.703 1 96.81 53 ARG B C 1
ATOM 3074 O O . ARG B 1 53 ? 20.734 33.031 8.109 1 96.81 53 ARG B O 1
ATOM 3081 N N . GLY B 1 54 ? 22.844 32.281 8.094 1 94.81 54 GLY B N 1
ATOM 3082 C CA . GLY B 1 54 ? 23.359 33.219 9.086 1 94.81 54 GLY B CA 1
ATOM 3083 C C . GLY B 1 54 ? 22.906 34.656 8.844 1 94.81 54 GLY B C 1
ATOM 3084 O O . GLY B 1 54 ? 22.469 35.344 9.766 1 94.81 54 GLY B O 1
ATOM 3085 N N . PRO B 1 55 ? 23.047 35.094 7.648 1 96.25 55 PRO B N 1
ATOM 3086 C CA . PRO B 1 55 ? 22.719 36.469 7.336 1 96.25 55 PRO B CA 1
ATOM 3087 C C . PRO B 1 55 ? 21.25 36.812 7.629 1 96.25 55 PRO B C 1
ATOM 3089 O O . PRO B 1 55 ? 20.906 37.969 7.805 1 96.25 55 PRO B O 1
ATOM 3092 N N . GLU B 1 56 ? 20.344 35.812 7.652 1 95.31 56 GLU B N 1
ATOM 3093 C CA . GLU B 1 56 ? 18.938 36.031 7.961 1 95.31 56 GLU B CA 1
ATOM 3094 C C . GLU B 1 56 ? 18.75 36.375 9.438 1 95.31 56 GLU B C 1
ATOM 3096 O O . GLU B 1 56 ? 17.719 36.938 9.82 1 95.31 56 GLU B O 1
ATOM 3101 N N . ASN B 1 57 ? 19.719 36.125 10.312 1 95.81 57 ASN B N 1
ATOM 3102 C CA . ASN B 1 57 ? 19.75 36.469 11.727 1 95.81 57 ASN B CA 1
ATOM 3103 C C . ASN B 1 57 ? 18.469 36.094 12.445 1 95.81 57 ASN B C 1
ATOM 3105 O O . ASN B 1 57 ? 17.641 36.969 12.758 1 95.81 57 ASN B O 1
ATOM 3109 N N . PHE B 1 58 ? 18.328 34.844 12.922 1 96.56 58 PHE B N 1
ATOM 3110 C CA . PHE B 1 58 ? 17.109 34.312 13.547 1 96.56 58 PHE B CA 1
ATOM 3111 C C . PHE B 1 58 ? 17.125 34.594 15.047 1 96.56 58 PHE B C 1
ATOM 3113 O O . PHE B 1 58 ? 16.125 34.344 15.734 1 96.56 58 PHE B O 1
ATOM 3120 N N . GLU B 1 59 ? 18.188 35.156 15.625 1 95 59 GLU B N 1
ATOM 3121 C CA . GLU B 1 59 ? 18.375 35.312 17.062 1 95 59 GLU B CA 1
ATOM 3122 C C . GLU B 1 59 ? 17.219 36.094 17.688 1 95 59 GLU B C 1
ATOM 3124 O O . GLU B 1 59 ? 16.719 35.719 18.75 1 95 59 GLU B O 1
ATOM 3129 N N . PRO B 1 60 ? 16.844 37.125 17.078 1 96.06 60 PRO B N 1
ATOM 3130 C CA . PRO B 1 60 ? 15.75 37.906 17.672 1 96.06 60 PRO B CA 1
ATOM 3131 C C . PRO B 1 60 ? 14.453 37.094 17.766 1 96.06 60 PRO B C 1
ATOM 3133 O O . PRO B 1 60 ? 13.578 37.438 18.578 1 96.06 60 PRO B O 1
ATOM 3136 N N . PHE B 1 61 ? 14.25 36.094 16.984 1 95.5 61 PHE B N 1
ATOM 3137 C CA . PHE B 1 61 ? 13.008 35.344 16.938 1 95.5 61 PHE B CA 1
ATOM 3138 C C . PHE B 1 61 ? 13.055 34.188 17.938 1 95.5 61 PHE B C 1
ATOM 3140 O O . PHE B 1 61 ? 12.047 33.5 18.141 1 95.5 61 PHE B O 1
ATOM 3147 N N . LEU B 1 62 ? 14.219 34.031 18.609 1 96.56 62 LEU B N 1
ATOM 3148 C CA . LEU B 1 62 ? 14.406 32.875 19.484 1 96.56 62 LEU B CA 1
ATOM 3149 C C . LEU B 1 62 ? 14.242 33.281 20.938 1 96.56 62 LEU B C 1
ATOM 3151 O O . LEU B 1 62 ? 14.297 32.438 21.844 1 96.56 62 LEU B O 1
ATOM 3155 N N . THR B 1 63 ? 13.992 34.562 21.172 1 97.69 63 THR B N 1
ATOM 3156 C CA . THR B 1 63 ? 13.82 35 22.547 1 97.69 63 THR B CA 1
ATOM 3157 C C . THR B 1 63 ? 12.539 34.438 23.141 1 97.69 63 THR B C 1
ATOM 3159 O O . THR B 1 63 ? 11.609 34.062 22.422 1 97.69 63 THR B O 1
ATOM 3162 N N . LEU B 1 64 ? 12.531 34.344 24.469 1 97.5 64 LEU B N 1
ATOM 3163 C CA . LEU B 1 64 ? 11.336 33.844 25.156 1 97.5 64 LEU B CA 1
ATOM 3164 C C . LEU B 1 64 ? 10.133 34.719 24.844 1 97.5 64 LEU B C 1
ATOM 3166 O O . LEU B 1 64 ? 9.008 34.188 24.719 1 97.5 64 LEU B O 1
ATOM 3170 N N . GLU B 1 65 ? 10.328 36 24.75 1 97.88 65 GLU B N 1
ATOM 3171 C CA . GLU B 1 65 ? 9.25 36.906 24.422 1 97.88 65 GLU B CA 1
ATOM 3172 C C . GLU B 1 65 ? 8.641 36.594 23.062 1 97.88 65 GLU B C 1
ATOM 3174 O O . GLU B 1 65 ? 7.418 36.5 22.922 1 97.88 65 GLU B O 1
ATOM 3179 N N . GLU B 1 66 ? 9.438 36.406 22.062 1 97.44 66 GLU B N 1
ATOM 3180 C CA . GLU B 1 66 ? 8.961 36.125 20.719 1 97.44 66 GLU B CA 1
ATOM 3181 C C . GLU B 1 66 ? 8.281 34.75 20.672 1 97.44 66 GLU B C 1
ATOM 3183 O O . GLU B 1 66 ? 7.246 34.594 20.016 1 97.44 66 GLU B O 1
ATOM 3188 N N . ARG B 1 67 ? 8.859 33.75 21.297 1 97.69 67 ARG B N 1
ATOM 3189 C CA . ARG B 1 67 ? 8.266 32.438 21.328 1 97.69 67 ARG B CA 1
ATOM 3190 C C . ARG B 1 67 ? 6.91 32.438 22.031 1 97.69 67 ARG B C 1
ATOM 3192 O O . ARG B 1 67 ? 5.984 31.75 21.609 1 97.69 67 ARG B O 1
ATOM 3199 N N . THR B 1 68 ? 6.801 33.219 23.078 1 98.19 68 THR B N 1
ATOM 3200 C CA . THR B 1 68 ? 5.539 33.375 23.797 1 98.19 68 THR B CA 1
ATOM 3201 C C . THR B 1 68 ? 4.477 34 22.906 1 98.19 68 THR B C 1
ATOM 3203 O O . THR B 1 68 ? 3.33 33.531 22.875 1 98.19 68 THR B O 1
ATOM 3206 N N . GLN B 1 69 ? 4.859 35.031 22.203 1 98.25 69 GLN B N 1
ATOM 3207 C CA . GLN B 1 69 ? 3.928 35.719 21.312 1 98.25 69 GLN B CA 1
ATOM 3208 C C . GLN B 1 69 ? 3.475 34.781 20.188 1 98.25 69 GLN B C 1
ATOM 3210 O O . GLN B 1 69 ? 2.289 34.75 19.859 1 98.25 69 GLN B O 1
ATOM 3215 N N . ARG B 1 70 ? 4.348 34.094 19.609 1 97.88 70 ARG B N 1
ATOM 3216 C CA . ARG B 1 70 ? 4.023 33.188 18.531 1 97.88 70 ARG B CA 1
ATOM 3217 C C . ARG B 1 70 ? 3.174 32.031 19.016 1 97.88 70 ARG B C 1
ATOM 3219 O O . ARG B 1 70 ? 2.287 31.547 18.312 1 97.88 70 ARG B O 1
ATOM 3226 N N . GLN B 1 71 ? 3.49 31.5 20.188 1 97.88 71 GLN B N 1
ATOM 3227 C CA . GLN B 1 71 ? 2.645 30.469 20.766 1 97.88 71 GLN B CA 1
ATOM 3228 C C . GLN B 1 71 ? 1.207 30.953 20.922 1 97.88 71 GLN B C 1
ATOM 3230 O O . GLN B 1 71 ? 0.261 30.219 20.641 1 97.88 71 GLN B O 1
ATOM 3235 N N . ALA B 1 72 ? 1.059 32.188 21.438 1 98.44 72 ALA B N 1
ATOM 3236 C CA . ALA B 1 72 ? -0.272 32.75 21.625 1 98.44 72 ALA B CA 1
ATOM 3237 C C . ALA B 1 72 ? -1.015 32.844 20.281 1 98.44 72 ALA B C 1
ATOM 3239 O O . ALA B 1 72 ? -2.213 32.562 20.219 1 98.44 72 ALA B O 1
ATOM 3240 N N . ARG B 1 73 ? -0.333 33.25 19.266 1 98.69 73 ARG B N 1
ATOM 3241 C CA . ARG B 1 73 ? -0.921 33.344 17.938 1 98.69 73 ARG B CA 1
ATOM 3242 C C . ARG B 1 73 ? -1.332 31.938 17.438 1 98.69 73 ARG B C 1
ATOM 3244 O O . ARG B 1 73 ? -2.402 31.781 16.859 1 98.69 73 ARG B O 1
ATOM 3251 N N . ASN B 1 74 ? -0.428 30.953 17.641 1 98.62 74 ASN B N 1
ATOM 3252 C CA . ASN B 1 74 ? -0.746 29.594 17.25 1 98.62 74 ASN B CA 1
ATOM 3253 C C . ASN B 1 74 ? -2.002 29.094 17.969 1 98.62 74 ASN B C 1
ATOM 3255 O O . ASN B 1 74 ? -2.891 28.516 17.328 1 98.62 74 ASN B O 1
ATOM 3259 N N . HIS B 1 75 ? -2.127 29.312 19.25 1 98.38 75 HIS B N 1
ATOM 3260 C CA . HIS B 1 75 ? -3.277 28.859 20.031 1 98.38 75 HIS B CA 1
ATOM 3261 C C . HIS B 1 75 ? -4.555 29.562 19.578 1 98.38 75 HIS B C 1
ATOM 3263 O O . HIS B 1 75 ? -5.609 28.922 19.469 1 98.38 75 HIS B O 1
ATOM 3269 N N . ALA B 1 76 ? -4.449 30.844 19.328 1 98.75 76 ALA B N 1
ATOM 3270 C CA . ALA B 1 76 ? -5.609 31.594 18.844 1 98.75 76 ALA B CA 1
ATOM 3271 C C . ALA B 1 76 ? -6.078 31.062 17.5 1 98.75 76 ALA B C 1
ATOM 3273 O O . ALA B 1 76 ? -7.285 30.984 17.234 1 98.75 76 ALA B O 1
ATOM 3274 N N . ALA B 1 77 ? -5.133 30.75 16.641 1 98.81 77 ALA B N 1
ATOM 3275 C CA . ALA B 1 77 ? -5.469 30.219 15.328 1 98.81 77 ALA B CA 1
ATOM 3276 C C . ALA B 1 77 ? -6.168 28.859 15.445 1 98.81 77 AL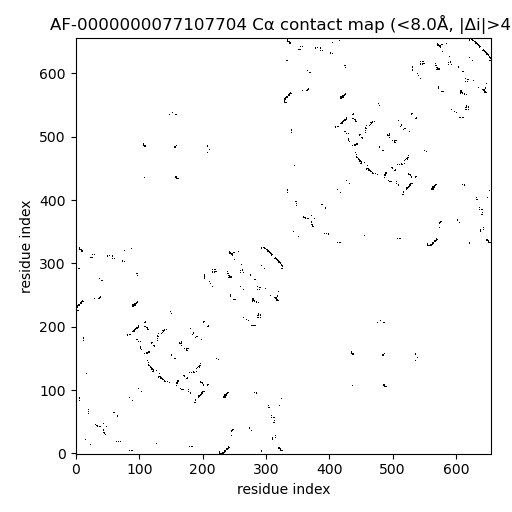A B C 1
ATOM 3278 O O . ALA B 1 77 ? -7.152 28.609 14.75 1 98.81 77 ALA B O 1
ATOM 3279 N N . ILE B 1 78 ? -5.668 27.969 16.297 1 98.75 78 ILE B N 1
ATOM 3280 C CA . ILE B 1 78 ? -6.277 26.656 16.516 1 98.75 78 ILE B CA 1
ATOM 3281 C C . ILE B 1 78 ? -7.723 26.828 16.984 1 98.75 78 ILE B C 1
ATOM 3283 O O . ILE B 1 78 ? -8.617 26.125 16.531 1 98.75 78 ILE B O 1
ATOM 3287 N N . GLN B 1 79 ? -7.93 27.766 17.875 1 98.75 79 GLN B N 1
ATOM 3288 C CA . GLN B 1 79 ? -9.273 28.031 18.375 1 98.75 79 GLN B CA 1
ATOM 3289 C C . GLN B 1 79 ? -10.203 28.469 17.234 1 98.75 79 GLN B C 1
ATOM 3291 O O . GLN B 1 79 ? -11.352 28.016 17.172 1 98.75 79 GLN B O 1
ATOM 3296 N N . LYS B 1 80 ? -9.703 29.344 16.422 1 98.75 80 LYS B N 1
ATOM 3297 C CA . LYS B 1 80 ? -10.508 29.797 15.281 1 98.75 80 LYS B CA 1
ATOM 3298 C C . LYS B 1 80 ? -10.797 28.656 14.32 1 98.75 80 LYS B C 1
ATOM 3300 O O . LYS B 1 80 ? -11.891 28.578 13.758 1 98.75 80 LYS B O 1
ATOM 3305 N N . MET B 1 81 ? -9.82 27.812 14.07 1 98.75 81 MET B N 1
ATOM 3306 C CA . MET B 1 81 ? -10.008 26.625 13.227 1 98.75 81 MET B CA 1
ATOM 3307 C C . MET B 1 81 ? -11.078 25.719 13.805 1 98.75 81 MET B C 1
ATOM 3309 O O . MET B 1 81 ? -11.922 25.188 13.07 1 98.75 81 MET B O 1
ATOM 3313 N N . LYS B 1 82 ? -11.039 25.484 15.102 1 98.69 82 LYS B N 1
ATOM 3314 C CA . LYS B 1 82 ? -12.031 24.672 15.797 1 98.69 82 LYS B CA 1
ATOM 3315 C C . LYS B 1 82 ? -13.43 25.25 15.625 1 98.69 82 LYS B C 1
ATOM 3317 O O . LYS B 1 82 ? -14.383 24.516 15.344 1 98.69 82 LYS B O 1
ATOM 3322 N N . GLU B 1 83 ? -13.562 26.547 15.797 1 98.5 83 GLU B N 1
ATOM 3323 C CA . GLU B 1 83 ? -14.852 27.219 15.648 1 98.5 83 GLU B CA 1
ATOM 3324 C C . GLU B 1 83 ? -15.398 27.062 14.234 1 98.5 83 GLU B C 1
ATOM 3326 O O . GLU B 1 83 ? -16.594 26.844 14.047 1 98.5 83 GLU B O 1
ATOM 3331 N N . ALA B 1 84 ? -14.523 27.203 13.258 1 98.31 84 ALA B N 1
ATOM 3332 C CA . ALA B 1 84 ? -14.938 27.047 11.859 1 98.31 84 ALA B CA 1
ATOM 3333 C C . ALA B 1 84 ? -15.445 25.641 11.602 1 98.31 84 ALA B C 1
ATOM 3335 O O . ALA B 1 84 ? -16.453 25.453 10.922 1 98.31 84 ALA B O 1
ATOM 3336 N N . TYR B 1 85 ? -14.773 24.609 12.102 1 98.5 85 TYR B N 1
ATOM 3337 C CA . TYR B 1 85 ? -15.195 23.219 11.969 1 98.5 85 TYR B CA 1
ATOM 3338 C C . TYR B 1 85 ? -16.562 23.016 12.609 1 98.5 85 TYR B C 1
ATOM 3340 O O . TYR B 1 85 ? -17.438 22.375 12.016 1 98.5 85 TYR B O 1
ATOM 3348 N N . GLU B 1 86 ? -16.719 23.484 13.797 1 98.12 86 GLU B N 1
ATOM 3349 C CA . GLU B 1 86 ? -17.984 23.312 14.516 1 98.12 86 GLU B CA 1
ATOM 3350 C C . GLU B 1 86 ? -19.141 23.953 13.742 1 98.12 86 GLU B C 1
ATOM 3352 O O . GLU B 1 86 ? -20.234 23.375 13.664 1 98.12 86 GLU B O 1
ATOM 3357 N N . ALA B 1 87 ? -18.891 25.094 13.195 1 97.75 87 ALA B N 1
ATOM 3358 C CA . ALA B 1 87 ? -19.922 25.812 12.461 1 97.75 87 ALA B CA 1
ATOM 3359 C C . ALA B 1 87 ? -20.344 25.062 11.203 1 97.75 87 ALA B C 1
ATOM 3361 O O . ALA B 1 87 ? -21.469 25.219 10.727 1 97.75 87 ALA B O 1
ATOM 3362 N N . ALA B 1 88 ? -19.469 24.234 10.672 1 97.06 88 ALA B N 1
ATOM 3363 C CA . ALA B 1 88 ? -19.734 23.547 9.406 1 97.06 88 ALA B CA 1
ATOM 3364 C C . ALA B 1 88 ? -20.734 22.406 9.602 1 97.06 88 ALA B C 1
ATOM 3366 O O . ALA B 1 88 ? -21.344 21.938 8.641 1 97.06 88 ALA B O 1
ATOM 3367 N N . ASN B 1 89 ? -20.953 21.891 10.852 1 97 89 ASN B N 1
ATOM 3368 C CA . ASN B 1 89 ? -21.938 20.875 11.18 1 97 89 ASN B CA 1
ATOM 3369 C C . ASN B 1 89 ? -21.781 19.641 10.289 1 97 89 ASN B C 1
ATOM 3371 O O . ASN B 1 89 ? -22.734 19.25 9.602 1 97 89 ASN B O 1
ATOM 3375 N N . VAL B 1 90 ? -20.672 19.016 10.328 1 97.38 90 VAL B N 1
ATOM 3376 C CA . VAL B 1 90 ? -20.266 17.922 9.453 1 97.38 90 VAL B CA 1
ATOM 3377 C C . VAL B 1 90 ? -20.844 16.609 9.961 1 97.38 90 VAL B C 1
ATOM 3379 O O . VAL B 1 90 ? -20.875 16.359 11.172 1 97.38 90 VAL B O 1
ATOM 3382 N N . ASP B 1 91 ? -21.328 15.711 9.031 1 98.44 91 ASP B N 1
ATOM 3383 C CA . ASP B 1 91 ? -21.844 14.383 9.352 1 98.44 91 ASP B CA 1
ATOM 3384 C C . ASP B 1 91 ? -20.75 13.32 9.25 1 98.44 91 ASP B C 1
ATOM 3386 O O . ASP B 1 91 ? -20.781 12.32 9.969 1 98.44 91 ASP B O 1
ATOM 3390 N N . VAL B 1 92 ? -19.875 13.477 8.297 1 98.75 92 VAL B N 1
ATOM 3391 C CA . VAL B 1 92 ? -18.797 12.531 7.984 1 98.75 92 VAL B CA 1
ATOM 3392 C C . VAL B 1 92 ? -17.516 13.289 7.645 1 98.75 92 VAL B C 1
ATOM 3394 O O . VAL B 1 92 ? -17.562 14.344 7.008 1 98.75 92 VAL B O 1
ATOM 3397 N N . ALA B 1 93 ? -16.453 12.797 8.055 1 98.88 93 ALA B N 1
ATOM 3398 C CA . ALA B 1 93 ? -15.188 13.453 7.738 1 98.88 93 ALA B CA 1
ATOM 3399 C C . ALA B 1 93 ? -14.234 12.484 7.035 1 98.88 93 ALA B C 1
ATOM 3401 O O . ALA B 1 93 ? -14.203 11.297 7.344 1 98.88 93 ALA B O 1
ATOM 3402 N N . ILE B 1 94 ? -13.531 12.969 6.082 1 98.88 94 ILE B N 1
ATOM 3403 C CA . ILE B 1 94 ? -12.32 12.344 5.551 1 98.88 94 ILE B CA 1
ATOM 3404 C C . ILE B 1 94 ? -11.086 13.062 6.09 1 98.88 94 ILE B C 1
ATOM 3406 O O . ILE B 1 94 ? -10.922 14.266 5.875 1 98.88 94 ILE B O 1
ATOM 3410 N N . ILE B 1 95 ? -10.266 12.383 6.793 1 98.94 95 ILE B N 1
ATOM 3411 C CA . ILE B 1 95 ? -9.102 13 7.41 1 98.94 95 ILE B CA 1
ATOM 3412 C C . ILE B 1 95 ? -7.824 12.438 6.789 1 98.94 95 ILE B C 1
ATOM 3414 O O . ILE B 1 95 ? -7.566 11.234 6.875 1 98.94 95 ILE B O 1
ATOM 3418 N N . LEU B 1 96 ? -7.086 13.312 6.145 1 98.88 96 LEU B N 1
ATOM 3419 C CA . LEU B 1 96 ? -5.816 12.938 5.527 1 98.88 96 LEU B CA 1
ATOM 3420 C C . LEU B 1 96 ? -4.645 13.273 6.441 1 98.88 96 LEU B C 1
ATOM 3422 O O . LEU B 1 96 ? -4.602 14.359 7.031 1 98.88 96 LEU B O 1
ATOM 3426 N N . GLY B 1 97 ? -3.791 12.344 6.613 1 98.38 97 GLY B N 1
ATOM 3427 C CA . GLY B 1 97 ? -2.555 12.508 7.363 1 98.38 97 GLY B CA 1
ATOM 3428 C C . GLY B 1 97 ? -1.429 11.625 6.852 1 98.38 97 GLY B C 1
ATOM 3429 O O . GLY B 1 97 ? -1.466 11.164 5.711 1 98.38 97 GLY B O 1
ATOM 3430 N N . LYS B 1 98 ? -0.383 11.555 7.551 1 96.44 98 LYS B N 1
ATOM 3431 C CA . LYS B 1 98 ? 0.768 10.719 7.23 1 96.44 98 LYS B CA 1
ATOM 3432 C C . LYS B 1 98 ? 1.21 9.906 8.445 1 96.44 98 LYS B C 1
ATOM 3434 O O . LYS B 1 98 ? 0.726 10.125 9.555 1 96.44 98 LYS B O 1
ATOM 3439 N N . ASP B 1 99 ? 2.021 8.922 8.211 1 94.69 99 ASP B N 1
ATOM 3440 C CA . ASP B 1 99 ? 2.736 8.227 9.273 1 94.69 99 ASP B CA 1
ATOM 3441 C C . ASP B 1 99 ? 4.223 8.57 9.25 1 94.69 99 ASP B C 1
ATOM 3443 O O . ASP B 1 99 ? 4.824 8.688 8.18 1 94.69 99 ASP B O 1
ATOM 3447 N N . GLN B 1 100 ? 4.77 8.844 10.352 1 91.81 100 GLN B N 1
ATOM 3448 C CA . GLN B 1 100 ? 6.195 9.141 10.484 1 91.81 100 GLN B CA 1
ATOM 3449 C C . GLN B 1 100 ? 6.941 7.969 11.109 1 91.81 100 GLN B C 1
ATOM 3451 O O . GLN B 1 100 ? 7.707 8.148 12.062 1 91.81 100 GLN B O 1
ATOM 3456 N N . GLN B 1 101 ? 6.609 6.797 10.641 1 93.12 101 GLN B N 1
ATOM 3457 C CA . GLN B 1 101 ? 7.164 5.539 11.125 1 93.12 101 GLN B CA 1
ATOM 3458 C C . GLN B 1 101 ? 6.762 5.281 12.578 1 93.12 101 GLN B C 1
ATOM 3460 O O . GLN B 1 101 ? 7.555 4.758 13.367 1 93.12 101 GLN B O 1
ATOM 3465 N N . GLU B 1 102 ? 5.598 5.758 12.898 1 94.69 102 GLU B N 1
ATOM 3466 C CA . GLU B 1 102 ? 4.984 5.438 14.188 1 94.69 102 GLU B CA 1
ATOM 3467 C C . GLU B 1 102 ? 4.359 4.047 14.172 1 94.69 102 GLU B C 1
ATOM 3469 O O . GLU B 1 102 ? 4.492 3.291 15.133 1 94.69 102 GLU B O 1
ATOM 3474 N N . ILE B 1 103 ? 3.615 3.779 13.07 1 94.75 103 ILE B N 1
ATOM 3475 C CA . ILE B 1 103 ? 2.904 2.506 13 1 94.75 103 ILE B CA 1
ATOM 3476 C C . ILE B 1 103 ? 3.455 1.671 11.844 1 94.75 103 ILE B C 1
ATOM 3478 O O . ILE B 1 103 ? 3.396 0.44 11.875 1 94.75 103 ILE B O 1
ATOM 3482 N N . PHE B 1 104 ? 3.914 2.287 10.766 1 95.56 104 PHE B N 1
ATOM 3483 C CA . PHE B 1 104 ? 4.543 1.582 9.656 1 95.56 104 PHE B CA 1
ATOM 3484 C C . PHE B 1 104 ? 6.051 1.485 9.867 1 95.56 104 PHE B C 1
ATOM 3486 O O . PHE B 1 104 ? 6.805 2.336 9.383 1 95.56 104 PHE B O 1
ATOM 3493 N N . THR B 1 105 ? 6.484 0.395 10.453 1 92.75 105 THR B N 1
ATOM 3494 C CA . THR B 1 105 ? 7.891 0.279 10.812 1 92.75 105 THR B CA 1
ATOM 3495 C C . THR B 1 105 ? 8.602 -0.722 9.914 1 92.75 105 THR B C 1
ATOM 3497 O O . THR B 1 105 ? 9.836 -0.717 9.82 1 92.75 105 THR B O 1
ATOM 3500 N N . HIS B 1 106 ? 7.773 -1.591 9.227 1 94.12 106 HIS B N 1
ATOM 3501 C CA . HIS B 1 106 ? 8.359 -2.627 8.383 1 94.12 106 HIS B CA 1
ATOM 3502 C C . HIS B 1 106 ? 8.094 -2.354 6.906 1 94.12 106 HIS B C 1
ATOM 3504 O O . HIS B 1 106 ? 8.602 -3.066 6.039 1 94.12 106 HIS B O 1
ATOM 3510 N N . MET B 1 107 ? 7.34 -1.36 6.715 1 97.31 107 MET B N 1
ATOM 3511 C CA . MET B 1 107 ? 6.898 -1.044 5.359 1 97.31 107 MET B CA 1
ATOM 3512 C C . MET B 1 107 ? 6.508 0.427 5.246 1 97.31 107 MET B C 1
ATOM 3514 O O . MET B 1 107 ? 6.414 1.129 6.254 1 97.31 107 MET B O 1
ATOM 3518 N N . SER B 1 108 ? 6.336 0.884 4.082 1 97.69 108 SER B N 1
ATOM 3519 C CA . SER B 1 108 ? 5.883 2.242 3.797 1 97.69 108 SER B CA 1
ATOM 3520 C C . SER B 1 108 ? 4.922 2.27 2.613 1 97.69 108 SER B C 1
ATOM 3522 O O . SER B 1 108 ? 5.348 2.42 1.466 1 97.69 108 SER B O 1
ATOM 3524 N N . PRO B 1 109 ? 3.654 2.191 2.869 1 98.5 109 PRO B N 1
ATOM 3525 C CA . PRO B 1 109 ? 2.693 2.359 1.776 1 98.5 109 PRO B CA 1
ATOM 3526 C C . PRO B 1 109 ? 2.65 3.789 1.241 1 98.5 109 PRO B C 1
ATOM 3528 O O . PRO B 1 109 ? 2.764 4.742 2.014 1 98.5 109 PRO B O 1
ATOM 3531 N N . SER B 1 110 ? 2.496 3.902 -0.096 1 98.69 110 SER B N 1
ATOM 3532 C CA . SER B 1 110 ? 2.285 5.23 -0.663 1 98.69 110 SER B CA 1
ATOM 3533 C C . SER B 1 110 ? 0.99 5.852 -0.152 1 98.69 110 SER B C 1
ATOM 3535 O O . SER B 1 110 ? 0.964 7.023 0.229 1 98.69 110 SER B O 1
ATOM 3537 N N . ILE B 1 111 ? -0.087 5.074 -0.201 1 98.88 111 ILE B N 1
ATOM 3538 C CA . ILE B 1 111 ? -1.413 5.496 0.235 1 98.88 111 ILE B CA 1
ATOM 3539 C C . ILE B 1 111 ? -2.092 4.363 1 1 98.88 111 ILE B C 1
ATOM 3541 O O . ILE B 1 111 ? -2.188 3.24 0.501 1 98.88 111 ILE B O 1
ATOM 3545 N N . ALA B 1 112 ? -2.543 4.594 2.162 1 98.88 112 ALA B N 1
ATOM 3546 C CA . ALA B 1 112 ? -3.303 3.645 2.971 1 98.88 112 ALA B CA 1
ATOM 3547 C C . ALA B 1 112 ? -4.617 4.258 3.445 1 98.88 112 ALA B C 1
ATOM 3549 O O . ALA B 1 112 ? -4.672 5.441 3.785 1 98.88 112 ALA B O 1
ATOM 3550 N N . ILE B 1 113 ? -5.652 3.504 3.422 1 98.94 113 ILE B N 1
ATOM 3551 C CA . ILE B 1 113 ? -6.961 3.922 3.908 1 98.94 113 ILE B CA 1
ATOM 3552 C C . ILE B 1 113 ? -7.41 3 5.039 1 98.94 113 ILE B C 1
ATOM 3554 O O . ILE B 1 113 ? -7.379 1.774 4.898 1 98.94 113 ILE B O 1
ATOM 3558 N N . TYR B 1 114 ? -7.738 3.584 6.152 1 98.81 114 TYR B N 1
ATOM 3559 C CA . TYR B 1 114 ? -8.203 2.801 7.293 1 98.81 114 TYR B CA 1
ATOM 356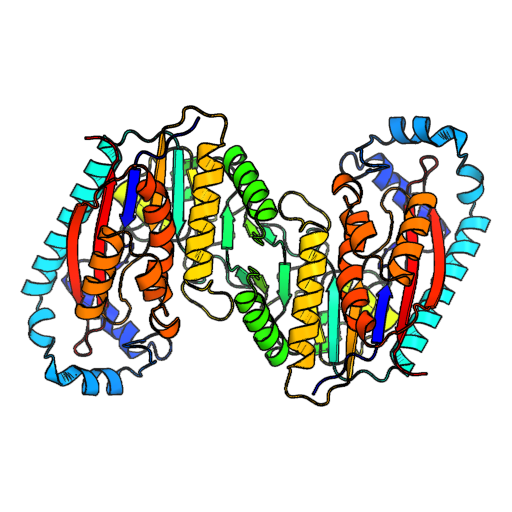0 C C . TYR B 1 114 ? -9.664 2.408 7.129 1 98.81 114 TYR B C 1
ATOM 3562 O O . TYR B 1 114 ? -10.531 3.27 6.965 1 98.81 114 TYR B O 1
ATOM 3570 N N . SER B 1 115 ? -9.945 1.09 7.18 1 98.81 115 SER B N 1
ATOM 3571 C CA . SER B 1 115 ? -11.305 0.6 6.957 1 98.81 115 SER B CA 1
ATOM 3572 C C . SER B 1 115 ? -11.867 -0.062 8.211 1 98.81 115 SER B C 1
ATOM 3574 O O . SER B 1 115 ? -12.906 -0.719 8.156 1 98.81 115 SER B O 1
ATOM 3576 N N . GLY B 1 116 ? -11.133 0.039 9.336 1 98.19 116 GLY B N 1
ATOM 3577 C CA . GLY B 1 116 ? -11.617 -0.525 10.578 1 98.19 116 GLY B CA 1
ATOM 3578 C C . GLY B 1 116 ? -12.805 0.224 11.148 1 98.19 116 GLY B C 1
ATOM 3579 O O . GLY B 1 116 ? -13.148 1.309 10.672 1 98.19 116 GLY B O 1
ATOM 3580 N N . GLU B 1 117 ? -13.359 -0.288 12.227 1 98 117 GLU B N 1
ATOM 3581 C CA . GLU B 1 117 ? -14.602 0.226 12.789 1 98 117 GLU B CA 1
ATOM 3582 C C . GLU B 1 117 ? -14.336 1.36 13.773 1 98 117 GLU B C 1
ATOM 3584 O O . GLU B 1 117 ? -15.133 2.295 13.891 1 98 117 GLU B O 1
ATOM 3589 N N . GLU B 1 118 ? -13.211 1.214 14.508 1 97.5 118 GLU B N 1
ATOM 3590 C CA . GLU B 1 118 ? -12.938 2.158 15.586 1 97.5 118 GLU B CA 1
ATOM 3591 C C . GLU B 1 118 ? -11.461 2.545 15.625 1 97.5 118 GLU B C 1
ATOM 3593 O O . GLU B 1 118 ? -10.609 1.785 15.164 1 97.5 118 GLU B O 1
ATOM 3598 N N . VAL B 1 119 ? -11.211 3.709 16.125 1 96.94 119 VAL B N 1
ATOM 3599 C CA . VAL B 1 119 ? -9.852 4.129 16.438 1 96.94 119 VAL B CA 1
ATOM 3600 C C . VAL B 1 119 ? -9.742 4.465 17.922 1 96.94 119 VAL B C 1
ATOM 3602 O O . VAL B 1 119 ? -10.734 4.832 18.562 1 96.94 119 VAL B O 1
ATOM 3605 N N . HIS B 1 120 ? -8.531 4.336 18.438 1 96.12 120 HIS B N 1
ATOM 3606 C CA . HIS B 1 120 ? -8.258 4.621 19.828 1 96.12 120 HIS B CA 1
ATOM 3607 C C . HIS B 1 120 ? -7.238 5.746 19.969 1 96.12 120 HIS B C 1
ATOM 3609 O O . HIS B 1 120 ? -6.332 5.879 19.156 1 96.12 120 HIS B O 1
ATOM 3615 N N . ASN B 1 121 ? -7.438 6.562 20.969 1 96.25 121 ASN B N 1
ATOM 3616 C CA . ASN B 1 121 ? -6.516 7.625 21.359 1 96.25 121 ASN B CA 1
ATOM 3617 C C . ASN B 1 121 ? -6.453 7.785 22.875 1 96.25 121 ASN B C 1
ATOM 3619 O O . ASN B 1 121 ? -7.309 7.262 23.594 1 96.25 121 ASN B O 1
ATOM 3623 N N . GLY B 1 122 ? -5.352 8.359 23.391 1 95 122 GLY B N 1
ATOM 3624 C CA . GLY B 1 122 ? -5.156 8.539 24.812 1 95 122 GLY B CA 1
ATOM 3625 C C . GLY B 1 122 ? -3.707 8.414 25.25 1 95 122 GLY B C 1
ATOM 3626 O O . GLY B 1 122 ? -2.807 8.414 24.406 1 95 122 GLY B O 1
ATOM 3627 N N . PRO B 1 123 ? -3.541 8.273 26.594 1 93.19 123 PRO B N 1
ATOM 3628 C CA . PRO B 1 123 ? -2.182 8.047 27.078 1 93.19 123 PRO B CA 1
ATOM 3629 C C . PRO B 1 123 ? -1.551 6.781 26.5 1 93.19 123 PRO B C 1
ATOM 3631 O O . PRO B 1 123 ? -2.258 5.816 26.203 1 93.19 123 PRO B O 1
ATOM 3634 N N . PRO B 1 124 ? -0.361 6.949 26.312 1 93.69 124 PRO B N 1
ATOM 3635 C CA . PRO B 1 124 ? 0.626 7.898 26.844 1 93.69 124 PRO B CA 1
ATOM 3636 C C . PRO B 1 124 ? 0.966 9 25.844 1 93.69 124 PRO B C 1
ATOM 3638 O O . PRO B 1 124 ? 2.02 9.633 25.938 1 93.69 124 PRO B O 1
ATOM 3641 N N . GLN B 1 125 ? 0.185 9.172 24.812 1 93.5 125 GLN B N 1
ATOM 3642 C CA . GLN B 1 125 ? 0.443 10.273 23.891 1 93.5 125 GLN B CA 1
ATOM 3643 C C . GLN B 1 125 ? 0.566 11.594 24.641 1 93.5 125 GLN B C 1
ATOM 3645 O O . GLN B 1 125 ? -0.011 11.766 25.719 1 93.5 125 GLN B O 1
ATOM 3650 N N . ARG B 1 126 ? 1.251 12.516 24.062 1 93.56 126 ARG B N 1
ATOM 3651 C CA . ARG B 1 126 ? 1.407 13.844 24.656 1 93.56 126 ARG B CA 1
ATOM 3652 C C . ARG B 1 126 ? 0.065 14.562 24.75 1 93.56 126 ARG B C 1
ATOM 3654 O O . ARG B 1 126 ? -0.83 14.328 23.938 1 93.56 126 ARG B O 1
ATOM 3661 N N . PRO B 1 127 ? -0.006 15.508 25.656 1 94.81 127 PRO B N 1
ATOM 3662 C CA . PRO B 1 127 ? -1.273 16.203 25.891 1 94.81 127 PRO B CA 1
ATOM 3663 C C . PRO B 1 127 ? -1.758 16.969 24.656 1 94.81 127 PRO B C 1
ATOM 3665 O O . PRO B 1 127 ? -2.963 17.188 24.5 1 94.81 127 PRO B O 1
ATOM 3668 N N . VAL B 1 128 ? -0.909 17.359 23.797 1 96.19 128 VAL B N 1
ATOM 3669 C CA . VAL B 1 128 ? -1.295 18.094 22.594 1 96.19 128 VAL B CA 1
ATOM 3670 C C . VAL B 1 128 ? -2.018 17.172 21.625 1 96.19 128 VAL B C 1
ATOM 3672 O O . VAL B 1 128 ? -2.834 17.609 20.812 1 96.19 128 VAL B O 1
ATOM 3675 N N . PHE B 1 129 ? -1.828 15.844 21.766 1 96.62 129 PHE B N 1
ATOM 3676 C CA . PHE B 1 129 ? -2.338 14.867 20.797 1 96.62 129 PHE B CA 1
ATOM 3677 C C . PHE B 1 129 ? -3.518 14.102 21.391 1 96.62 129 PHE B C 1
ATOM 3679 O O . PHE B 1 129 ? -4.312 13.516 20.641 1 96.62 129 PHE B O 1
ATOM 3686 N N . ALA B 1 130 ? -3.629 14.062 22.719 1 95.5 130 ALA B N 1
ATOM 3687 C CA . ALA B 1 130 ? -4.633 13.172 23.281 1 95.5 130 ALA B CA 1
ATOM 3688 C C . ALA B 1 130 ? -5.102 13.664 24.656 1 95.5 130 ALA B C 1
ATOM 3690 O O . ALA B 1 130 ? -4.348 14.32 25.375 1 95.5 130 ALA B O 1
ATOM 3691 N N . PRO B 1 131 ? -6.367 13.273 25.031 1 95.62 131 PRO B N 1
ATOM 3692 C CA . PRO B 1 131 ? -6.828 13.539 26.391 1 95.62 131 PRO B CA 1
ATOM 3693 C C . PRO B 1 131 ? -6.117 12.672 27.438 1 95.62 131 PRO B C 1
ATOM 3695 O O . PRO B 1 131 ? -5.328 11.797 27.078 1 95.62 131 PRO B O 1
ATOM 3698 N N . ASP B 1 132 ? -6.414 12.914 28.719 1 94.94 132 ASP B N 1
ATOM 3699 C CA . ASP B 1 132 ? -5.734 12.25 29.828 1 94.94 132 ASP B CA 1
ATOM 3700 C C . ASP B 1 132 ? -6.332 10.867 30.078 1 94.94 132 ASP B C 1
ATOM 3702 O O . ASP B 1 132 ? -5.883 10.156 30.984 1 94.94 132 ASP B O 1
ATOM 3706 N N . LYS B 1 133 ? -7.32 10.445 29.344 1 94.94 133 LYS B N 1
ATOM 3707 C CA . LYS B 1 133 ? -7.926 9.117 29.438 1 94.94 133 LYS B CA 1
ATOM 3708 C C . LYS B 1 133 ? -8.078 8.492 28.062 1 94.94 133 LYS B C 1
ATOM 3710 O O . LYS B 1 133 ? -8.18 9.203 27.047 1 94.94 133 LYS B O 1
ATOM 3715 N N . PRO B 1 134 ? -8.156 7.148 28.047 1 95.19 134 PRO B N 1
ATOM 3716 C CA . PRO B 1 134 ? -8.391 6.512 26.734 1 95.19 134 PRO B CA 1
ATOM 3717 C C . PRO B 1 134 ? -9.75 6.871 26.141 1 95.19 134 PRO B C 1
ATOM 3719 O O . PRO B 1 134 ? -10.742 6.98 26.875 1 95.19 134 PRO B O 1
ATOM 3722 N N . VAL B 1 135 ? -9.773 7.094 24.906 1 96.38 135 VAL B N 1
ATOM 3723 C CA . VAL B 1 135 ? -11.023 7.348 24.203 1 96.38 135 VAL B CA 1
ATOM 3724 C C . VAL B 1 135 ? -11.086 6.5 22.938 1 96.38 135 VAL B C 1
ATOM 3726 O O . VAL B 1 135 ? -10.055 6.141 22.375 1 96.38 135 VAL B O 1
ATOM 3729 N N . THR B 1 136 ? -12.273 6.129 22.531 1 96.94 136 THR B N 1
ATOM 3730 C CA . THR B 1 136 ? -12.57 5.371 21.328 1 96.94 136 THR B CA 1
ATOM 3731 C C . THR B 1 136 ? -13.523 6.145 20.422 1 96.94 136 THR B C 1
ATOM 3733 O O . THR B 1 136 ? -14.5 6.727 20.891 1 96.94 136 THR B O 1
ATOM 3736 N N . HIS B 1 137 ? -13.195 6.254 19.141 1 97.31 137 HIS B N 1
ATOM 3737 C CA . HIS B 1 137 ? -14.039 6.941 18.172 1 97.31 137 HIS B CA 1
ATOM 3738 C C . HIS B 1 137 ? -14.484 5.992 17.062 1 97.31 137 HIS B C 1
ATOM 3740 O O . HIS B 1 137 ? -13.711 5.129 16.625 1 97.31 137 HIS B O 1
ATOM 3746 N N . ASN B 1 138 ? -15.711 6.172 16.562 1 97.94 138 ASN B N 1
ATOM 3747 C CA . ASN B 1 138 ? -16.219 5.367 15.461 1 97.94 138 ASN B CA 1
ATOM 3748 C C . ASN B 1 138 ? -15.695 5.855 14.109 1 97.94 138 ASN B C 1
ATOM 3750 O O . ASN B 1 138 ? -15.641 7.059 13.859 1 97.94 138 ASN B O 1
ATOM 3754 N N . CYS B 1 139 ? -15.312 4.934 13.352 1 98.56 139 CYS B N 1
ATOM 3755 C CA . CYS B 1 139 ? -14.977 5.219 11.961 1 98.56 139 CYS B CA 1
ATOM 3756 C C . CYS B 1 139 ? -16.125 4.848 11.031 1 98.56 139 CYS B C 1
ATOM 3758 O O . CYS B 1 139 ? -17.266 4.703 11.469 1 98.56 139 CYS B O 1
ATOM 3760 N N . HIS B 1 140 ? -15.883 4.887 9.711 1 98.62 140 HIS B N 1
ATOM 3761 C CA . HIS B 1 140 ? -16.906 4.613 8.711 1 98.62 140 HIS B CA 1
ATOM 3762 C C . HIS B 1 140 ? -16.453 3.527 7.742 1 98.62 140 HIS B C 1
ATOM 3764 O O . HIS B 1 140 ? -16.156 3.811 6.582 1 98.62 140 HIS B O 1
ATOM 3770 N N . PRO B 1 141 ? -16.453 2.232 8.156 1 98.5 141 PRO B N 1
ATOM 3771 C CA . PRO B 1 141 ? -15.922 1.145 7.336 1 98.5 141 PRO B CA 1
ATOM 3772 C C . PRO B 1 141 ? -16.625 1.035 5.98 1 98.5 141 PRO B C 1
ATOM 3774 O O . PRO B 1 141 ? -15.969 0.738 4.973 1 98.5 141 PRO B O 1
ATOM 3777 N N . GLU B 1 142 ? -17.906 1.26 5.922 1 98.31 142 GLU B N 1
ATOM 3778 C CA . GLU B 1 142 ? -18.641 1.155 4.66 1 98.31 142 GLU B CA 1
ATOM 3779 C C . GLU B 1 142 ? -18.172 2.197 3.656 1 98.31 142 GLU B C 1
ATOM 3781 O O . GLU B 1 142 ? -17.953 1.884 2.484 1 98.31 142 GLU B O 1
ATOM 3786 N N . LEU B 1 143 ? -18.016 3.404 4.105 1 98.62 143 LEU B N 1
ATOM 3787 C CA . LEU B 1 143 ? -17.516 4.461 3.23 1 98.62 143 LEU B CA 1
ATOM 3788 C C . LEU B 1 143 ? -16.078 4.188 2.814 1 98.62 143 LEU B C 1
ATOM 3790 O O . LEU B 1 143 ? -15.703 4.414 1.662 1 98.62 143 LEU B O 1
ATOM 3794 N N . ALA B 1 144 ? -15.25 3.736 3.781 1 98.81 144 ALA B N 1
ATOM 3795 C CA . ALA B 1 144 ? -13.859 3.416 3.467 1 98.81 144 ALA B CA 1
ATOM 3796 C C . ALA B 1 144 ? -13.773 2.385 2.346 1 98.81 144 ALA B C 1
ATOM 3798 O O . ALA B 1 144 ? -13.039 2.574 1.374 1 98.81 144 ALA B O 1
ATOM 3799 N N . ASN B 1 145 ? -14.547 1.317 2.459 1 98.56 145 ASN B N 1
ATOM 3800 C CA . ASN B 1 145 ? -14.547 0.271 1.443 1 98.56 145 ASN B CA 1
ATOM 3801 C C . ASN B 1 145 ? -15.055 0.792 0.102 1 98.56 145 ASN B C 1
ATOM 3803 O O . ASN B 1 145 ? -14.508 0.448 -0.949 1 98.56 145 ASN B O 1
ATOM 3807 N N . TYR B 1 146 ? -16.109 1.573 0.185 1 98.5 146 TYR B N 1
ATOM 3808 C CA . TYR B 1 146 ? -16.641 2.209 -1.014 1 98.5 146 TYR B CA 1
ATOM 3809 C C . TYR B 1 146 ? -15.578 3.047 -1.709 1 98.5 146 TYR B C 1
ATOM 3811 O O . TYR B 1 146 ? -15.391 2.943 -2.924 1 98.5 146 TYR B O 1
ATOM 3819 N N . LEU B 1 147 ? -14.828 3.873 -0.953 1 98.81 147 LEU B N 1
ATOM 3820 C CA . LEU B 1 147 ? -13.789 4.734 -1.507 1 98.81 147 LEU B CA 1
ATOM 3821 C C . LEU B 1 147 ? -12.648 3.908 -2.096 1 98.81 147 LEU B C 1
ATOM 3823 O O . LEU B 1 147 ? -12.164 4.203 -3.189 1 98.81 147 LEU B O 1
ATOM 3827 N N . ILE B 1 148 ? -12.188 2.873 -1.386 1 98.81 148 ILE B N 1
ATOM 3828 C CA . ILE B 1 148 ? -11.094 2.033 -1.854 1 98.81 148 ILE B CA 1
ATOM 3829 C C . ILE B 1 148 ? -11.445 1.432 -3.213 1 98.81 148 ILE B C 1
ATOM 3831 O O . ILE B 1 148 ? -10.641 1.476 -4.148 1 98.81 148 ILE B O 1
ATOM 3835 N N . LYS B 1 149 ? -12.641 0.936 -3.338 1 98.06 149 LYS B N 1
ATOM 3836 C CA . LYS B 1 149 ? -13.078 0.334 -4.594 1 98.06 149 LYS B CA 1
ATOM 3837 C C . LYS B 1 149 ? -13.062 1.354 -5.73 1 98.06 149 LYS B C 1
ATOM 3839 O O . LYS B 1 149 ? -12.641 1.039 -6.844 1 98.06 149 LYS B O 1
ATOM 3844 N N . ASN B 1 150 ? -13.539 2.527 -5.438 1 98.31 150 ASN B N 1
ATOM 3845 C CA . ASN B 1 150 ? -13.539 3.578 -6.449 1 98.31 150 ASN B CA 1
ATOM 3846 C C . ASN B 1 150 ? -12.117 3.977 -6.84 1 98.31 150 ASN B C 1
ATOM 3848 O O . ASN B 1 150 ? -11.828 4.199 -8.016 1 98.31 150 ASN B O 1
ATOM 3852 N N . PHE B 1 151 ? -11.258 4.121 -5.832 1 98.69 151 PHE B N 1
ATOM 3853 C CA . PHE B 1 151 ? -9.867 4.469 -6.117 1 98.69 151 PHE B CA 1
ATOM 3854 C C . PHE B 1 151 ? -9.211 3.402 -6.984 1 98.69 151 PHE B C 1
ATOM 3856 O O . PHE B 1 151 ? -8.484 3.721 -7.93 1 98.69 151 PHE B O 1
ATOM 3863 N N . GLU B 1 152 ? -9.445 2.15 -6.68 1 97.88 152 GLU B N 1
ATOM 3864 C CA . GLU B 1 152 ? -8.891 1.059 -7.473 1 97.88 152 GLU B CA 1
ATOM 3865 C C . GLU B 1 152 ? -9.367 1.126 -8.922 1 97.88 152 GLU B C 1
ATOM 3867 O O . GLU B 1 152 ? -8.586 0.924 -9.852 1 97.88 152 GLU B O 1
ATOM 3872 N N . LYS B 1 153 ? -10.609 1.396 -9.094 1 97.06 153 LYS B N 1
ATOM 3873 C CA . LYS B 1 153 ? -11.195 1.533 -10.422 1 97.06 153 LYS B CA 1
ATOM 3874 C C . LYS B 1 153 ? -10.531 2.67 -11.195 1 97.06 153 LYS B C 1
ATOM 3876 O O . LYS B 1 153 ? -10.398 2.602 -12.422 1 97.06 153 LYS B O 1
ATOM 3881 N N . ASP B 1 154 ? -10.102 3.666 -10.477 1 98 154 ASP B N 1
ATOM 3882 C CA . ASP B 1 154 ? -9.508 4.852 -11.094 1 98 154 ASP B CA 1
ATOM 3883 C C . ASP B 1 154 ? -8 4.691 -11.266 1 98 154 ASP B C 1
ATOM 3885 O O . ASP B 1 154 ? -7.312 5.637 -11.648 1 98 154 ASP B O 1
ATOM 3889 N N . GLY B 1 155 ? -7.457 3.529 -10.969 1 98 155 GLY B N 1
ATOM 3890 C CA . GLY B 1 155 ? -6.059 3.26 -11.258 1 98 155 GLY B CA 1
ATOM 3891 C C . GLY B 1 155 ? -5.141 3.547 -10.086 1 98 155 GLY B C 1
ATOM 3892 O O . GLY B 1 155 ? -3.945 3.797 -10.273 1 98 155 GLY B O 1
ATOM 3893 N N . PHE B 1 156 ? -5.664 3.627 -8.859 1 98.81 156 PHE B N 1
ATOM 3894 C CA . PHE B 1 156 ? -4.828 3.719 -7.668 1 98.81 156 PHE B CA 1
ATOM 3895 C C . PHE B 1 156 ? -4.582 2.338 -7.07 1 98.81 156 PHE B C 1
ATOM 3897 O O . PHE B 1 156 ? -5.367 1.413 -7.281 1 98.81 156 PHE B O 1
ATOM 3904 N N . ASP B 1 157 ? -3.521 2.143 -6.355 1 98.88 157 ASP B N 1
ATOM 3905 C CA . ASP B 1 157 ? -3.125 0.917 -5.668 1 98.88 157 ASP B CA 1
ATOM 3906 C C . ASP B 1 157 ? -3.076 1.126 -4.156 1 98.88 157 ASP B C 1
ATOM 3908 O O . ASP B 1 157 ? -2.023 1.45 -3.602 1 98.88 157 ASP B O 1
ATOM 3912 N N . ILE B 1 158 ? -4.219 0.863 -3.5 1 98.88 158 ILE B N 1
ATOM 3913 C CA . ILE B 1 158 ? -4.441 1.276 -2.119 1 98.88 158 ILE B CA 1
ATOM 3914 C C . ILE B 1 158 ? -3.984 0.171 -1.17 1 98.88 158 ILE B C 1
ATOM 3916 O O . ILE B 1 158 ? -4.055 -1.014 -1.506 1 98.88 158 ILE B O 1
ATOM 3920 N N . THR B 1 159 ? -3.414 0.514 -0.093 1 98.81 159 THR B N 1
ATOM 3921 C CA . THR B 1 159 ? -3.309 -0.379 1.056 1 98.81 159 THR B CA 1
ATOM 3922 C C . THR B 1 159 ? -4.531 -0.242 1.96 1 98.81 159 THR B C 1
ATOM 3924 O O . THR B 1 159 ? -4.777 0.828 2.52 1 98.81 159 THR B O 1
ATOM 3927 N N . ASP B 1 160 ? -5.324 -1.26 2.064 1 98.75 160 ASP B N 1
ATOM 3928 C CA . ASP B 1 160 ? -6.414 -1.288 3.035 1 98.75 160 ASP B CA 1
ATOM 3929 C C . ASP B 1 160 ? -5.895 -1.621 4.434 1 98.75 160 ASP B C 1
ATOM 3931 O O . ASP B 1 160 ? -5.43 -2.736 4.68 1 98.75 160 ASP B O 1
ATOM 3935 N N . LEU B 1 161 ? -5.895 -0.688 5.301 1 98.38 161 LEU B N 1
ATOM 3936 C CA . LEU B 1 161 ? -5.52 -0.869 6.695 1 98.38 161 LEU B CA 1
ATOM 3937 C C . LEU B 1 161 ? -6.746 -1.168 7.555 1 98.38 161 LEU B C 1
ATOM 3939 O O . LEU B 1 161 ? -7.57 -0.284 7.793 1 98.38 161 LEU B O 1
ATOM 3943 N N . PHE B 1 162 ? -6.906 -2.371 8.031 1 96.38 162 PHE B N 1
ATOM 3944 C CA . PHE B 1 162 ? -8.156 -2.723 8.703 1 96.38 162 PHE B CA 1
ATOM 3945 C C . PHE B 1 162 ? -8.008 -2.611 10.211 1 96.38 162 PHE B C 1
ATOM 3947 O O . PHE B 1 162 ? -9 -2.486 10.93 1 96.38 162 PHE B O 1
ATOM 3954 N N . SER B 1 163 ? -6.75 -2.654 10.703 1 95 163 SER B N 1
ATOM 3955 C CA . SER B 1 163 ? -6.453 -2.402 12.109 1 95 163 SER B CA 1
ATOM 3956 C C . SER B 1 163 ? -5.121 -1.676 12.273 1 95 163 SER B C 1
ATOM 3958 O O . SER B 1 163 ? -4.164 -1.956 11.555 1 95 163 SER B O 1
ATOM 3960 N N . TRP B 1 164 ? -5.094 -0.755 13.203 1 93.44 164 TRP B N 1
ATOM 3961 C CA . TRP B 1 164 ? -3.832 -0.076 13.492 1 93.44 164 TRP B CA 1
ATOM 3962 C C . TRP B 1 164 ? -2.83 -1.033 14.125 1 93.44 164 TRP B C 1
ATOM 3964 O O . TRP B 1 164 ? -3.143 -1.702 15.117 1 93.44 164 TRP B O 1
ATOM 3974 N N . PRO B 1 165 ? -1.676 -1.073 13.578 1 92 165 PRO B N 1
ATOM 3975 C CA . PRO B 1 165 ? -0.62 -1.737 14.344 1 92 165 PRO B CA 1
ATOM 3976 C C . PRO B 1 165 ? -0.198 -0.941 15.578 1 92 165 PRO B C 1
ATOM 3978 O O . PRO B 1 165 ? -0.673 0.178 15.789 1 92 165 PRO B O 1
ATOM 3981 N N . ASP B 1 166 ? 0.666 -1.516 16.359 1 90.12 166 ASP B N 1
ATOM 3982 C CA . ASP B 1 166 ? 1.154 -0.831 17.562 1 90.12 166 ASP B CA 1
ATOM 3983 C C . ASP B 1 166 ? 1.925 0.435 17.188 1 90.12 166 ASP B C 1
ATOM 3985 O O . ASP B 1 166 ? 2.744 0.422 16.266 1 90.12 166 ASP B O 1
ATOM 3989 N N . ASN B 1 167 ? 1.61 1.491 17.891 1 93.25 167 ASN B N 1
ATOM 3990 C CA . ASN B 1 167 ? 2.391 2.719 17.781 1 93.25 167 ASN B CA 1
ATOM 3991 C C . ASN B 1 167 ? 3.707 2.617 18.547 1 93.25 167 ASN B C 1
ATOM 3993 O O . ASN B 1 167 ? 3.715 2.592 19.781 1 93.25 167 ASN B O 1
ATOM 3997 N N . VAL B 1 168 ? 4.859 2.641 17.891 1 92.31 168 VAL B N 1
ATOM 3998 C CA . VAL B 1 168 ? 6.137 2.307 18.516 1 92.31 168 VAL B CA 1
ATOM 3999 C C . VAL B 1 168 ? 6.715 3.543 19.203 1 92.31 168 VAL B C 1
ATOM 4001 O O . VAL B 1 168 ? 7.672 3.441 19.969 1 92.31 168 VAL B O 1
ATOM 4004 N N . TRP B 1 169 ? 6.168 4.703 18.797 1 91.06 169 TRP B N 1
ATOM 4005 C CA . TRP B 1 169 ? 6.605 5.898 19.516 1 91.06 169 TRP B CA 1
ATOM 4006 C C . TRP B 1 169 ? 6.051 5.922 20.938 1 91.06 169 TRP B C 1
ATOM 4008 O O . TRP B 1 169 ? 6.574 6.629 21.797 1 91.06 169 TRP B O 1
ATOM 4018 N N . MET B 1 170 ? 5.027 5.051 20.844 1 82.56 170 MET B N 1
ATOM 4019 C CA . MET B 1 170 ? 4.293 4.957 22.109 1 82.56 170 MET B CA 1
ATOM 4020 C C . MET B 1 170 ? 4.238 3.514 22.594 1 82.56 170 MET B C 1
ATOM 4022 O O . MET B 1 170 ? 4.613 2.592 21.875 1 82.56 170 MET B O 1
ATOM 4026 N N . LYS B 1 171 ? 4.105 3.191 23.922 1 78.62 171 LYS B N 1
ATOM 4027 C CA . LYS B 1 171 ? 3.828 1.87 24.484 1 78.62 171 LYS B CA 1
ATOM 4028 C C . LYS B 1 171 ? 2.471 1.84 25.172 1 78.62 171 LYS B C 1
ATOM 4030 O O . LYS B 1 171 ? 2.396 1.676 26.391 1 78.62 171 LYS B O 1
ATOM 4035 N N . PRO B 1 172 ? 1.458 1.961 24.172 1 77.75 172 PRO B N 1
ATOM 4036 C CA . PRO B 1 172 ? 0.124 2.061 24.766 1 77.75 172 PRO B CA 1
ATOM 4037 C C . PRO B 1 172 ? -0.476 0.698 25.094 1 77.75 172 PRO B C 1
ATOM 4039 O O . PRO B 1 172 ? 0.047 -0.333 24.672 1 77.75 172 PRO B O 1
ATOM 4042 N N . ALA B 1 173 ? -1.566 0.729 25.922 1 78.69 173 ALA B N 1
ATOM 4043 C CA . ALA B 1 173 ? -2.285 -0.492 26.266 1 78.69 173 ALA B CA 1
ATOM 4044 C C . ALA B 1 173 ? -3.002 -1.078 25.062 1 78.69 173 ALA B C 1
ATOM 4046 O O . ALA B 1 173 ? -3.271 -2.281 25.016 1 78.69 173 ALA B O 1
ATOM 4047 N N . ALA B 1 174 ? -3.346 -0.161 24.094 1 83.88 174 ALA B N 1
ATOM 4048 C CA . ALA B 1 174 ? -3.953 -0.55 22.812 1 83.88 174 ALA B CA 1
ATOM 4049 C C . ALA B 1 174 ? -3.361 0.249 21.656 1 83.88 174 ALA B C 1
ATOM 4051 O O . ALA B 1 174 ? -2.82 1.338 21.859 1 83.88 174 ALA B O 1
ATOM 4052 N N . PRO B 1 175 ? -3.555 -0.318 20.422 1 91.94 175 PRO B N 1
ATOM 4053 C CA . PRO B 1 175 ? -3.006 0.416 19.281 1 91.94 175 PRO B CA 1
ATOM 4054 C C . PRO B 1 175 ? -3.664 1.778 19.078 1 91.94 175 PRO B C 1
ATOM 4056 O O . PRO B 1 175 ? -4.883 1.858 18.891 1 91.94 175 PRO B O 1
ATOM 4059 N N . ILE B 1 176 ? -2.867 2.836 19.188 1 94.62 176 ILE B N 1
ATOM 4060 C CA . ILE B 1 176 ? -3.41 4.188 19.094 1 94.62 176 ILE B CA 1
ATOM 4061 C C . ILE B 1 176 ? -3.059 4.789 17.734 1 94.62 176 ILE B C 1
ATOM 4063 O O . ILE B 1 176 ? -2.053 4.414 17.125 1 94.62 176 ILE B O 1
ATOM 4067 N N . VAL B 1 177 ? -3.814 5.734 17.297 1 95.94 177 VAL B N 1
ATOM 4068 C CA . VAL B 1 177 ? -3.645 6.395 16 1 95.94 177 VAL B CA 1
ATOM 4069 C C . VAL B 1 177 ? -2.367 7.234 16.016 1 95.94 177 VAL B C 1
ATOM 4071 O O . VAL B 1 177 ? -1.93 7.691 17.078 1 95.94 177 VAL B O 1
ATOM 4074 N N . PRO B 1 178 ? -1.764 7.414 14.883 1 96.19 178 PRO B N 1
ATOM 4075 C CA . PRO B 1 178 ? -0.626 8.328 14.789 1 96.19 178 PRO B CA 1
ATOM 4076 C C . PRO B 1 178 ? -0.995 9.766 15.156 1 96.19 178 PRO B C 1
ATOM 4078 O O . PRO B 1 178 ? -2.168 10.141 15.094 1 96.19 178 PRO B O 1
ATOM 4081 N N . HIS B 1 179 ? -0.03 10.531 15.43 1 96.75 179 HIS B N 1
ATOM 4082 C CA . HIS B 1 179 ? -0.242 11.875 15.953 1 96.75 179 HIS B CA 1
ATOM 4083 C C . HIS B 1 179 ? -0.908 12.773 14.922 1 96.75 179 HIS B C 1
ATOM 4085 O O . HIS B 1 179 ? -1.599 13.734 15.281 1 96.75 179 HIS B O 1
ATOM 4091 N N . ALA B 1 180 ? -0.688 12.5 13.641 1 97.88 180 ALA B N 1
ATOM 4092 C CA . ALA B 1 180 ? -1.326 13.289 12.594 1 97.88 180 ALA B CA 1
ATOM 4093 C C . ALA B 1 180 ? -2.846 13.266 12.734 1 97.88 180 ALA B C 1
ATOM 4095 O O . ALA B 1 180 ? -3.525 14.219 12.367 1 97.88 180 ALA B O 1
ATOM 4096 N N . PHE B 1 181 ? -3.4 12.203 13.242 1 98.38 181 PHE B N 1
ATOM 4097 C CA . PHE B 1 181 ? -4.844 12.055 13.398 1 98.38 181 PHE B CA 1
ATOM 4098 C C . PHE B 1 181 ? -5.273 12.469 14.805 1 98.38 181 PHE B C 1
ATOM 4100 O O . PHE B 1 181 ? -6.293 13.141 14.977 1 98.38 181 PHE B O 1
ATOM 4107 N N . SER B 1 182 ? -4.461 12.031 15.805 1 97.5 182 SER B N 1
ATOM 4108 C CA . SER B 1 182 ? -4.789 12.352 17.188 1 97.5 182 SER B CA 1
ATOM 4109 C C . SER B 1 182 ? -4.914 13.859 17.391 1 97.5 182 SER B C 1
ATOM 4111 O O . SER B 1 182 ? -5.758 14.32 18.172 1 97.5 182 SER B O 1
ATOM 4113 N N . PHE B 1 183 ? -4.066 14.602 16.719 1 98.44 183 PHE B N 1
ATOM 4114 C CA . PHE B 1 183 ? -4.129 16.047 16.844 1 98.44 183 PHE B CA 1
ATOM 4115 C C . PHE B 1 183 ? -5.492 16.578 16.406 1 98.44 183 PHE B C 1
ATOM 4117 O O . PHE B 1 183 ? -6.09 17.406 17.094 1 98.44 183 PHE B O 1
ATOM 4124 N N . ILE B 1 184 ? -5.969 16.172 15.227 1 98.81 184 ILE B N 1
ATOM 4125 C CA . ILE B 1 184 ? -7.254 16.625 14.695 1 98.81 184 ILE B CA 1
ATOM 4126 C C . ILE B 1 184 ? -8.375 16.25 15.664 1 98.81 184 ILE B C 1
ATOM 4128 O O . ILE B 1 184 ? -9.234 17.078 15.977 1 98.81 184 ILE B O 1
ATOM 4132 N N . TYR B 1 185 ? -8.359 15 16.156 1 98.69 185 TYR B N 1
ATOM 4133 C CA . TYR B 1 185 ? -9.383 14.547 17.094 1 98.69 185 TYR B CA 1
ATOM 4134 C C . TYR B 1 185 ? -9.43 15.438 18.328 1 98.69 185 TYR B C 1
ATOM 4136 O O . TYR B 1 185 ? -10.508 15.859 18.75 1 98.69 185 TYR B O 1
ATOM 4144 N N . HIS B 1 186 ? -8.281 15.742 18.812 1 98.25 186 HIS B N 1
ATOM 4145 C CA . HIS B 1 186 ? -8.18 16.359 20.141 1 98.25 186 HIS B CA 1
ATOM 4146 C C . HIS B 1 186 ? -8.305 17.875 20.047 1 98.25 186 HIS B C 1
ATOM 4148 O O . HIS B 1 186 ? -9.062 18.484 20.797 1 98.25 186 HIS B O 1
ATOM 4154 N N . GLN B 1 187 ? -7.605 18.5 19.125 1 98.5 187 GLN B N 1
ATOM 4155 C CA . GLN B 1 187 ? -7.496 19.953 19.094 1 98.5 187 GLN B CA 1
ATOM 4156 C C . GLN B 1 187 ? -8.633 20.578 18.297 1 98.5 187 GLN B C 1
ATOM 4158 O O . GLN B 1 187 ? -9.047 21.703 18.562 1 98.5 187 GLN B O 1
ATOM 4163 N N . ILE B 1 188 ? -9.133 19.844 17.297 1 98.75 188 ILE B N 1
ATOM 4164 C CA . ILE B 1 188 ? -10.109 20.438 16.391 1 98.75 188 ILE B CA 1
ATOM 4165 C C . ILE B 1 188 ? -11.5 19.891 16.703 1 98.75 188 ILE B C 1
ATOM 4167 O O . ILE B 1 188 ? -12.477 20.641 16.75 1 98.75 188 ILE B O 1
ATOM 4171 N N . MET B 1 189 ? -11.57 18.531 16.984 1 98.69 189 MET B N 1
ATOM 4172 C CA . MET B 1 189 ? -12.883 17.891 17.016 1 98.69 189 MET B CA 1
ATOM 4173 C C . MET B 1 189 ? -13.312 17.625 18.453 1 98.69 189 MET B C 1
ATOM 4175 O O . MET B 1 189 ? -14.312 16.938 18.703 1 98.69 189 MET B O 1
ATOM 4179 N N . SER B 1 190 ? -12.523 18.078 19.516 1 97.5 190 SER B N 1
ATOM 4180 C CA . SER B 1 190 ? -12.836 18.016 20.938 1 97.5 190 SER B CA 1
ATOM 4181 C C . SER B 1 190 ? -13.055 16.578 21.391 1 97.5 190 SER B C 1
ATOM 4183 O O . SER B 1 190 ? -13.984 16.297 22.141 1 97.5 190 SER B O 1
ATOM 4185 N N . ASP B 1 191 ? -12.297 15.656 20.766 1 97.69 191 ASP B N 1
ATOM 4186 C CA . ASP B 1 191 ? -12.32 14.234 21.094 1 97.69 191 ASP B CA 1
ATOM 4187 C C . ASP B 1 191 ? -13.688 13.625 20.797 1 97.69 191 ASP B C 1
ATOM 4189 O O . ASP B 1 191 ? -14.133 12.719 21.516 1 97.69 191 ASP B O 1
ATOM 4193 N N . ASN B 1 192 ? -14.344 14.188 19.891 1 97.38 192 ASN B N 1
ATOM 4194 C CA . ASN B 1 192 ? -15.641 13.688 19.438 1 97.38 192 ASN B CA 1
ATOM 4195 C C . ASN B 1 192 ? -15.797 13.805 17.938 1 97.38 192 ASN B C 1
ATOM 4197 O O . ASN B 1 192 ? -16.734 14.445 17.453 1 97.38 192 ASN B O 1
ATOM 4201 N N . PRO B 1 193 ? -14.906 13.164 17.203 1 98.5 193 PRO B N 1
ATOM 4202 C CA . PRO B 1 193 ? -15.07 13.211 15.75 1 98.5 193 PRO B CA 1
ATOM 4203 C C . PRO B 1 193 ? -16.344 12.516 15.273 1 98.5 193 PRO B C 1
ATOM 4205 O O . PRO B 1 193 ? -16.797 11.547 15.898 1 98.5 193 PRO B O 1
ATOM 4208 N N . PRO B 1 194 ? -16.984 13 14.172 1 98.56 194 PRO B N 1
ATOM 4209 C CA . PRO B 1 194 ? -18.016 12.195 13.508 1 98.56 194 PRO B CA 1
ATOM 4210 C C . PRO B 1 194 ? -17.453 10.922 12.883 1 98.56 194 PRO B C 1
ATOM 4212 O O . PRO B 1 194 ? -16.234 10.727 12.836 1 98.56 194 PRO B O 1
ATOM 4215 N N . PRO B 1 195 ? -18.375 9.992 12.445 1 98.62 195 PRO B N 1
ATOM 4216 C CA . PRO B 1 195 ? -17.844 8.906 11.625 1 98.62 195 PRO B CA 1
ATOM 4217 C C . PRO B 1 195 ? -16.891 9.406 10.531 1 98.62 195 PRO B C 1
ATOM 4219 O O . PRO B 1 195 ? -17.156 10.438 9.906 1 98.62 195 PRO B O 1
ATOM 4222 N N . HIS B 1 196 ? -15.789 8.781 10.414 1 98.88 196 HIS B N 1
ATOM 4223 C CA . HIS B 1 196 ? -14.773 9.32 9.516 1 98.88 196 HIS B CA 1
ATOM 4224 C C . HIS B 1 196 ? -13.922 8.211 8.914 1 98.88 196 HIS B C 1
ATOM 4226 O O . HIS B 1 196 ? -14 7.059 9.352 1 98.88 196 HIS B O 1
ATOM 4232 N N . VAL B 1 197 ? -13.211 8.531 7.895 1 98.94 197 VAL B N 1
ATOM 4233 C CA . VAL B 1 197 ? -12.273 7.648 7.207 1 98.94 197 VAL B CA 1
ATOM 4234 C C . VAL B 1 197 ? -10.867 8.258 7.254 1 98.94 197 VAL B C 1
ATOM 4236 O O . VAL B 1 197 ? -10.594 9.25 6.582 1 98.94 197 VAL B O 1
ATOM 4239 N N . PRO B 1 198 ? -9.953 7.688 8.008 1 98.88 198 PRO B N 1
ATOM 4240 C CA . PRO B 1 198 ? -8.562 8.125 7.949 1 98.88 198 PRO B CA 1
ATOM 4241 C C . PRO B 1 198 ? -7.844 7.66 6.688 1 98.88 198 PRO B C 1
ATOM 4243 O O . PRO B 1 198 ? -7.969 6.496 6.297 1 98.88 198 PRO B O 1
ATOM 4246 N N . ILE B 1 199 ? -7.16 8.547 6.074 1 98.88 199 ILE B N 1
ATOM 4247 C CA . ILE B 1 199 ? -6.336 8.25 4.91 1 98.88 199 ILE B CA 1
ATOM 4248 C C . ILE B 1 199 ? -4.895 8.68 5.18 1 98.88 199 ILE B C 1
ATOM 4250 O O . ILE B 1 199 ? -4.645 9.82 5.57 1 98.88 199 ILE B O 1
ATOM 4254 N N . LEU B 1 200 ? -3.963 7.785 5 1 98.62 200 LEU B N 1
ATOM 4255 C CA . LEU B 1 200 ? -2.543 8.062 5.188 1 98.62 200 LEU B CA 1
ATOM 4256 C C . LEU B 1 200 ? -1.817 8.117 3.848 1 98.62 200 LEU B C 1
ATOM 4258 O O . LEU B 1 200 ? -2.012 7.246 2.994 1 98.62 200 LEU B O 1
ATOM 4262 N N . MET B 1 201 ? -1.062 9.086 3.641 1 98.31 201 MET B N 1
ATOM 4263 C CA . MET B 1 201 ? -0.127 9.164 2.52 1 98.31 201 MET B CA 1
ATOM 4264 C C . MET B 1 201 ? 1.31 9.289 3.016 1 98.31 201 MET B C 1
ATOM 4266 O O . MET B 1 201 ? 1.57 9.961 4.012 1 98.31 201 MET B O 1
ATOM 4270 N N . ASN B 1 202 ? 2.219 8.602 2.352 1 97.88 202 ASN B N 1
ATOM 4271 C CA . ASN B 1 202 ? 3.623 8.773 2.707 1 97.88 202 ASN B CA 1
ATOM 4272 C C . ASN B 1 202 ? 4.137 10.148 2.312 1 97.88 202 ASN B C 1
ATOM 4274 O O . ASN B 1 202 ? 4.453 10.391 1.146 1 97.88 202 ASN B O 1
ATOM 4278 N N . CYS B 1 203 ? 4.273 10.977 3.268 1 96.06 203 CYS B N 1
ATOM 4279 C CA . CYS B 1 203 ? 4.766 12.328 3.029 1 96.06 203 CYS B CA 1
ATOM 4280 C C . CYS B 1 203 ? 6.086 12.562 3.752 1 96.06 203 CYS B C 1
ATOM 4282 O O . CYS B 1 203 ? 6.336 13.656 4.262 1 96.06 203 CYS B O 1
ATOM 4284 N N . PHE B 1 204 ? 6.953 11.516 3.809 1 93 204 PHE B N 1
ATOM 4285 C CA . PHE B 1 204 ? 8.172 11.719 4.578 1 93 204 PHE B CA 1
ATOM 4286 C C . PHE B 1 204 ? 9.344 10.977 3.939 1 93 204 PHE B C 1
ATOM 4288 O O . PHE B 1 204 ? 10.414 11.547 3.746 1 93 204 PHE B O 1
ATOM 4295 N N . TYR B 1 205 ? 9.141 9.68 3.602 1 92.44 205 TYR B N 1
ATOM 4296 C CA . TYR B 1 205 ? 10.297 8.828 3.361 1 92.44 205 TYR B CA 1
ATOM 4297 C C . TYR B 1 205 ? 10.297 8.297 1.935 1 92.44 205 TYR B C 1
ATOM 4299 O O . TYR B 1 205 ? 9.273 7.809 1.447 1 92.44 205 TYR B O 1
ATOM 4307 N N . GLU B 1 206 ? 11.43 8.477 1.289 1 92.31 206 GLU B N 1
ATOM 4308 C CA . GLU B 1 206 ? 11.617 7.781 0.023 1 92.31 206 GLU B CA 1
ATOM 4309 C C . GLU B 1 206 ? 11.531 6.27 0.208 1 92.31 206 GLU B C 1
ATOM 4311 O O . GLU B 1 206 ? 11.852 5.75 1.28 1 92.31 206 GLU B O 1
ATOM 4316 N N . PRO B 1 207 ? 11.102 5.539 -0.761 1 95.75 207 PRO B N 1
ATOM 4317 C CA . PRO B 1 207 ? 10.883 5.984 -2.139 1 95.75 207 PRO B CA 1
ATOM 4318 C C . PRO B 1 207 ? 9.398 6.039 -2.512 1 95.75 207 PRO B C 1
ATOM 4320 O O . PRO B 1 207 ? 9.062 6.203 -3.686 1 95.75 207 PRO B O 1
ATOM 4323 N N . THR B 1 208 ? 8.469 5.898 -1.568 1 97.88 208 THR B N 1
ATOM 4324 C CA . THR B 1 208 ? 7.082 5.672 -1.958 1 97.88 208 THR B CA 1
ATOM 4325 C C . THR B 1 208 ? 6.25 6.938 -1.757 1 97.88 208 THR B C 1
ATOM 4327 O O . THR B 1 208 ? 5.027 6.871 -1.643 1 97.88 208 THR B O 1
ATOM 4330 N N . GLN B 1 209 ? 6.898 8.117 -1.644 1 97.12 209 GLN B N 1
ATOM 4331 C CA . GLN B 1 209 ? 6.148 9.367 -1.607 1 97.12 209 GLN B CA 1
ATOM 4332 C C . GLN B 1 209 ? 5.43 9.617 -2.93 1 97.12 209 GLN B C 1
ATOM 4334 O O . GLN B 1 209 ? 6.066 9.711 -3.98 1 97.12 209 GLN B O 1
ATOM 4339 N N . PRO B 1 210 ? 4.145 9.758 -2.889 1 97.81 210 PRO B N 1
ATOM 4340 C CA . PRO B 1 210 ? 3.494 10.117 -4.152 1 97.81 210 PRO B CA 1
ATOM 4341 C C . PRO B 1 210 ? 3.914 11.484 -4.668 1 97.81 210 PRO B C 1
ATOM 4343 O O . PRO B 1 210 ? 4.039 12.438 -3.887 1 97.81 210 PRO B O 1
ATOM 4346 N N . PRO B 1 211 ? 4.18 11.617 -5.926 1 97.75 211 PRO B N 1
ATOM 4347 C CA . PRO B 1 211 ? 4.449 12.945 -6.473 1 97.75 211 PRO B CA 1
ATOM 4348 C C . PRO B 1 211 ? 3.23 13.859 -6.422 1 97.75 211 PRO B C 1
ATOM 4350 O O . PRO B 1 211 ? 2.102 13.383 -6.27 1 97.75 211 PRO B O 1
ATOM 4353 N N . MET B 1 212 ? 3.434 15.164 -6.574 1 98.19 212 MET B N 1
ATOM 4354 C CA . MET B 1 212 ? 2.373 16.156 -6.414 1 98.19 212 MET B CA 1
ATOM 4355 C C . MET B 1 212 ? 1.24 15.906 -7.402 1 98.19 212 MET B C 1
ATOM 4357 O O . MET B 1 212 ? 0.066 15.961 -7.035 1 98.19 212 MET B O 1
ATOM 4361 N N . TRP B 1 213 ? 1.566 15.609 -8.641 1 98.12 213 TRP B N 1
ATOM 4362 C CA . TRP B 1 213 ? 0.523 15.398 -9.633 1 98.12 213 TRP B CA 1
ATOM 4363 C C . TRP B 1 213 ? -0.363 14.211 -9.258 1 98.12 213 TRP B C 1
ATOM 4365 O O . TRP B 1 213 ? -1.569 14.227 -9.516 1 98.12 213 TRP B O 1
ATOM 4375 N N . ARG B 1 214 ? 0.237 13.109 -8.719 1 98.56 214 ARG B N 1
ATOM 4376 C CA . ARG B 1 214 ? -0.512 11.938 -8.281 1 98.56 214 ARG B CA 1
ATOM 4377 C C . ARG B 1 214 ? -1.457 12.281 -7.137 1 98.56 214 ARG B C 1
ATOM 4379 O O . ARG B 1 214 ? -2.58 11.781 -7.078 1 98.56 214 ARG B O 1
ATOM 4386 N N . CYS B 1 215 ? -1.031 13.172 -6.195 1 98.56 215 CYS B N 1
ATOM 4387 C CA . CYS B 1 215 ? -1.871 13.641 -5.098 1 98.56 215 CYS B CA 1
ATOM 4388 C C . CYS B 1 215 ? -3.045 14.461 -5.617 1 98.56 215 CYS B C 1
ATOM 4390 O O . CYS B 1 215 ? -4.156 14.359 -5.098 1 98.56 215 CYS B O 1
ATOM 4392 N N . ILE B 1 216 ? -2.775 15.289 -6.594 1 98.44 216 ILE B N 1
ATOM 4393 C CA . ILE B 1 216 ? -3.836 16.062 -7.223 1 98.44 216 ILE B CA 1
ATOM 4394 C C . ILE B 1 216 ? -4.859 15.133 -7.855 1 98.44 216 ILE B C 1
ATOM 4396 O O . ILE B 1 216 ? -6.066 15.297 -7.672 1 98.44 216 ILE B O 1
ATOM 4400 N N . ASP B 1 217 ? -4.395 14.102 -8.586 1 98.38 217 ASP B N 1
ATOM 4401 C CA . ASP B 1 217 ? -5.281 13.102 -9.18 1 98.38 217 ASP B CA 1
ATOM 4402 C C . ASP B 1 217 ? -6.09 12.375 -8.109 1 98.38 217 ASP B C 1
ATOM 4404 O O . ASP B 1 217 ? -7.258 12.039 -8.328 1 98.38 217 ASP B O 1
ATOM 4408 N N . PHE B 1 218 ? -5.457 12.094 -7.023 1 98.69 218 PHE B N 1
ATOM 4409 C CA . PHE B 1 218 ? -6.148 11.469 -5.902 1 98.69 218 PHE B CA 1
ATOM 4410 C C . PHE B 1 218 ? -7.32 12.32 -5.441 1 98.69 218 PHE B C 1
ATOM 4412 O O . PHE B 1 218 ? -8.422 11.812 -5.215 1 98.69 218 PHE B O 1
ATOM 4419 N N . GLY B 1 219 ? -7.055 13.617 -5.266 1 98.5 219 GLY B N 1
ATOM 4420 C CA . GLY B 1 219 ? -8.125 14.531 -4.895 1 98.5 219 GLY B CA 1
ATOM 4421 C C . GLY B 1 219 ? -9.289 14.523 -5.867 1 98.5 219 GLY B C 1
ATOM 4422 O O . GLY B 1 219 ? -10.445 14.539 -5.453 1 98.5 219 GLY B O 1
ATOM 4423 N N . LYS B 1 220 ? -8.977 14.508 -7.168 1 98.12 220 LYS B N 1
ATOM 4424 C CA . LYS B 1 220 ? -10.016 14.453 -8.188 1 98.12 220 LYS B CA 1
ATOM 4425 C C . LYS B 1 220 ? -10.883 13.203 -8.031 1 98.12 220 LYS B C 1
ATOM 4427 O O . LYS B 1 220 ? -12.109 13.289 -8.078 1 98.12 220 LYS B O 1
ATOM 4432 N N . SER B 1 221 ? -10.211 12.086 -7.855 1 98.5 221 SER B N 1
ATOM 4433 C CA . SER B 1 221 ? -10.914 10.812 -7.688 1 98.5 221 SER B CA 1
ATOM 4434 C C . SER B 1 221 ? -11.758 10.82 -6.418 1 98.5 221 SER B C 1
ATOM 4436 O O . SER B 1 221 ? -12.883 10.312 -6.414 1 98.5 221 SER B O 1
ATOM 4438 N N . LEU B 1 222 ? -11.219 11.344 -5.328 1 98.56 222 LEU B N 1
ATOM 4439 C CA . LEU B 1 222 ? -11.914 11.422 -4.051 1 98.56 222 LEU B CA 1
ATOM 4440 C C . LEU B 1 222 ? -13.203 12.227 -4.188 1 98.56 222 LEU B C 1
ATOM 4442 O O . LEU B 1 222 ? -14.266 11.781 -3.74 1 98.56 222 LEU B O 1
ATOM 4446 N N . VAL B 1 223 ? -13.109 13.391 -4.781 1 97.69 223 VAL B N 1
ATOM 4447 C CA . VAL B 1 223 ? -14.258 14.281 -4.938 1 97.69 223 VAL B CA 1
ATOM 4448 C C . VAL B 1 223 ? -15.336 13.594 -5.773 1 97.69 223 VAL B C 1
ATOM 4450 O O . VAL B 1 223 ? -16.516 13.617 -5.414 1 97.69 223 VAL B O 1
ATOM 4453 N N . LYS B 1 224 ? -14.914 13.016 -6.902 1 97.56 224 LYS B N 1
ATOM 4454 C CA . LYS B 1 224 ? -15.859 12.305 -7.75 1 97.56 224 LYS B CA 1
ATOM 4455 C C . LYS B 1 224 ? -16.578 11.203 -6.973 1 97.56 224 LYS B C 1
ATOM 4457 O O . LYS B 1 224 ? -17.797 11.055 -7.074 1 97.56 224 LYS B O 1
ATOM 4462 N N . ALA B 1 225 ? -15.828 10.398 -6.207 1 98.19 225 ALA B N 1
ATOM 4463 C CA . ALA B 1 225 ? -16.406 9.297 -5.434 1 98.19 225 ALA B CA 1
ATOM 4464 C C . ALA B 1 225 ? -17.422 9.812 -4.418 1 98.19 225 ALA B C 1
ATOM 4466 O O . ALA B 1 225 ? -18.484 9.219 -4.234 1 98.19 225 ALA B O 1
ATOM 4467 N N . ILE B 1 226 ? -17.047 10.898 -3.721 1 97.81 226 ILE B N 1
ATOM 4468 C CA . ILE B 1 226 ? -17.938 11.438 -2.697 1 97.81 226 ILE B CA 1
ATOM 4469 C C . ILE B 1 226 ? -19.219 11.977 -3.35 1 97.81 226 ILE B C 1
ATOM 4471 O O . ILE B 1 226 ? -20.312 11.75 -2.85 1 97.81 226 ILE B O 1
ATOM 4475 N N . LYS B 1 227 ? -19.094 12.672 -4.422 1 95.56 227 LYS B N 1
ATOM 4476 C CA . LYS B 1 227 ? -20.25 13.227 -5.117 1 95.56 227 LYS B CA 1
ATOM 4477 C C . LYS B 1 227 ? -21.172 12.125 -5.625 1 95.56 227 LYS B C 1
ATOM 4479 O O . LYS B 1 227 ? -22.391 12.305 -5.684 1 95.56 227 LYS B O 1
ATOM 4484 N N . ASP B 1 228 ? -20.594 11 -5.957 1 97.12 228 ASP B N 1
ATOM 4485 C CA . ASP B 1 228 ? -21.375 9.883 -6.477 1 97.12 228 ASP B CA 1
ATOM 4486 C C . ASP B 1 228 ? -21.891 9 -5.344 1 97.12 228 ASP B C 1
ATOM 4488 O O . ASP B 1 228 ? -22.656 8.062 -5.582 1 97.12 228 ASP B O 1
ATOM 4492 N N . TRP B 1 229 ? -21.453 9.266 -4.125 1 97.56 229 TRP B N 1
ATOM 4493 C CA . TRP B 1 229 ? -21.844 8.469 -2.973 1 97.56 229 TRP B CA 1
ATOM 4494 C C . TRP B 1 229 ? -23.328 8.672 -2.648 1 97.56 229 TRP B C 1
ATOM 4496 O O . TRP B 1 229 ? -23.781 9.812 -2.469 1 97.56 229 TRP B O 1
ATOM 4506 N N . ASP B 1 230 ? -24.188 7.582 -2.648 1 96.75 230 ASP B N 1
ATOM 4507 C CA . ASP B 1 230 ? -25.625 7.656 -2.379 1 96.75 230 ASP B CA 1
ATOM 4508 C C . ASP B 1 230 ? -25.891 7.961 -0.907 1 96.75 230 ASP B C 1
ATOM 4510 O O . ASP B 1 230 ? -26.219 7.062 -0.129 1 96.75 230 ASP B O 1
ATOM 4514 N N . SER B 1 231 ? -25.703 9.258 -0.574 1 97.06 231 SER B N 1
ATOM 4515 C CA . SER B 1 231 ? -25.875 9.766 0.781 1 97.06 231 SER B CA 1
ATOM 4516 C C . SER B 1 231 ? -26.234 11.25 0.771 1 97.06 231 SER B C 1
ATOM 4518 O O . SER B 1 231 ? -25.953 11.953 -0.202 1 97.06 231 SER B O 1
ATOM 4520 N N . ASP B 1 232 ? -26.891 11.719 1.844 1 96.62 232 ASP B N 1
ATOM 4521 C CA . ASP B 1 232 ? -27.156 13.141 2.018 1 96.62 232 ASP B CA 1
ATOM 4522 C C . ASP B 1 232 ? -26.203 13.766 3.037 1 96.62 232 ASP B C 1
ATOM 4524 O O . ASP B 1 232 ? -26.469 14.852 3.553 1 96.62 232 ASP B O 1
ATOM 4528 N N . ALA B 1 233 ? -25.141 13.047 3.305 1 97.75 233 ALA B N 1
ATOM 4529 C CA . ALA B 1 233 ? -24.219 13.445 4.367 1 97.75 233 ALA B CA 1
ATOM 4530 C C . ALA B 1 233 ? -23.5 14.75 4.012 1 97.75 233 ALA B C 1
ATOM 4532 O O . ALA B 1 233 ? -23.141 14.969 2.855 1 97.75 233 ALA B O 1
ATOM 4533 N N . ARG B 1 234 ? -23.312 15.625 5.008 1 97.88 234 ARG B N 1
ATOM 4534 C CA . ARG B 1 234 ? -22.375 16.75 4.941 1 97.88 234 ARG B CA 1
ATOM 4535 C C . ARG B 1 234 ? -20.953 16.312 5.242 1 97.88 234 ARG B C 1
ATOM 4537 O O . ARG B 1 234 ? -20.641 15.938 6.375 1 97.88 234 ARG B O 1
ATOM 4544 N N . VAL B 1 235 ? -20.109 16.391 4.219 1 98.44 235 VAL B N 1
ATOM 4545 C CA . VAL B 1 235 ? -18.797 15.781 4.309 1 98.44 235 VAL B CA 1
ATOM 4546 C C . VAL B 1 235 ? -17.734 16.875 4.477 1 98.44 235 VAL B C 1
ATOM 4548 O O . VAL B 1 235 ? -17.781 17.906 3.807 1 98.44 235 VAL B O 1
ATOM 4551 N N . ALA B 1 236 ? -16.812 16.688 5.371 1 98.62 236 ALA B N 1
ATOM 4552 C CA . ALA B 1 236 ? -15.617 17.516 5.484 1 98.62 236 ALA B CA 1
ATOM 4553 C C . ALA B 1 236 ? -14.375 16.766 5.031 1 98.62 236 ALA B C 1
ATOM 4555 O O . ALA B 1 236 ? -14.258 15.555 5.262 1 98.62 236 ALA B O 1
ATOM 4556 N N . ILE B 1 237 ? -13.445 17.406 4.387 1 98.75 237 ILE B N 1
ATOM 4557 C CA . ILE B 1 237 ? -12.109 16.906 4.086 1 98.75 237 ILE B CA 1
ATOM 4558 C C . ILE B 1 237 ? -11.07 17.688 4.871 1 98.75 237 ILE B C 1
ATOM 4560 O O . ILE B 1 237 ? -10.93 18.906 4.688 1 98.75 237 ILE B O 1
ATOM 4564 N N . ILE B 1 238 ? -10.344 17.047 5.727 1 98.81 238 ILE B N 1
ATOM 4565 C CA . ILE B 1 238 ? -9.375 17.688 6.605 1 98.81 238 ILE B CA 1
ATOM 4566 C C . ILE B 1 238 ? -7.98 17.109 6.336 1 98.81 238 ILE B C 1
ATOM 4568 O O . ILE B 1 238 ? -7.793 15.898 6.348 1 98.81 238 ILE B O 1
ATOM 4572 N N . ALA B 1 239 ? -7.031 17.938 6.035 1 98.81 239 ALA B N 1
ATOM 4573 C CA . ALA B 1 239 ? -5.629 17.562 5.871 1 98.81 239 ALA B CA 1
ATOM 4574 C C . ALA B 1 239 ? -4.797 18 7.074 1 98.81 239 ALA B C 1
ATOM 4576 O O . ALA B 1 239 ? -4.73 19.188 7.387 1 98.81 239 ALA B O 1
ATOM 4577 N N . SER B 1 240 ? -4.23 17.016 7.707 1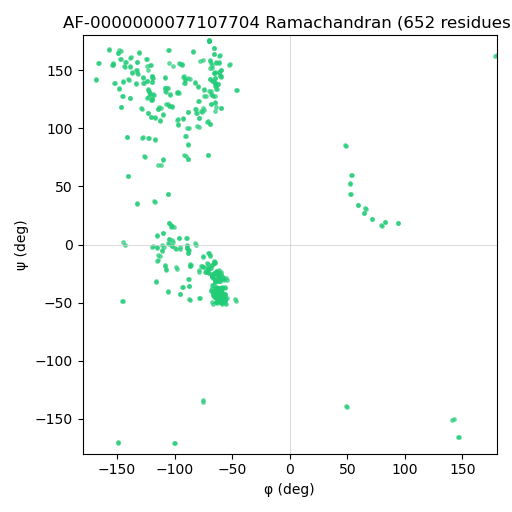 98.5 240 SER B N 1
ATOM 4578 C CA . SER B 1 240 ? -3.377 17.219 8.875 1 98.5 240 SER B CA 1
ATOM 4579 C C . SER B 1 240 ? -1.903 17.234 8.484 1 98.5 240 SER B C 1
ATOM 4581 O O . SER B 1 240 ? -1.314 16.188 8.219 1 98.5 240 SER B O 1
ATOM 4583 N N . GLY B 1 241 ? -1.293 18.359 8.414 1 95.88 241 GLY B N 1
ATOM 4584 C CA . GLY B 1 241 ? 0.096 18.516 8.008 1 95.88 241 GLY B CA 1
ATOM 4585 C C . GLY B 1 241 ? 0.564 19.953 8.008 1 95.88 241 GLY B C 1
ATOM 4586 O O . GLY B 1 241 ? -0.252 20.875 8.008 1 95.88 241 GLY B O 1
ATOM 4587 N N . GLY B 1 242 ? 1.814 20.172 7.988 1 94.19 242 GLY B N 1
ATOM 4588 C CA . GLY B 1 242 ? 2.377 21.516 8.039 1 94.19 242 GLY B CA 1
ATOM 4589 C C . GLY B 1 242 ? 2.926 21.984 6.707 1 94.19 242 GLY B C 1
ATOM 4590 O O . GLY B 1 242 ? 2.943 21.219 5.734 1 94.19 242 GLY B O 1
ATOM 4591 N N . LEU B 1 243 ? 3.199 23.312 6.688 1 98.19 243 LEU B N 1
ATOM 4592 C CA . LEU B 1 243 ? 3.945 23.891 5.574 1 98.19 243 LEU B CA 1
ATOM 4593 C C . LEU B 1 243 ? 5.43 23.547 5.68 1 98.19 243 LEU B C 1
ATOM 4595 O O . LEU B 1 243 ? 5.793 22.391 5.918 1 98.19 243 LEU B O 1
ATOM 4599 N N . SER B 1 244 ? 6.32 24.453 5.5 1 97.88 244 SER B N 1
ATOM 4600 C CA . SER B 1 244 ? 7.738 24.094 5.5 1 97.88 244 SER B CA 1
ATOM 4601 C C . SER B 1 244 ? 8.188 23.625 6.879 1 97.88 244 SER B C 1
ATOM 4603 O O . SER B 1 244 ? 7.836 24.219 7.895 1 97.88 244 SER B O 1
ATOM 4605 N N . HIS B 1 245 ? 8.773 22.578 7.055 1 94.75 245 HIS B N 1
ATOM 4606 C CA . HIS B 1 245 ? 9.469 22 8.195 1 94.75 245 HIS B CA 1
ATOM 4607 C C . HIS B 1 245 ? 10.273 20.781 7.793 1 94.75 245 HIS B C 1
ATOM 4609 O O . HIS B 1 245 ? 9.953 20.109 6.801 1 94.75 245 HIS B O 1
ATOM 4615 N N . PHE B 1 246 ? 11.547 20.578 8.406 1 94.19 246 PHE B N 1
ATOM 4616 C CA . PHE B 1 246 ? 12.023 21.031 9.703 1 94.19 246 PHE B CA 1
ATOM 4617 C C . PHE B 1 246 ? 12.797 22.344 9.578 1 94.19 246 PHE B C 1
ATOM 4619 O O . PHE B 1 246 ? 13.305 22.859 10.57 1 94.19 246 PHE B O 1
ATOM 4626 N N . VAL B 1 247 ? 12.953 22.828 8.406 1 96.38 247 VAL B N 1
ATOM 4627 C CA . VAL B 1 247 ? 13.492 24.156 8.172 1 96.38 247 VAL B CA 1
ATOM 4628 C C . VAL B 1 247 ? 12.383 25.094 7.703 1 96.38 247 VAL B C 1
ATOM 4630 O O . VAL B 1 247 ? 11.758 24.859 6.668 1 96.38 247 VAL B O 1
ATOM 4633 N N . CYS B 1 248 ? 12.195 26.125 8.461 1 96.62 248 CYS B N 1
ATOM 4634 C CA . CYS B 1 248 ? 11.156 27.094 8.109 1 96.62 248 CYS B CA 1
ATOM 4635 C C . CYS B 1 248 ? 11.578 27.938 6.91 1 96.62 248 CYS B C 1
ATOM 4637 O O . CYS B 1 248 ? 12.68 28.484 6.895 1 96.62 248 CYS B O 1
ATOM 4639 N N . ASP B 1 249 ? 10.766 28.016 5.895 1 97.56 249 ASP B N 1
ATOM 4640 C CA . ASP B 1 249 ? 10.984 28.844 4.711 1 97.56 249 ASP B CA 1
ATOM 4641 C C . ASP B 1 249 ? 9.773 29.734 4.426 1 97.56 249 ASP B C 1
ATOM 4643 O O . ASP B 1 249 ? 8.906 29.359 3.633 1 97.56 249 ASP B O 1
ATOM 4647 N N . GLU B 1 250 ? 9.797 30.938 4.961 1 97.81 250 GLU B N 1
ATOM 4648 C CA . GLU B 1 250 ? 8.633 31.812 4.918 1 97.81 250 GLU B CA 1
ATOM 4649 C C . GLU B 1 250 ? 8.266 32.188 3.482 1 97.81 250 GLU B C 1
ATOM 4651 O O . GLU B 1 250 ? 7.09 32.25 3.135 1 97.81 250 GLU B O 1
ATOM 4656 N N . GLU B 1 251 ? 9.281 32.469 2.734 1 97.88 251 GLU B N 1
ATOM 4657 C CA . GLU B 1 251 ? 9.023 32.812 1.337 1 97.88 251 GLU B CA 1
ATOM 4658 C C . GLU B 1 251 ? 8.305 31.672 0.618 1 97.88 251 GLU B C 1
ATOM 4660 O O . GLU B 1 251 ? 7.324 31.891 -0.093 1 97.88 251 GLU B O 1
ATOM 4665 N N . PHE B 1 252 ? 8.828 30.484 0.797 1 98.38 252 PHE B N 1
ATOM 4666 C CA . PHE B 1 252 ? 8.211 29.312 0.204 1 98.38 252 PHE B CA 1
ATOM 4667 C C . PHE B 1 252 ? 6.789 29.125 0.717 1 98.38 252 PHE B C 1
ATOM 4669 O O . PHE B 1 252 ? 5.867 28.875 -0.065 1 98.38 252 PHE B O 1
ATOM 4676 N N . ASP B 1 253 ? 6.609 29.266 1.999 1 98.69 253 ASP B N 1
ATOM 4677 C CA . ASP B 1 253 ? 5.305 29.078 2.621 1 98.69 253 ASP B CA 1
ATOM 4678 C C . ASP B 1 253 ? 4.277 30.062 2.062 1 98.69 253 ASP B C 1
ATOM 4680 O O . ASP B 1 253 ? 3.146 29.672 1.752 1 98.69 253 ASP B O 1
ATOM 4684 N N . ARG B 1 254 ? 4.66 31.297 1.963 1 98.5 254 ARG B N 1
ATOM 4685 C CA . ARG B 1 254 ? 3.742 32.312 1.463 1 98.5 254 ARG B CA 1
ATOM 4686 C C . ARG B 1 254 ? 3.354 32.031 0.015 1 98.5 254 ARG B C 1
ATOM 4688 O O . ARG B 1 254 ? 2.203 32.25 -0.376 1 98.5 254 ARG B O 1
ATOM 4695 N N . LYS B 1 255 ? 4.316 31.578 -0.731 1 98.44 255 LYS B N 1
ATOM 4696 C CA . LYS B 1 255 ? 4.027 31.172 -2.105 1 98.44 255 LYS B CA 1
ATOM 4697 C C . LYS B 1 255 ? 3.023 30.016 -2.141 1 98.44 255 LYS B C 1
ATOM 4699 O O . LYS B 1 255 ? 2.082 30.031 -2.938 1 98.44 255 LYS B O 1
ATOM 4704 N N . ILE B 1 256 ? 3.23 29.016 -1.324 1 98.62 256 ILE B N 1
ATOM 4705 C CA . ILE B 1 256 ? 2.336 27.859 -1.241 1 98.62 256 ILE B CA 1
ATOM 4706 C C . ILE B 1 256 ? 0.94 28.328 -0.832 1 98.62 256 ILE B C 1
ATOM 4708 O O . ILE B 1 256 ? -0.056 27.922 -1.441 1 98.62 256 ILE B O 1
ATOM 4712 N N . ILE B 1 257 ? 0.847 29.172 0.206 1 98.62 257 ILE B N 1
ATOM 4713 C CA . ILE B 1 257 ? -0.43 29.672 0.702 1 98.62 257 ILE B CA 1
ATOM 4714 C C . ILE B 1 257 ? -1.183 30.375 -0.427 1 98.62 257 ILE B C 1
ATOM 4716 O O . ILE B 1 257 ? -2.387 30.172 -0.596 1 98.62 257 ILE B O 1
ATOM 4720 N N . GLU B 1 258 ? -0.45 31.172 -1.158 1 98.38 258 GLU B N 1
ATOM 4721 C CA . GLU B 1 258 ? -1.063 31.875 -2.289 1 98.38 258 GLU B CA 1
ATOM 4722 C C . GLU B 1 258 ? -1.596 30.875 -3.318 1 98.38 258 GLU B C 1
ATOM 4724 O O . GLU B 1 258 ? -2.709 31.031 -3.824 1 98.38 258 GLU B O 1
ATOM 4729 N N . MET B 1 259 ? -0.807 29.891 -3.625 1 98.38 259 MET B N 1
ATOM 4730 C CA . MET B 1 259 ? -1.223 28.891 -4.598 1 98.38 259 MET B CA 1
ATOM 4731 C C . MET B 1 259 ? -2.439 28.125 -4.102 1 98.38 259 MET B C 1
ATOM 4733 O O . MET B 1 259 ? -3.346 27.812 -4.875 1 98.38 259 MET B O 1
ATOM 4737 N N . LEU B 1 260 ? -2.484 27.766 -2.791 1 97.75 260 LEU B N 1
ATOM 4738 C CA . LEU B 1 260 ? -3.631 27.078 -2.207 1 97.75 260 LEU B CA 1
ATOM 4739 C C . LEU B 1 260 ? -4.891 27.938 -2.326 1 97.75 260 LEU B C 1
ATOM 4741 O O . LEU B 1 260 ? -5.938 27.438 -2.762 1 97.75 260 LEU B O 1
ATOM 4745 N N . GLY B 1 261 ? -4.809 29.203 -2.008 1 97.19 261 GLY B N 1
ATOM 4746 C CA . GLY B 1 261 ? -5.949 30.109 -2.068 1 97.19 261 GLY B CA 1
ATOM 4747 C C . GLY B 1 261 ? -6.477 30.312 -3.479 1 97.19 261 GLY B C 1
ATOM 4748 O O . GLY B 1 261 ? -7.676 30.516 -3.676 1 97.19 261 GLY B O 1
ATOM 4749 N N . ASN B 1 262 ? -5.59 30.219 -4.438 1 97.12 262 ASN B N 1
ATOM 4750 C CA . ASN B 1 262 ? -5.949 30.469 -5.828 1 97.12 262 ASN B CA 1
ATOM 4751 C C . ASN B 1 262 ? -6.258 29.188 -6.578 1 97.12 262 ASN B C 1
ATOM 4753 O O . ASN B 1 262 ? -6.461 29.203 -7.793 1 97.12 262 ASN B O 1
ATOM 4757 N N . TYR B 1 263 ? -6.281 28.094 -5.922 1 97.81 263 TYR B N 1
ATOM 4758 C CA . TYR B 1 263 ? -6.5 26.797 -6.551 1 97.81 263 TYR B CA 1
ATOM 4759 C C . TYR B 1 263 ? -5.527 26.578 -7.699 1 97.81 263 TYR B C 1
ATOM 4761 O O . TYR B 1 263 ? -5.922 26.141 -8.781 1 97.81 263 TYR B O 1
ATOM 4769 N N . ASP B 1 264 ? -4.297 26.922 -7.496 1 98 264 ASP B N 1
ATOM 4770 C CA . ASP B 1 264 ? -3.273 26.859 -8.531 1 98 264 ASP B CA 1
ATOM 4771 C C . ASP B 1 264 ? -2.605 25.484 -8.555 1 98 264 ASP B C 1
ATOM 4773 O O . ASP B 1 264 ? -1.417 25.359 -8.25 1 98 264 ASP B O 1
ATOM 4777 N N . PHE B 1 265 ? -3.283 24.484 -9.039 1 98.12 265 PHE B N 1
ATOM 4778 C CA . PHE B 1 265 ? -2.799 23.109 -9.109 1 98.12 265 PHE B CA 1
ATOM 4779 C C . PHE B 1 265 ? -1.588 23.016 -10.031 1 98.12 265 PHE B C 1
ATOM 4781 O O . PHE B 1 265 ? -0.646 22.266 -9.742 1 98.12 265 PHE B O 1
ATOM 4788 N N . GLU B 1 266 ? -1.581 23.672 -11.094 1 98.19 266 GLU B N 1
ATOM 4789 C CA . GLU B 1 266 ? -0.461 23.656 -12.031 1 98.19 266 GLU B CA 1
ATOM 4790 C C . GLU B 1 266 ? 0.812 24.188 -11.375 1 98.19 266 GLU B C 1
ATOM 4792 O O . GLU B 1 266 ? 1.893 23.625 -11.562 1 98.19 266 GLU B O 1
ATOM 4797 N N . GLY B 1 267 ? 0.645 25.328 -10.672 1 98.5 267 GLY B N 1
ATOM 4798 C CA . GLY B 1 267 ? 1.785 25.875 -9.953 1 98.5 267 GLY B CA 1
ATOM 4799 C C . GLY B 1 267 ? 2.377 24.906 -8.945 1 98.5 267 GLY B C 1
ATOM 4800 O O . GLY B 1 267 ? 3.598 24.75 -8.875 1 98.5 267 GLY B O 1
ATOM 4801 N N . LEU B 1 268 ? 1.491 24.266 -8.125 1 98.44 268 LEU B N 1
ATOM 4802 C CA . LEU B 1 268 ? 1.941 23.281 -7.148 1 98.44 268 LEU B CA 1
ATOM 4803 C C . LEU B 1 268 ? 2.666 22.125 -7.832 1 98.44 268 LEU B C 1
ATOM 4805 O O . LEU B 1 268 ? 3.715 21.688 -7.359 1 98.44 268 LEU B O 1
ATOM 4809 N N . SER B 1 269 ? 2.156 21.656 -8.969 1 97.75 269 SER B N 1
ATOM 4810 C CA . SER B 1 269 ? 2.707 20.5 -9.688 1 97.75 269 SER B CA 1
ATOM 4811 C C . SER B 1 269 ? 4.016 20.859 -10.383 1 97.75 269 SER B C 1
ATOM 4813 O O . SER B 1 269 ? 4.832 19.984 -10.672 1 97.75 269 SER B O 1
ATOM 4815 N N . ALA B 1 270 ? 4.223 22.109 -10.672 1 97.88 270 ALA B N 1
ATOM 4816 C CA . ALA B 1 270 ? 5.406 22.547 -11.398 1 97.88 270 ALA B CA 1
ATOM 4817 C C . ALA B 1 270 ? 6.625 22.625 -10.484 1 97.88 270 ALA B C 1
ATOM 4819 O O . ALA B 1 270 ? 7.766 22.625 -10.953 1 97.88 270 ALA B O 1
ATOM 4820 N N . LEU B 1 271 ? 6.406 22.75 -9.141 1 98 271 LEU B N 1
ATOM 4821 C CA . LEU B 1 271 ? 7.535 22.734 -8.219 1 98 271 LEU B CA 1
ATOM 4822 C C . LEU B 1 271 ? 8.234 21.375 -8.234 1 98 271 LEU B C 1
ATOM 4824 O O . LEU B 1 271 ? 7.574 20.344 -8.32 1 98 271 LEU B O 1
ATOM 4828 N N . PRO B 1 272 ? 9.586 21.391 -8.211 1 97.12 272 PRO B N 1
ATOM 4829 C CA . PRO B 1 272 ? 10.273 20.094 -8.148 1 97.12 272 PRO B CA 1
ATOM 4830 C C . PRO B 1 272 ? 9.93 19.312 -6.891 1 97.12 272 PRO B C 1
ATOM 4832 O O . PRO B 1 272 ? 9.734 19.891 -5.82 1 97.12 272 PRO B O 1
ATOM 4835 N N . GLU B 1 273 ? 9.914 17.984 -6.98 1 96.12 273 GLU B N 1
ATOM 4836 C CA . GLU B 1 273 ? 9.578 17.125 -5.852 1 96.12 273 GLU B CA 1
ATOM 4837 C C . GLU B 1 273 ? 10.531 17.344 -4.684 1 96.12 273 GLU B C 1
ATOM 4839 O O . GLU B 1 273 ? 10.18 17.109 -3.527 1 96.12 273 GLU B O 1
ATOM 4844 N N . THR B 1 274 ? 11.742 17.797 -4.926 1 96.06 274 THR B N 1
ATOM 4845 C CA . THR B 1 274 ? 12.719 18.078 -3.879 1 96.06 274 THR B CA 1
ATOM 4846 C C . THR B 1 274 ? 12.258 19.234 -3.002 1 96.06 274 THR B C 1
ATOM 4848 O O . THR B 1 274 ? 12.797 19.453 -1.915 1 96.06 274 THR B O 1
ATOM 4851 N N . SER B 1 275 ? 11.25 20.031 -3.473 1 96.56 275 SER B N 1
ATOM 4852 C CA . SER B 1 275 ? 10.664 21.078 -2.645 1 96.56 275 SER B CA 1
ATOM 4853 C C . SER B 1 275 ? 9.789 20.484 -1.541 1 96.56 275 SER B C 1
ATOM 4855 O O . SER B 1 275 ? 9.492 21.156 -0.552 1 96.56 275 SER B O 1
ATOM 4857 N N . TYR B 1 276 ? 9.344 19.25 -1.823 1 96.75 276 TYR B N 1
ATOM 4858 C CA . TYR B 1 276 ? 8.43 18.562 -0.918 1 96.75 276 TYR B CA 1
ATOM 4859 C C . TYR B 1 276 ? 9.125 17.391 -0.229 1 96.75 276 TYR B C 1
ATOM 4861 O O . TYR B 1 276 ? 8.836 16.234 -0.52 1 96.75 276 TYR B O 1
ATOM 4869 N N . GLN B 1 277 ? 9.969 17.703 0.655 1 94.44 277 GLN B N 1
ATOM 4870 C CA . GLN B 1 277 ? 10.695 16.656 1.353 1 94.44 277 GLN B CA 1
ATOM 4871 C C . GLN B 1 277 ? 10.516 16.766 2.863 1 94.44 277 GLN B C 1
ATOM 4873 O O . GLN B 1 277 ? 10.211 17.844 3.379 1 94.44 277 GLN B O 1
ATOM 4878 N N . SER B 1 278 ? 10.773 15.664 3.523 1 92.19 278 SER B N 1
ATOM 4879 C CA . SER B 1 278 ? 10.602 15.609 4.969 1 92.19 278 SER B CA 1
ATOM 4880 C C . SER B 1 278 ? 9.227 16.141 5.379 1 92.19 278 SER B C 1
ATOM 4882 O O . SER B 1 278 ? 8.219 15.812 4.75 1 92.19 278 SER B O 1
ATOM 4884 N N . GLY B 1 279 ? 9.062 16.828 6.328 1 93.19 279 GLY B N 1
ATOM 4885 C CA . GLY B 1 279 ? 7.762 17.281 6.801 1 93.19 279 GLY B CA 1
ATOM 4886 C C . GLY B 1 279 ? 7.066 18.219 5.832 1 93.19 279 GLY B C 1
ATOM 4887 O O . GLY B 1 279 ? 5.836 18.25 5.77 1 93.19 279 GLY B O 1
ATOM 4888 N N . THR B 1 280 ? 7.848 18.906 4.977 1 96.81 280 THR B N 1
ATOM 4889 C CA . THR B 1 280 ? 7.293 19.859 4.016 1 96.81 280 THR B CA 1
ATOM 4890 C C . THR B 1 280 ? 6.395 19.141 3.01 1 96.81 280 THR B C 1
ATOM 4892 O O . THR B 1 280 ? 5.465 19.734 2.467 1 96.81 280 THR B O 1
ATOM 4895 N N . SER B 1 281 ? 6.594 17.859 2.836 1 96.62 281 SER B N 1
ATOM 4896 C CA . SER B 1 281 ? 5.84 17.047 1.883 1 96.62 281 SER B CA 1
ATOM 4897 C C . SER B 1 281 ? 4.371 16.953 2.285 1 96.62 281 SER B C 1
ATOM 4899 O O . SER B 1 281 ? 3.525 16.578 1.472 1 96.62 281 SER B O 1
ATOM 4901 N N . GLU B 1 282 ? 4.051 17.328 3.516 1 98.06 282 GLU B N 1
ATOM 4902 C CA . GLU B 1 282 ? 2.674 17.266 4.004 1 98.06 282 GLU B CA 1
ATOM 4903 C C . GLU B 1 282 ? 1.781 18.25 3.25 1 98.06 282 GLU B C 1
ATOM 4905 O O . GLU B 1 282 ? 0.555 18.141 3.279 1 98.06 282 GLU B O 1
ATOM 4910 N N . ILE B 1 283 ? 2.395 19.203 2.543 1 98.44 283 ILE B N 1
ATOM 4911 C CA . ILE B 1 283 ? 1.659 20.141 1.699 1 98.44 283 ILE B CA 1
ATOM 4912 C C . ILE B 1 283 ? 0.855 19.375 0.654 1 98.44 283 ILE 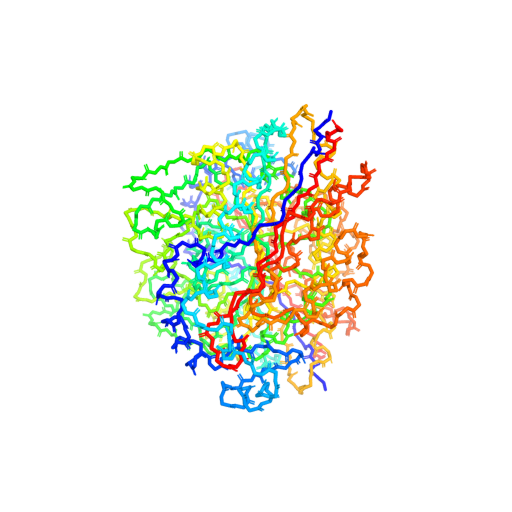B C 1
ATOM 4914 O O . ILE B 1 283 ? -0.229 19.797 0.254 1 98.44 283 ILE B O 1
ATOM 4918 N N . LYS B 1 284 ? 1.323 18.234 0.286 1 98.5 284 LYS B N 1
ATOM 4919 C CA . LYS B 1 284 ? 0.667 17.422 -0.733 1 98.5 284 LYS B CA 1
ATOM 4920 C C . LYS B 1 284 ? -0.731 17 -0.287 1 98.5 284 LYS B C 1
ATOM 4922 O O . LYS B 1 284 ? -1.628 16.828 -1.114 1 98.5 284 LYS B O 1
ATOM 4927 N N . LEU B 1 285 ? -0.967 16.859 0.96 1 98.56 285 LEU B N 1
ATOM 4928 C CA . LEU B 1 285 ? -2.27 16.484 1.497 1 98.56 285 LEU B CA 1
ATOM 4929 C C . LEU B 1 285 ? -3.297 17.578 1.262 1 98.56 285 LEU B C 1
ATOM 4931 O O . LEU B 1 285 ? -4.492 17.297 1.134 1 98.56 285 LEU B O 1
ATOM 4935 N N . TYR B 1 286 ? -2.842 18.812 1.201 1 98.5 286 TYR B N 1
ATOM 4936 C CA . TYR B 1 286 ? -3.73 19.969 1.093 1 98.5 286 TYR B CA 1
ATOM 4937 C C . TYR B 1 286 ? -4.43 20 -0.262 1 98.5 286 TYR B C 1
ATOM 4939 O O . TYR B 1 286 ? -5.484 20.609 -0.411 1 98.5 286 TYR B O 1
ATOM 4947 N N . THR B 1 287 ? -3.879 19.312 -1.237 1 97.44 287 THR B N 1
ATOM 4948 C CA . THR B 1 287 ? -4.438 19.359 -2.584 1 97.44 287 THR B CA 1
ATOM 4949 C C . THR B 1 287 ? -5.812 18.688 -2.619 1 97.44 287 THR B C 1
ATOM 4951 O O . THR B 1 287 ? -6.691 19.109 -3.375 1 97.44 287 THR B O 1
ATOM 4954 N N . SER B 1 288 ? -5.992 17.641 -1.817 1 96.88 288 SER B N 1
ATOM 4955 C CA . SER B 1 288 ? -7.305 17.016 -1.754 1 96.88 288 SER B CA 1
ATOM 4956 C C . SER B 1 288 ? -8.352 17.953 -1.191 1 96.88 288 SER B C 1
ATOM 4958 O O . SER B 1 288 ? -9.508 17.953 -1.628 1 96.88 288 SER B O 1
ATOM 4960 N N . VAL B 1 289 ? -7.941 18.781 -0.212 1 96.44 289 VAL B N 1
ATOM 4961 C CA . VAL B 1 289 ? -8.836 19.781 0.364 1 96.44 289 VAL B CA 1
ATOM 4962 C C . VAL B 1 289 ? -9.219 20.797 -0.7 1 96.44 289 VAL B C 1
ATOM 4964 O O . VAL B 1 289 ? -10.398 21.078 -0.908 1 96.44 289 VAL B O 1
ATOM 4967 N N . MET B 1 290 ? -8.211 21.281 -1.356 1 95.38 290 MET B N 1
ATOM 4968 C CA . MET B 1 290 ? -8.406 22.234 -2.436 1 95.38 290 MET B CA 1
ATOM 4969 C C . MET B 1 290 ? -9.352 21.688 -3.496 1 95.38 290 MET B C 1
ATOM 4971 O O . MET B 1 290 ? -10.312 22.344 -3.885 1 95.38 290 MET B O 1
ATOM 4975 N N . MET B 1 291 ? -9.039 20.469 -3.949 1 94.75 291 MET B N 1
ATOM 4976 C CA . MET B 1 291 ? -9.805 19.844 -5.027 1 94.75 291 MET B CA 1
ATOM 4977 C C . MET B 1 291 ? -11.273 19.703 -4.641 1 94.75 291 MET B C 1
ATOM 4979 O O . MET B 1 291 ? -12.156 19.906 -5.477 1 94.75 291 MET B O 1
ATOM 4983 N N . ALA B 1 292 ? -11.508 19.406 -3.432 1 93.31 292 ALA B N 1
ATOM 4984 C CA . ALA B 1 292 ? -12.852 19.125 -2.934 1 93.31 292 ALA B CA 1
ATOM 4985 C C . ALA B 1 292 ? -13.703 20.391 -2.908 1 93.31 292 ALA B C 1
ATOM 4987 O O . ALA B 1 292 ? -14.93 20.312 -3.006 1 93.31 292 ALA B O 1
ATOM 4988 N N . LEU B 1 293 ? -13.094 21.531 -2.822 1 93.81 293 LEU B N 1
ATOM 4989 C CA . LEU B 1 293 ? -13.875 22.75 -2.588 1 93.81 293 LEU B CA 1
ATOM 4990 C C . LEU B 1 293 ? -13.781 23.688 -3.783 1 93.81 293 LEU B C 1
ATOM 4992 O O . LEU B 1 293 ? -14.469 24.719 -3.822 1 93.81 293 LEU B O 1
ATOM 4996 N N . LYS B 1 294 ? -13.023 23.25 -4.715 1 92.88 294 LYS B N 1
ATOM 4997 C CA . LYS B 1 294 ? -12.773 24.078 -5.891 1 92.88 294 LYS B CA 1
ATOM 4998 C C . LYS B 1 294 ? -14.062 24.344 -6.668 1 92.88 294 LYS B C 1
ATOM 5000 O O . LYS B 1 294 ? -14.383 25.484 -6.996 1 92.88 294 LYS B O 1
ATOM 5005 N N . ASP B 1 295 ? -14.781 23.312 -6.945 1 89.81 295 ASP B N 1
ATOM 5006 C CA . ASP B 1 295 ? -15.953 23.406 -7.816 1 89.81 295 ASP B CA 1
ATOM 5007 C C . ASP B 1 295 ? -17.031 24.266 -7.18 1 89.81 295 ASP B C 1
ATOM 5009 O O . ASP B 1 295 ? -17.828 24.906 -7.879 1 89.81 295 ASP B O 1
ATOM 5013 N N . ALA B 1 296 ? -17.078 24.219 -5.832 1 89.81 296 ALA B N 1
ATOM 5014 C CA . ALA B 1 296 ? -18.062 25.031 -5.125 1 89.81 296 ALA B CA 1
ATOM 5015 C C . ALA B 1 296 ? -17.641 26.5 -5.102 1 89.81 296 ALA B C 1
ATOM 5017 O O . ALA B 1 296 ? -18.422 27.359 -4.68 1 89.81 296 ALA B O 1
ATOM 5018 N N . GLY B 1 297 ? -16.422 26.797 -5.492 1 89.69 297 GLY B N 1
ATOM 5019 C CA . GLY B 1 297 ? -15.914 28.156 -5.48 1 89.69 297 GLY B CA 1
ATOM 5020 C C . GLY B 1 297 ? -15.648 28.688 -4.078 1 89.69 297 GLY B C 1
ATOM 5021 O O . GLY B 1 297 ? -15.719 29.891 -3.838 1 89.69 297 GLY B O 1
ATOM 5022 N N . ALA B 1 298 ? -15.469 27.781 -3.148 1 94.56 298 ALA B N 1
ATOM 5023 C CA . ALA B 1 298 ? -15.211 28.219 -1.778 1 94.56 298 ALA B CA 1
ATOM 5024 C C . ALA B 1 298 ? -13.906 29.016 -1.695 1 94.56 298 ALA B C 1
ATOM 5026 O O . ALA B 1 298 ? -12.914 28.656 -2.332 1 94.56 298 ALA B O 1
ATOM 5027 N N . LYS B 1 299 ? -13.93 30.094 -0.941 1 95.44 299 LYS B N 1
ATOM 5028 C CA . LYS B 1 299 ? -12.727 30.891 -0.73 1 95.44 299 LYS B CA 1
ATOM 5029 C C . LYS B 1 299 ? -11.969 30.438 0.511 1 95.44 299 LYS B C 1
ATOM 5031 O O . LYS B 1 299 ? -12.578 30.109 1.531 1 95.44 299 LYS B O 1
ATOM 5036 N N . MET B 1 300 ? -10.688 30.406 0.369 1 97.56 300 MET B N 1
ATOM 5037 C CA . MET B 1 300 ? -9.852 30.062 1.513 1 97.56 300 MET B CA 1
ATOM 5038 C C . MET B 1 300 ? -9.891 31.156 2.57 1 97.56 300 MET B C 1
ATOM 5040 O O . MET B 1 300 ? -9.812 32.344 2.242 1 97.56 300 MET B O 1
ATOM 5044 N N . THR B 1 301 ? -10.078 30.844 3.762 1 98.25 301 THR B N 1
ATOM 5045 C CA . THR B 1 301 ? -9.805 31.703 4.898 1 98.25 301 THR B CA 1
ATOM 5046 C C . THR B 1 301 ? -8.445 31.375 5.512 1 98.25 301 THR B C 1
ATOM 5048 O O . THR B 1 301 ? -8.242 30.281 6.035 1 98.25 301 THR B O 1
ATOM 5051 N N . LEU B 1 302 ? -7.504 32.219 5.316 1 98.69 302 LEU B N 1
ATOM 5052 C CA . LEU B 1 302 ? -6.246 32.125 6.043 1 98.69 302 LEU B CA 1
ATOM 5053 C C . LEU B 1 302 ? -6.379 32.688 7.453 1 98.69 302 LEU B C 1
ATOM 5055 O O . LEU B 1 302 ? -6.398 33.906 7.633 1 98.69 302 LEU B O 1
ATOM 5059 N N . VAL B 1 303 ? -6.52 31.859 8.414 1 98.75 303 VAL B N 1
ATOM 5060 C CA . VAL B 1 303 ? -6.691 32.312 9.789 1 98.75 303 VAL B CA 1
ATOM 5061 C C . VAL B 1 303 ? -5.41 32.969 10.281 1 98.75 303 VAL B C 1
ATOM 5063 O O . VAL B 1 303 ? -5.457 34.062 10.875 1 98.75 303 VAL B O 1
ATOM 5066 N N . ASP B 1 304 ? -4.277 32.25 10.078 1 98.75 304 ASP B N 1
ATOM 5067 C CA . ASP B 1 304 ? -2.982 32.844 10.414 1 98.75 304 ASP B CA 1
ATOM 5068 C C . ASP B 1 304 ? -1.841 32.031 9.812 1 98.75 304 ASP B C 1
ATOM 5070 O O . ASP B 1 304 ? -2.045 30.875 9.398 1 98.75 304 ASP B O 1
ATOM 5074 N N . TYR B 1 305 ? -0.713 32.594 9.602 1 98.81 305 TYR B N 1
ATOM 5075 C CA . TYR B 1 305 ? 0.574 31.984 9.305 1 98.81 305 TYR B CA 1
ATOM 5076 C C . TYR B 1 305 ? 1.632 32.406 10.312 1 98.81 305 TYR B C 1
ATOM 5078 O O . TYR B 1 305 ? 1.952 33.594 10.414 1 98.81 305 TYR B O 1
ATOM 5086 N N . VAL B 1 306 ? 2.104 31.484 11.109 1 98.56 306 VAL B N 1
ATOM 5087 C CA . VAL B 1 306 ? 3.006 31.781 12.211 1 98.56 306 VAL B CA 1
ATOM 5088 C C . VAL B 1 306 ? 4.301 30.984 12.055 1 98.56 306 VAL B C 1
ATOM 5090 O O . VAL B 1 306 ? 4.422 29.875 12.578 1 98.56 306 VAL B O 1
ATOM 5093 N N . PRO B 1 307 ? 5.336 31.531 11.391 1 98 307 PRO B N 1
ATOM 5094 C CA . PRO B 1 307 ? 6.629 30.859 11.391 1 98 307 PRO B CA 1
ATOM 5095 C C . PRO B 1 307 ? 7.203 30.672 12.797 1 98 307 PRO B C 1
ATOM 5097 O O . PRO B 1 307 ? 7.41 31.656 13.508 1 98 307 PRO B O 1
ATOM 5100 N N . SER B 1 308 ? 7.402 29.484 13.25 1 97.19 308 SER B N 1
ATOM 5101 C CA . SER B 1 308 ? 7.852 29.156 14.602 1 97.19 308 SER B CA 1
ATOM 5102 C C . SER B 1 308 ? 9.25 28.547 14.586 1 97.19 308 SER B C 1
ATOM 5104 O O . SER B 1 308 ? 9.43 27.375 14.25 1 97.19 308 SER B O 1
ATOM 5106 N N . TYR B 1 309 ? 10.25 29.312 15.016 1 96.56 309 TYR B N 1
ATOM 5107 C CA . TYR B 1 309 ? 11.664 28.969 14.914 1 96.56 309 TYR B CA 1
ATOM 5108 C C . TYR B 1 309 ? 12.164 28.328 16.203 1 96.56 309 TYR B C 1
ATOM 5110 O O . TYR B 1 309 ? 11.602 28.547 17.281 1 96.56 309 TYR B O 1
ATOM 5118 N N . ARG B 1 310 ? 13.289 27.5 16.031 1 94.69 310 ARG B N 1
ATOM 5119 C CA . ARG B 1 310 ? 13.781 26.891 17.266 1 94.69 310 ARG B CA 1
ATOM 5120 C C . ARG B 1 310 ? 15.297 26.781 17.25 1 94.69 310 ARG B C 1
ATOM 5122 O O . ARG B 1 310 ? 15.898 26.297 18.219 1 94.69 310 ARG B O 1
ATOM 5129 N N . THR B 1 311 ? 16.031 27.281 16.156 1 95.81 311 THR B N 1
ATOM 5130 C CA . THR B 1 311 ? 17.484 27.359 16.156 1 95.81 311 THR B CA 1
ATOM 5131 C C . THR B 1 311 ? 17.969 28.562 15.32 1 95.81 311 THR B C 1
ATOM 5133 O O . THR B 1 311 ? 17.203 29.109 14.539 1 95.81 311 THR B O 1
ATOM 5136 N N . PRO B 1 312 ? 19.234 28.906 15.43 1 96 312 PRO B N 1
ATOM 5137 C CA . PRO B 1 312 ? 19.797 29.984 14.625 1 96 312 PRO B CA 1
ATOM 5138 C C . PRO B 1 312 ? 19.906 29.625 13.141 1 96 312 PRO B C 1
ATOM 5140 O O . PRO B 1 312 ? 20.188 30.5 12.312 1 96 312 PRO B O 1
ATOM 5143 N N . ALA B 1 313 ? 19.688 28.391 12.789 1 96.06 313 ALA B N 1
ATOM 5144 C CA . ALA B 1 313 ? 19.719 27.969 11.383 1 96.06 313 ALA B CA 1
ATOM 5145 C C . ALA B 1 313 ? 18.344 28.109 10.742 1 96.06 313 ALA B C 1
ATOM 5147 O O . ALA B 1 313 ? 18.172 27.828 9.555 1 96.06 313 ALA B O 1
ATOM 5148 N N . GLY B 1 314 ? 17.375 28.562 11.547 1 96.56 314 GLY B N 1
ATOM 5149 C CA . GLY B 1 314 ? 16.031 28.734 11.023 1 96.56 314 GLY B CA 1
ATOM 5150 C C . GLY B 1 314 ? 15.227 27.453 11 1 96.56 314 GLY B C 1
ATOM 5151 O O . GLY B 1 314 ? 14.273 27.328 10.219 1 96.56 314 GLY B O 1
ATOM 5152 N N . THR B 1 315 ? 15.672 26.438 11.812 1 96.56 315 THR B N 1
ATOM 5153 C CA . THR B 1 315 ? 14.836 25.25 11.922 1 96.56 315 THR B CA 1
ATOM 5154 C C . THR B 1 315 ? 13.547 25.562 12.672 1 96.56 315 THR B C 1
ATOM 5156 O O . THR B 1 315 ? 13.469 26.562 13.391 1 96.56 315 THR B O 1
ATOM 5159 N N . GLY B 1 316 ? 12.555 24.812 12.523 1 95.69 316 GLY B N 1
ATOM 5160 C CA . GLY B 1 316 ? 11.211 25 13.055 1 95.69 316 GLY B CA 1
ATOM 5161 C C . GLY B 1 316 ? 10.125 24.594 12.078 1 95.69 316 GLY B C 1
ATOM 5162 O O . GLY B 1 316 ? 10.281 23.609 11.344 1 95.69 316 GLY B O 1
ATOM 5163 N N . GLU B 1 317 ? 9.008 25.234 12.195 1 96.25 317 GLU B N 1
ATOM 5164 C CA . GLU B 1 317 ? 7.875 24.844 11.367 1 96.25 317 GLU B CA 1
ATOM 5165 C C . GLU B 1 317 ? 7.047 26.062 10.961 1 96.25 317 GLU B C 1
ATOM 5167 O O . GLU B 1 317 ? 6.766 26.938 11.789 1 96.25 317 GLU B O 1
ATOM 5172 N N . GLY B 1 318 ? 6.805 26.203 9.625 1 97.56 318 GLY B N 1
ATOM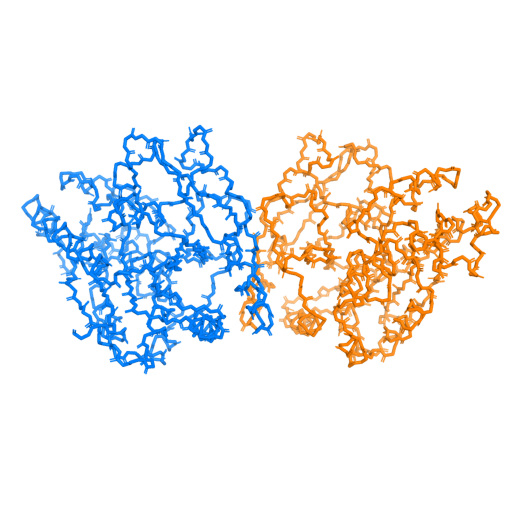 5173 C CA . GLY B 1 318 ? 5.805 27.156 9.172 1 97.56 318 GLY B CA 1
ATOM 5174 C C . GLY B 1 318 ? 4.387 26.719 9.5 1 97.56 318 GLY B C 1
ATOM 5175 O O . GLY B 1 318 ? 3.82 25.875 8.812 1 97.56 318 GLY B O 1
ATOM 5176 N N . MET B 1 319 ? 3.768 27.391 10.516 1 98.25 319 MET B N 1
ATOM 5177 C CA . MET B 1 319 ? 2.426 27.016 10.961 1 98.25 319 MET B CA 1
ATOM 5178 C C . MET B 1 319 ? 1.363 27.781 10.172 1 98.25 319 MET B C 1
ATOM 5180 O O . MET B 1 319 ? 1.117 28.953 10.43 1 98.25 319 MET B O 1
ATOM 5184 N N . GLY B 1 320 ? 0.78 27.125 9.18 1 98.69 320 GLY B N 1
ATOM 5185 C CA . GLY B 1 320 ? -0.318 27.703 8.422 1 98.69 320 GLY B CA 1
ATOM 5186 C C . GLY B 1 320 ? -1.671 27.125 8.797 1 98.69 320 GLY B C 1
ATOM 5187 O O . GLY B 1 320 ? -1.824 25.906 8.906 1 98.69 320 GLY B O 1
ATOM 5188 N N . PHE B 1 321 ? -2.65 27.984 9.094 1 98.81 321 PHE B N 1
ATOM 5189 C CA . PHE B 1 321 ? -4.004 27.609 9.477 1 98.81 321 PHE B CA 1
ATOM 5190 C C . PHE B 1 321 ? -5.016 28.125 8.461 1 98.81 321 PHE B C 1
ATOM 5192 O O . PHE B 1 321 ? -5.262 29.328 8.367 1 98.81 321 PHE B O 1
ATOM 5199 N N . MET B 1 322 ? -5.59 27.203 7.695 1 98.69 322 MET B N 1
ATOM 5200 C CA . MET B 1 322 ? -6.484 27.594 6.609 1 98.69 322 MET B CA 1
ATOM 5201 C C . MET B 1 322 ? -7.719 26.703 6.566 1 98.69 322 MET B C 1
ATOM 5203 O O . MET B 1 322 ? -7.633 25.516 6.863 1 98.69 322 MET B O 1
ATOM 5207 N N . TYR B 1 323 ? -8.82 27.234 6.156 1 98.44 323 TYR B N 1
ATOM 5208 C CA . TYR B 1 323 ? -10.008 26.422 5.891 1 98.44 323 TYR B CA 1
ATOM 5209 C C . TYR B 1 323 ? -10.82 27.016 4.746 1 98.44 323 TYR B C 1
ATOM 5211 O O . TYR B 1 323 ? -10.594 28.141 4.324 1 98.44 323 TYR B O 1
ATOM 5219 N N . TRP B 1 324 ? -11.648 26.203 4.148 1 97.88 324 TRP B N 1
ATOM 5220 C CA . TRP B 1 324 ? -12.625 26.516 3.111 1 97.88 324 TRP B CA 1
ATOM 5221 C C . TRP B 1 324 ? -14.023 26.094 3.549 1 97.88 324 TRP B C 1
ATOM 5223 O O . TRP B 1 324 ? -14.211 25.031 4.141 1 97.88 324 TRP B O 1
ATOM 5233 N N . SER B 1 325 ? -14.969 26.906 3.387 1 95.81 325 SER B N 1
ATOM 5234 C CA . SER B 1 325 ? -16.359 26.594 3.707 1 95.81 325 SER B CA 1
ATOM 5235 C C . SER B 1 325 ? -17.297 27.016 2.584 1 95.81 325 SER B C 1
ATOM 5237 O O . SER B 1 325 ? -17.094 28.062 1.964 1 95.81 325 SER B O 1
ATOM 5239 N N . THR B 1 326 ? -18.25 26.156 2.334 1 92.56 326 THR B N 1
ATOM 5240 C CA . THR B 1 326 ? -19.25 26.531 1.338 1 92.56 326 THR B CA 1
ATOM 5241 C C . THR B 1 326 ? -20.375 27.328 1.978 1 92.56 326 THR B C 1
ATOM 5243 O O . THR B 1 326 ? -21.219 27.891 1.276 1 92.56 326 THR B O 1
ATOM 5246 N N . ASP B 1 327 ? -20.391 27.156 3.262 1 82.56 327 ASP B N 1
ATOM 5247 C CA . ASP B 1 327 ? -21.453 27.906 3.949 1 82.56 327 ASP B CA 1
ATOM 5248 C C . ASP B 1 327 ? -21.109 29.391 4.035 1 82.56 327 ASP B C 1
ATOM 5250 O O . ASP B 1 327 ? -19.938 29.75 4.234 1 82.56 327 ASP B O 1
ATOM 5254 N N . LYS B 1 328 ? -22.016 30.281 3.352 1 62.75 328 LYS B N 1
ATOM 5255 C CA . LYS B 1 328 ? -21.875 31.734 3.273 1 62.75 328 LYS B CA 1
ATOM 5256 C C . LYS B 1 328 ? -22.188 32.375 4.617 1 62.75 328 LYS B C 1
ATOM 5258 O O . LYS B 1 328 ? -23.062 31.922 5.352 1 62.75 328 LYS B O 1
#

Sequence (656 aa):
MAEIVFGMAQPHSGMLGQPPEDWLTNGERDRNNKKMLWYRNKRWDYEDLEAERGPENFEPFLTLEERTQRQARNHAAIQKMKEAYEAANVDVAIILGKDQQEIFTHMSPSIAIYSGEEVHNGPPQRPVFAPDKPVTHNCHPELANYLIKNFEKDGFDITDLFSWPDNVWMKPAAPIVPHAFSFIYHQIMSDNPPPHVPILMNCFYEPTQPPMWRCIDFGKSLVKAIKDWDSDARVAIIASGGLSHFVCDEEFDRKIIEMLGNYDFEGLSALPETSYQSGTSEIKLYTSVMMALKDAGAKMTLVDYVPSYRTPAGTGEGMGFMYWSTDKMAEIVFGMAQPHSGMLGQPPEDWLTNGERDRNNKKMLWYRNKRWDYEDLEAERGPENFEPFLTLEERTQRQARNHAAIQKMKEAYEAANVDVAIILGKDQQEIFTHMSPSIAIYSGEEVHNGPPQRPVFAPDKPVTHNCHPELANYLIKNFEKDGFDITDLFSWPDNVWMKPAAPIVPHAFSFIYHQIMSDNPPPHVPILMNCFYEPTQPPMWRCIDFGKSLVKAIKDWDSDARVAIIASGGLSHFVCDEEFDRKIIEMLGNYDFEGLSALPETSYQSGTSEIKLYTSVMMALKDAGAKMTLVDYVPSYRTPAGTGEGMGFMYWSTDK

Nearest PDB structures (foldseek):
  1bou-assembly1_D  TM=7.627E-01  e=2.622E-15  Sphingomonas paucimobilis
  3wrb-assembly1_A  TM=7.656E-01  e=2.145E-14  Sphingomonas paucimobilis
  3wrc-assembly1_B  TM=7.509E-01  e=1.345E-14  Sphingomonas paucimobilis
  3wrc-assembly1_A  TM=7.757E-01  e=8.214E-14  Sphingomonas paucimobilis
  3wpm-assembly1_A  TM=7.613E-01  e=1.236E-13  Sphingobium sp. SYK-6

InterPro domains:
  IPR004183 Extradiol ring-cleavage dioxygenase, class III enzyme, subunit B [PF02900] (76-292)
  IPR034938 3-O-Methylgallate 3,4-dioxygenase [cd07366] (2-325)

Radius of gyration: 26.99 Å; Cα contacts (8 Å, |Δi|>4): 1509; chains: 2; bounding box: 54×82×59 Å

Organism: Hirschia baltica (strain ATCC 49814 / DSM 5838 / IFAM 1418) (NCBI:txid582402)

Foldseek 3Di:
DEAAFKEWEFEQDPLLVDQLVCLLVVVVVVQVVQPFQFDPLDGDHLVVLLVVCVVVFCVVCSDSVNSNVLSVLSLVLLVVLLVVVVVSVFQEEEEEEADPCQQVVPDAAQKEKELAFKAKFEPPDDVLLGPPDIDIAGAHNVVSVLLVVLCVVVPDDYHYHHDGGAGPVHPDPDRHDDSLVSNCCVSRVVVHDHHYMYMYGHQADPDSHDALVVLLVSLLSNLVSSVVPPDHGHYYYYQYAFADPQADDVVRRVVLVVCLQVVVSVVSNPDDCSCRYHRNSSSSSSSSSSSNCVVLVWGKDWSDWRQNANDSSRGHTTGTIIMTGSPD/DEAAFKEWEFEQDPLLVDQLVCLLVVVVVQQVCQPFQFDPLDGDHLVVLLVVCVVVFCVVCSDSVNSNVLSVLSLVLLVVLLVVVVVSVFQEEEEEEADPCQQVVPDAAQKEKELAFKAKFEPPDDVLLGPPDIDIAGAHNVVSVLLVVLCVVVPDDYHYHHDTGAGPVHDDPDRHDDSLVSNCCVRRVVVYDHHYMYMYGHQADPDSHDALVVLLVSLLSNLVSSVVPPDHGHYYYYQYAFADPQADDVVRRVVLVVCLQVVVSVVSNPDDCSCRYHRNSSSSSSSSSSSNCVVLVWGKDWSDWRQNANDSSRGHTTGTIIMTGSPD

Secondary structure (DSSP, 8-state):
--EEEEEEEE---GGGGS-GGGTTHHHHHHHT-TTT-EETTEE--HHHHHHHHGGG--GGGGSHHHHHHHHHHHHHHHHHHHHHHHHH--SEEEEEE--SSSS-SSEEESEEEE--SEEEE-TTS-TTTS-SS-EEEE--HHHHHHHHHHHHHTT---EEE-S----TT---SS-PPPHHHHHIIIIISTT-PPSEEEEEE--SSTTSPPPHHHHHHHHHHHHHHHHHSS---EEEEEEE--SSEEE--HHHHHHHHHHHHTT-HHHHHHS-GGGS-GGGGGGGGHHHHHHHHHTTTPPEEEEEEEEEE-STT-EEEEEEEEEEE---/--EEEEEEEE---GGGGS-GGGTTHHHHHHHT-TTT-EETTEE--HHHHHHHHGGG--GGGGSHHHHHHHHHHHHHHHHHHHHHHHHH--SEEEEEE--SSSS-SSEEESEEEE--SEEEE-TTS-TTTS-SS-EEEE--HHHHHHHHHHHHHTT---EEE-S----TT---SS----HHHHHIIIIISTT-PPSEEEEEE--SSTTSPPPHHHHHHHHHHHHHHHHHSS---EEEEEEE--SSEEE--HHHHHHHHHHHHTT-HHHHHHS-GGGS-GGGGGHHHHHHHHHHHHTTTPPEEEEEEEEEE-STT-EEEEEEEEEEES--

Solvent-accessible surface area (backbone atoms only — not comparable to full-atom values): 32545 Å² total; per-residue (Å²): 85,27,39,69,42,34,25,32,36,36,48,56,62,70,69,81,56,48,57,51,86,52,45,50,62,54,29,57,55,52,62,68,38,69,84,46,34,45,56,94,56,40,79,34,49,50,70,60,37,24,61,71,38,40,87,72,56,40,62,75,55,62,36,65,67,45,33,43,52,50,49,52,52,50,52,52,38,47,51,52,53,21,52,53,53,61,70,60,65,57,54,32,34,38,41,34,26,44,61,85,55,31,51,49,77,42,38,41,47,16,33,32,36,40,38,28,58,64,49,33,46,19,55,80,50,54,73,56,31,16,54,96,50,76,46,77,45,55,34,31,33,69,58,30,51,52,50,46,44,50,41,44,74,72,57,47,34,43,22,43,29,48,46,73,47,62,25,70,85,45,91,47,97,57,46,36,61,51,57,37,52,27,20,48,32,38,62,48,38,70,69,56,59,50,38,24,30,51,32,35,35,27,33,52,52,85,72,30,42,66,52,54,61,58,35,44,50,47,13,52,52,50,41,53,49,44,51,67,33,96,36,79,44,35,27,28,34,35,18,33,30,32,38,29,20,47,30,41,41,68,71,60,38,53,51,49,52,52,34,58,59,64,66,35,61,66,63,62,49,66,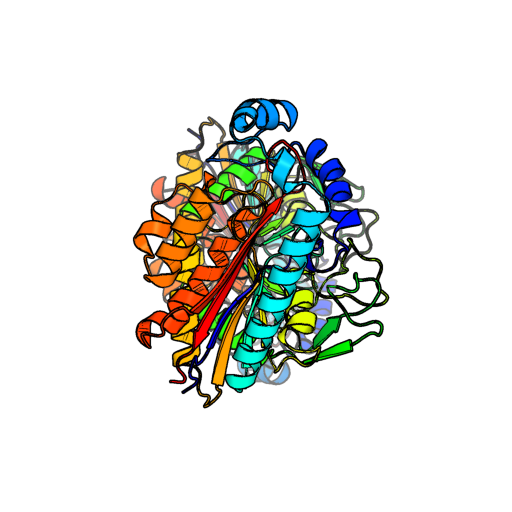50,60,67,59,66,44,40,30,50,18,20,28,48,48,49,41,39,33,28,45,50,48,34,49,86,77,63,40,57,59,45,74,72,44,75,49,78,44,59,29,41,60,47,34,26,30,34,26,40,42,38,37,35,31,43,63,74,128,87,26,38,70,43,34,24,32,35,36,46,58,60,71,67,79,55,49,59,52,88,54,45,49,61,54,29,58,55,51,62,68,37,67,84,46,35,44,56,95,56,38,79,33,47,48,72,60,37,24,62,73,38,41,87,74,56,40,61,76,54,62,36,69,68,44,32,44,53,51,49,52,52,52,54,52,38,47,52,51,51,21,52,53,54,61,72,59,64,58,54,32,36,39,40,35,25,42,60,86,57,32,52,48,77,43,38,42,48,15,33,32,37,38,37,27,58,64,48,33,46,17,54,79,50,54,71,54,31,18,54,96,49,77,46,77,44,52,34,30,32,68,59,30,52,51,50,47,43,50,41,43,74,72,55,46,33,43,21,42,29,48,47,74,47,62,27,69,86,47,89,47,96,59,50,35,60,50,57,37,52,28,21,47,32,37,62,48,37,70,70,58,59,50,38,25,30,50,31,34,36,28,32,52,54,84,72,32,42,65,52,56,61,58,35,44,50,45,13,53,52,50,41,52,51,43,51,67,33,95,37,79,44,35,27,30,34,35,17,32,29,31,38,29,19,48,31,42,41,66,71,59,39,53,52,49,52,51,33,59,59,64,66,34,60,66,63,62,48,65,50,59,68,58,65,43,40,31,50,19,20,27,48,47,48,40,37,32,28,45,51,48,34,49,86,76,62,39,57,59,44,73,73,44,74,50,78,43,59,28,40,60,46,33,28,30,35,25,39,42,37,36,36,31,43,64,74,128

pLDDT: mean 96.06, std 4.1, range [62.75, 98.94]